Protein AF-A0A7Y1YUE9-F1 (afdb_monomer_lite)

Secondary structure (DSSP, 8-state):
-------GGGHHHHHHHHHHHHHHHHHHHHHHHHHHTTT--SSS--SS--SSSSHHHHHHHHHHTTTHHHHHHHHHHHHHHHHHHHHHHHHHHHHHHTT-TTHHHHHHHHHHHHHHHHHHHHHHHHHHHHHTT-SSSPPTTHHHHHHHHHHHHHHHHHHHHHHHHHHHHHHHHHHHHHHHHHHHHHHHHHHHHHHHHHHHHHH-TTHHHHHHHHTSSHHHHHHHHHHHHHHHHHHHHHHHHHHHHHHHTT---TT--EEEEEEEEEETTEEEEEEEE---S-----HHHHHHHHHHHHHHHHHHHHHHHHHHHHSSS---HHHHHHHHHHHHHHHHHHHHHHHHHHHHHHSSS-SS----HHHHHHHHHHHHHHHHHHHHHHHHHHHHHHH-S-HHHHHHHHHHHHHHHHHH-

Structure (mmCIF, N/CA/C/O backbone):
data_AF-A0A7Y1YUE9-F1
#
_entry.id   AF-A0A7Y1YUE9-F1
#
loop_
_atom_site.group_PDB
_atom_site.id
_atom_site.type_symbol
_atom_site.label_atom_id
_atom_site.label_alt_id
_atom_site.label_comp_id
_atom_site.label_asym_id
_atom_site.label_entity_id
_atom_site.label_seq_id
_atom_site.pdbx_PDB_ins_code
_atom_site.Cartn_x
_atom_site.Cartn_y
_atom_site.Cartn_z
_atom_site.occupancy
_atom_site.B_iso_or_equiv
_atom_site.auth_seq_id
_atom_site.auth_comp_id
_atom_site.auth_asym_id
_atom_site.auth_atom_id
_atom_site.pdbx_PDB_model_num
ATOM 1 N N . MET A 1 1 ? 17.085 9.684 -16.575 1.00 41.06 1 MET A N 1
ATOM 2 C CA . MET A 1 1 ? 17.004 9.750 -15.104 1.00 41.06 1 MET A CA 1
ATOM 3 C C . MET A 1 1 ? 18.408 9.717 -14.551 1.00 41.06 1 MET A C 1
ATOM 5 O O . MET A 1 1 ? 19.078 8.706 -14.733 1.00 41.06 1 MET A O 1
ATOM 9 N N . ALA A 1 2 ? 18.842 10.814 -13.924 1.00 33.44 2 ALA A N 1
ATOM 10 C CA . ALA A 1 2 ? 19.947 10.770 -12.980 1.00 33.44 2 ALA A CA 1
ATOM 11 C C . ALA A 1 2 ? 19.683 9.578 -12.059 1.00 33.44 2 ALA A C 1
ATOM 13 O O . ALA A 1 2 ? 18.611 9.510 -11.445 1.00 33.44 2 ALA A O 1
ATOM 14 N N . GLY A 1 3 ? 20.595 8.603 -12.035 1.00 34.50 3 GLY A N 1
ATOM 15 C CA . GLY A 1 3 ? 20.567 7.607 -10.978 1.00 34.50 3 GLY A CA 1
ATOM 16 C C . GLY A 1 3 ? 20.433 8.358 -9.659 1.00 34.50 3 GLY A C 1
ATOM 17 O O . GLY A 1 3 ? 20.914 9.489 -9.535 1.00 34.50 3 GLY A O 1
ATOM 18 N N . MET A 1 4 ? 19.767 7.767 -8.672 1.00 44.31 4 MET A N 1
ATOM 19 C CA . MET A 1 4 ? 20.100 8.132 -7.304 1.00 44.31 4 MET A CA 1
ATOM 20 C C . MET A 1 4 ? 21.579 7.772 -7.134 1.00 44.31 4 MET A C 1
ATOM 22 O O . MET A 1 4 ? 21.908 6.700 -6.641 1.00 44.31 4 MET A O 1
ATOM 26 N N . HIS A 1 5 ? 22.480 8.647 -7.586 1.00 43.38 5 HIS A N 1
ATOM 27 C CA . HIS A 1 5 ? 23.736 8.841 -6.912 1.00 43.38 5 HIS A CA 1
ATOM 28 C C . HIS A 1 5 ? 23.292 9.309 -5.540 1.00 43.38 5 HIS A C 1
ATOM 30 O O . HIS A 1 5 ? 23.040 10.489 -5.292 1.00 43.38 5 HIS A O 1
ATOM 36 N N . TYR A 1 6 ? 23.061 8.326 -4.673 1.00 46.09 6 TYR A N 1
ATOM 37 C CA . TYR A 1 6 ? 23.278 8.509 -3.266 1.00 46.09 6 TYR A CA 1
ATOM 38 C C . TYR A 1 6 ? 24.712 9.014 -3.203 1.00 46.09 6 TYR A C 1
ATOM 40 O O . TYR A 1 6 ? 25.662 8.240 -3.270 1.00 46.09 6 TYR A O 1
ATOM 48 N N . THR A 1 7 ? 24.870 10.339 -3.205 1.00 53.34 7 THR A N 1
ATOM 49 C CA . THR A 1 7 ? 26.091 10.927 -2.688 1.00 53.34 7 THR A CA 1
ATOM 50 C C . THR A 1 7 ? 26.274 10.294 -1.317 1.00 53.34 7 THR A C 1
ATOM 52 O O . THR A 1 7 ? 25.282 10.030 -0.626 1.00 53.34 7 THR A O 1
ATOM 55 N N . LYS A 1 8 ? 27.512 9.942 -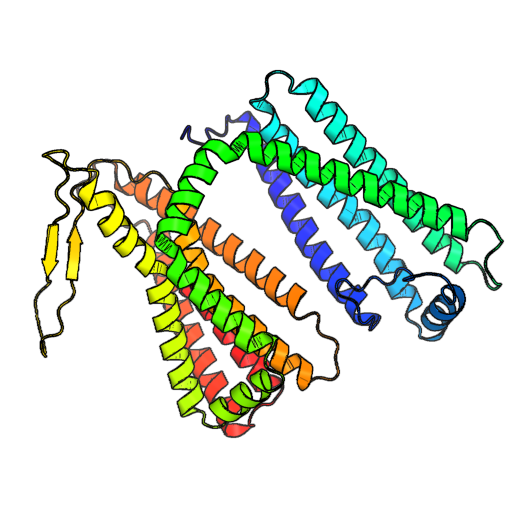0.976 1.00 58.00 8 LYS A N 1
ATOM 56 C CA . LYS A 1 8 ? 27.855 9.203 0.248 1.00 58.00 8 LYS A CA 1
ATOM 57 C C . LYS A 1 8 ? 27.147 9.801 1.486 1.00 58.00 8 LYS A C 1
ATOM 59 O O . LYS A 1 8 ? 26.685 9.068 2.351 1.00 58.00 8 LYS A O 1
ATOM 64 N N . ASP A 1 9 ? 26.898 11.108 1.448 1.00 63.56 9 ASP A N 1
ATOM 65 C CA . ASP A 1 9 ? 26.184 11.928 2.434 1.00 63.56 9 ASP A CA 1
ATOM 66 C C . ASP A 1 9 ? 24.680 11.617 2.631 1.00 63.56 9 ASP A C 1
ATOM 68 O O . ASP A 1 9 ? 24.087 12.054 3.614 1.00 63.56 9 ASP A O 1
ATOM 72 N N . ASN A 1 10 ? 24.017 10.888 1.723 1.00 64.19 10 ASN A N 1
ATOM 73 C CA . ASN A 1 10 ? 22.571 10.594 1.798 1.00 64.19 10 ASN A CA 1
ATOM 74 C C . ASN A 1 10 ? 22.244 9.191 2.303 1.00 64.19 10 ASN A C 1
ATOM 76 O O . ASN A 1 10 ? 21.078 8.887 2.550 1.00 64.19 10 ASN A O 1
ATOM 80 N N . LEU A 1 11 ? 23.244 8.321 2.422 1.00 64.50 11 LEU A N 1
ATOM 81 C CA . LEU A 1 11 ? 23.038 6.971 2.927 1.00 64.50 11 LEU A CA 1
ATOM 82 C C . LEU A 1 11 ? 22.448 6.946 4.354 1.00 64.50 11 LEU A C 1
ATOM 84 O O . LEU A 1 11 ? 21.461 6.237 4.553 1.00 64.50 11 LEU A O 1
ATOM 88 N N . PRO A 1 12 ? 22.955 7.731 5.332 1.00 73.12 12 PRO A N 1
ATOM 89 C CA . PRO A 1 12 ? 22.461 7.639 6.708 1.00 73.12 12 PRO A CA 1
ATOM 90 C C . PRO A 1 12 ? 21.019 8.139 6.860 1.00 73.12 12 PRO A C 1
ATOM 92 O O . PRO A 1 12 ? 20.234 7.534 7.587 1.00 73.12 12 PRO A O 1
ATOM 95 N N . SER A 1 13 ? 20.626 9.189 6.130 1.00 78.88 13 SER A N 1
ATOM 96 C CA . SER A 1 13 ? 19.267 9.741 6.212 1.00 78.88 13 SER A CA 1
ATOM 97 C C . SER A 1 13 ? 18.210 8.804 5.627 1.00 78.88 13 SER A C 1
ATOM 99 O O . SER A 1 13 ? 17.109 8.713 6.165 1.00 78.88 13 SER A O 1
ATOM 101 N N . VAL A 1 14 ? 18.538 8.064 4.564 1.00 78.06 14 VAL A N 1
ATOM 102 C CA . VAL A 1 14 ? 17.617 7.078 3.981 1.00 78.06 14 VAL A CA 1
ATOM 103 C C . VAL A 1 14 ? 17.503 5.828 4.844 1.00 78.06 14 VAL A C 1
ATOM 105 O O . VAL A 1 14 ? 16.401 5.302 4.992 1.00 78.06 14 VAL A O 1
ATOM 108 N N . THR A 1 15 ? 18.599 5.366 5.446 1.00 84.44 15 THR A N 1
ATOM 109 C CA . THR A 1 15 ? 18.547 4.253 6.402 1.00 84.44 15 THR A CA 1
ATOM 110 C C . THR A 1 15 ? 17.677 4.611 7.603 1.00 84.44 15 THR A C 1
ATOM 112 O O . THR A 1 15 ? 16.765 3.853 7.924 1.00 84.44 15 THR A O 1
ATOM 115 N N . LEU A 1 16 ? 17.876 5.796 8.194 1.00 88.25 16 LEU A N 1
ATOM 116 C CA . LEU A 1 16 ? 17.050 6.282 9.300 1.00 88.25 16 LEU A CA 1
ATOM 117 C C . LEU A 1 16 ? 15.569 6.383 8.907 1.00 88.25 16 LEU A C 1
ATOM 119 O O . LEU A 1 16 ? 14.715 5.868 9.621 1.00 88.25 16 LEU A O 1
ATOM 123 N N . ALA A 1 17 ? 15.257 6.971 7.747 1.00 84.88 17 ALA A N 1
ATOM 124 C CA . ALA A 1 17 ? 13.878 7.064 7.262 1.00 84.88 17 ALA A CA 1
ATOM 125 C C . ALA A 1 17 ? 13.212 5.690 7.084 1.00 84.88 17 ALA A C 1
ATOM 127 O O . ALA A 1 17 ? 12.032 5.545 7.380 1.00 84.88 17 ALA A O 1
ATOM 128 N N . ASN A 1 18 ? 13.948 4.671 6.628 1.00 82.19 18 ASN A N 1
ATOM 129 C CA . ASN A 1 18 ? 13.403 3.317 6.504 1.00 82.19 18 ASN A CA 1
ATOM 130 C C . ASN A 1 18 ? 13.127 2.676 7.874 1.00 82.19 18 ASN A C 1
ATOM 132 O O . ASN A 1 18 ? 12.123 1.981 8.024 1.00 82.19 18 ASN A O 1
ATOM 136 N N . VAL A 1 19 ? 13.998 2.904 8.865 1.00 90.38 19 VAL A N 1
ATOM 137 C CA . VAL A 1 19 ? 13.794 2.424 10.244 1.00 90.38 19 VAL A CA 1
ATOM 138 C C . VAL A 1 19 ? 12.561 3.087 10.854 1.00 90.38 19 VAL A C 1
ATOM 140 O O . VAL A 1 19 ? 11.680 2.388 11.346 1.00 90.38 19 VAL A O 1
ATOM 143 N N . LEU A 1 20 ? 12.451 4.414 10.742 1.00 90.31 20 LEU A N 1
ATOM 144 C CA . LEU A 1 20 ? 11.292 5.164 11.229 1.00 90.31 20 LEU A CA 1
ATOM 145 C C . LEU A 1 20 ? 9.999 4.750 10.518 1.00 90.31 20 LEU A C 1
ATOM 147 O O . LEU A 1 20 ? 8.991 4.541 11.179 1.00 90.31 20 LEU A O 1
ATOM 151 N N . LEU A 1 21 ? 10.032 4.537 9.199 1.00 87.06 21 LEU A N 1
ATOM 152 C CA . LEU A 1 21 ? 8.880 4.027 8.452 1.00 87.06 21 LEU A CA 1
ATOM 153 C C . LEU A 1 21 ? 8.455 2.635 8.937 1.00 87.06 21 LEU A C 1
ATOM 155 O O . LEU A 1 21 ? 7.267 2.358 9.051 1.00 87.06 21 LEU A O 1
ATOM 159 N N . THR A 1 22 ? 9.415 1.761 9.238 1.00 85.62 22 THR A N 1
ATOM 160 C CA . THR A 1 22 ? 9.121 0.423 9.770 1.00 85.62 22 THR A CA 1
ATOM 161 C C . THR A 1 22 ? 8.478 0.524 11.153 1.00 85.62 22 THR A C 1
ATOM 163 O O . THR A 1 22 ? 7.449 -0.103 11.390 1.00 85.62 22 THR A O 1
ATOM 166 N N . ALA A 1 23 ? 9.026 1.363 12.039 1.00 90.50 23 ALA A N 1
ATOM 167 C CA . ALA A 1 23 ? 8.445 1.631 13.353 1.00 90.50 23 ALA A CA 1
ATOM 168 C C . ALA A 1 23 ? 7.026 2.215 13.241 1.00 90.50 23 ALA A C 1
ATOM 170 O O . ALA A 1 23 ? 6.115 1.747 13.915 1.00 90.50 23 ALA A O 1
ATOM 171 N N . PHE A 1 24 ? 6.816 3.171 12.332 1.00 89.62 24 PHE A N 1
ATOM 172 C CA . PHE A 1 24 ? 5.508 3.758 12.046 1.00 89.62 24 PHE A CA 1
ATOM 173 C C . PHE A 1 24 ? 4.480 2.705 11.614 1.00 89.62 24 PHE A C 1
ATOM 175 O O . PHE A 1 24 ? 3.359 2.696 12.118 1.00 89.62 24 PHE A O 1
ATOM 182 N N . LEU A 1 25 ? 4.854 1.785 10.718 1.00 86.38 25 LEU A N 1
ATOM 183 C CA . LEU A 1 25 ? 3.969 0.706 10.270 1.00 86.38 25 LEU A CA 1
ATOM 184 C C . LEU A 1 25 ? 3.606 -0.251 11.413 1.00 86.38 25 LEU A C 1
ATOM 186 O O . LEU A 1 25 ? 2.438 -0.603 11.554 1.00 86.38 25 LEU A O 1
ATOM 190 N N . ILE A 1 26 ? 4.574 -0.624 12.257 1.00 86.56 26 ILE A N 1
ATOM 191 C CA . ILE A 1 26 ? 4.327 -1.459 13.444 1.00 86.56 26 ILE A CA 1
ATOM 192 C C . ILE A 1 26 ? 3.353 -0.755 14.395 1.00 86.56 26 ILE A C 1
ATOM 194 O O . ILE A 1 26 ? 2.362 -1.350 14.810 1.00 86.56 26 ILE A O 1
ATOM 198 N N . LEU A 1 27 ? 3.589 0.525 14.696 1.00 89.31 27 LEU A N 1
ATOM 199 C CA . LEU A 1 27 ? 2.709 1.317 15.557 1.00 89.31 27 LEU A CA 1
ATOM 200 C C . LEU A 1 27 ? 1.309 1.485 14.956 1.00 89.31 27 LEU A C 1
ATOM 202 O O . LEU A 1 27 ? 0.333 1.435 15.690 1.00 89.31 27 LEU A O 1
ATOM 206 N N . THR A 1 28 ? 1.194 1.610 13.631 1.00 86.50 28 THR A N 1
ATOM 207 C CA . THR A 1 28 ? -0.103 1.676 12.935 1.00 86.50 28 THR A CA 1
ATOM 208 C C . THR A 1 28 ? -0.899 0.382 13.123 1.00 86.50 28 THR A C 1
ATOM 210 O O . THR A 1 28 ? -2.093 0.431 13.400 1.00 86.50 28 THR A O 1
ATOM 213 N N . ILE A 1 29 ? -0.243 -0.779 13.017 1.00 82.88 29 ILE A N 1
ATOM 214 C CA . ILE A 1 29 ? -0.875 -2.086 13.260 1.00 82.88 29 ILE A CA 1
ATOM 215 C C . ILE A 1 29 ? -1.304 -2.211 14.727 1.00 82.88 29 ILE A C 1
ATOM 217 O O . ILE A 1 29 ? -2.417 -2.655 15.006 1.00 82.88 29 ILE A O 1
ATOM 221 N N . LEU A 1 30 ? -0.451 -1.789 15.666 1.00 87.31 30 LEU A N 1
ATOM 222 C CA . LEU A 1 30 ? -0.775 -1.797 17.095 1.00 87.31 30 LEU A CA 1
ATOM 223 C C . LEU A 1 30 ? -1.959 -0.877 17.419 1.00 87.31 30 LEU A C 1
ATOM 225 O O . LEU A 1 30 ? -2.858 -1.288 18.148 1.00 87.31 30 LEU A O 1
ATOM 229 N N . LEU A 1 31 ? -2.001 0.332 16.848 1.00 87.56 31 LEU A N 1
ATOM 230 C CA . LEU A 1 31 ? -3.141 1.241 16.987 1.00 87.56 31 LEU A CA 1
ATOM 231 C C . LEU A 1 31 ? -4.412 0.615 16.430 1.00 87.56 31 LEU A C 1
ATOM 233 O O . LEU A 1 31 ? -5.418 0.596 17.130 1.00 87.56 31 LEU A O 1
ATOM 237 N N . ALA A 1 32 ? -4.360 0.051 15.223 1.00 81.06 32 ALA A N 1
ATOM 238 C CA . ALA A 1 32 ? -5.499 -0.620 14.604 1.00 81.06 32 ALA A CA 1
ATOM 239 C C . ALA A 1 32 ? -6.057 -1.759 15.475 1.00 81.06 32 ALA A C 1
ATOM 241 O O . ALA A 1 32 ? -7.272 -1.926 15.577 1.00 81.06 32 ALA A O 1
ATOM 242 N N . TRP A 1 33 ? -5.177 -2.518 16.132 1.00 83.56 33 TRP A N 1
ATOM 243 C CA . TRP A 1 33 ? -5.555 -3.585 17.059 1.00 83.56 33 TRP A CA 1
ATOM 244 C C . TRP A 1 33 ? -6.183 -3.058 18.362 1.00 83.56 33 TRP A C 1
ATOM 246 O O . TRP A 1 33 ? -7.173 -3.600 18.855 1.00 83.56 33 TRP A O 1
ATOM 256 N N . ILE A 1 34 ? -5.653 -1.967 18.920 1.00 86.50 34 ILE A N 1
ATOM 257 C CA . ILE A 1 34 ? -6.252 -1.330 20.102 1.00 86.50 34 ILE A CA 1
ATOM 258 C C . ILE A 1 34 ? -7.625 -0.759 19.754 1.00 86.50 34 ILE A C 1
ATOM 260 O O . ILE A 1 34 ? -8.590 -0.983 20.478 1.00 86.50 34 ILE A O 1
ATOM 264 N N . ILE A 1 35 ? -7.721 -0.072 18.620 1.00 80.88 35 ILE A N 1
ATOM 265 C CA . ILE A 1 35 ? -8.951 0.487 18.067 1.00 80.88 35 ILE A CA 1
ATOM 266 C C . ILE A 1 35 ? -10.028 -0.594 17.908 1.00 80.88 35 ILE A C 1
ATOM 268 O O . ILE A 1 35 ? -11.153 -0.414 18.376 1.00 80.88 35 ILE A O 1
ATOM 272 N N . SER A 1 36 ? -9.694 -1.739 17.302 1.00 75.81 36 SER A N 1
ATOM 273 C CA . SER A 1 36 ? -10.667 -2.814 17.069 1.00 75.81 36 SER A CA 1
ATOM 274 C C . SER A 1 36 ? -11.226 -3.394 18.374 1.00 75.81 36 SER A C 1
ATOM 276 O O . SER A 1 36 ? -12.371 -3.848 18.418 1.00 75.81 36 SER A O 1
ATOM 278 N N . SER A 1 37 ? -10.476 -3.286 19.475 1.00 81.00 37 SER A N 1
ATOM 279 C CA . SER A 1 37 ? -10.922 -3.707 20.806 1.00 81.00 37 SER A CA 1
ATOM 280 C C . SER A 1 37 ? -12.059 -2.839 21.371 1.00 81.00 37 SER A C 1
ATOM 282 O O . SER A 1 37 ? -12.793 -3.290 22.260 1.00 81.00 37 SER A O 1
ATOM 284 N N . PHE A 1 38 ? -12.256 -1.616 20.862 1.00 73.38 38 PHE A N 1
ATOM 285 C CA . PHE A 1 38 ? -13.340 -0.718 21.282 1.00 73.38 38 PHE A CA 1
ATOM 286 C C . PHE A 1 38 ? -14.660 -0.933 20.528 1.00 73.38 38 PHE A C 1
ATOM 288 O O . PHE A 1 38 ? -15.676 -0.428 20.993 1.00 73.38 38 PHE A O 1
ATOM 295 N N . ARG A 1 39 ? -14.687 -1.749 19.458 1.00 64.56 39 ARG A N 1
ATOM 296 C CA . ARG A 1 39 ? -15.900 -2.059 18.661 1.00 64.56 39 ARG A CA 1
ATOM 297 C C . ARG A 1 39 ? -16.653 -0.807 18.175 1.00 64.56 39 ARG A C 1
ATOM 299 O O . ARG A 1 39 ? -17.880 -0.741 18.247 1.00 64.56 39 ARG A O 1
ATOM 306 N N . ILE A 1 40 ? -15.901 0.198 17.735 1.00 61.88 40 ILE A N 1
ATOM 307 C CA . ILE A 1 40 ? -16.446 1.435 17.170 1.00 61.88 40 ILE A CA 1
ATOM 308 C C . ILE A 1 40 ? -16.674 1.193 15.672 1.00 61.88 40 ILE A C 1
ATOM 310 O O . ILE A 1 40 ? -15.763 0.773 14.961 1.00 61.88 40 ILE A O 1
ATOM 314 N N . ASN A 1 41 ? -17.904 1.410 15.209 1.00 48.88 41 ASN A N 1
ATOM 315 C CA . ASN A 1 41 ? -18.327 1.172 13.827 1.00 48.88 41 ASN A CA 1
ATOM 316 C C . ASN A 1 41 ? -18.066 2.410 12.949 1.00 48.88 41 ASN A C 1
ATOM 318 O O . ASN A 1 41 ? -19.006 2.994 12.421 1.00 48.88 41 ASN A O 1
ATOM 322 N N . ASP A 1 42 ? -16.800 2.788 12.764 1.00 49.28 42 ASP A N 1
ATOM 323 C CA . ASP A 1 42 ? -16.422 3.917 11.900 1.00 49.28 42 ASP A CA 1
ATOM 324 C C . ASP A 1 42 ? -15.405 3.526 10.822 1.00 49.28 42 ASP A C 1
ATOM 326 O O . ASP A 1 42 ? -14.720 2.504 10.913 1.00 49.28 42 ASP A O 1
ATOM 330 N N . VAL A 1 43 ? -15.320 4.341 9.759 1.00 40.78 43 VAL A N 1
ATOM 331 C CA . VAL A 1 43 ? -14.394 4.132 8.623 1.00 40.78 43 VAL A CA 1
ATOM 332 C C . VAL A 1 43 ? -12.936 4.128 9.097 1.00 40.78 43 VAL A C 1
ATOM 334 O O . VAL A 1 43 ? -12.113 3.362 8.590 1.00 40.78 43 VAL A O 1
ATOM 337 N N . VAL A 1 44 ? -12.636 4.951 10.103 1.00 46.78 44 VAL A N 1
ATOM 338 C CA . VAL A 1 44 ? -11.412 4.908 10.904 1.00 46.78 44 VAL A CA 1
ATOM 339 C C . VAL A 1 44 ? -11.866 4.985 12.356 1.00 46.78 44 VAL A C 1
ATOM 341 O O . VAL A 1 44 ? -12.077 6.086 12.854 1.00 46.78 44 VAL A O 1
ATOM 344 N N . PRO A 1 45 ? -12.087 3.846 13.029 1.00 54.38 45 PRO A N 1
ATOM 345 C CA . PRO A 1 45 ? -12.555 3.890 14.394 1.00 54.38 45 PRO A CA 1
ATOM 346 C C . PRO A 1 45 ? -11.440 4.454 15.257 1.00 54.38 45 PRO A C 1
ATOM 348 O O . PRO A 1 45 ? -10.299 4.009 15.188 1.00 54.38 45 PRO A O 1
ATOM 351 N N . VAL A 1 46 ? -11.741 5.464 16.052 1.00 64.94 46 VAL A N 1
ATOM 352 C CA . VAL A 1 46 ? -10.797 5.989 17.028 1.00 64.94 46 VAL A CA 1
ATOM 353 C C . VAL A 1 46 ? -11.538 5.993 18.351 1.00 64.94 46 VAL A C 1
ATOM 355 O O . VAL A 1 46 ? -12.684 6.423 18.391 1.00 64.94 46 VAL A O 1
ATOM 358 N N . PRO A 1 47 ? -10.939 5.531 19.459 1.00 57.47 47 PRO A N 1
ATOM 359 C CA . PRO A 1 47 ? -11.568 5.651 20.772 1.00 57.47 47 PRO A CA 1
ATOM 360 C C . PRO A 1 47 ? -11.766 7.110 21.226 1.00 57.47 47 PRO A C 1
ATOM 362 O O . PRO A 1 47 ? -12.285 7.338 22.314 1.00 57.47 47 PRO A O 1
ATOM 365 N N . GLN A 1 48 ? -11.381 8.092 20.408 1.00 68.38 48 GLN A N 1
ATOM 366 C CA . GLN A 1 48 ? -11.753 9.491 20.573 1.00 68.38 48 GLN A CA 1
ATOM 367 C C . GLN A 1 48 ? -13.268 9.645 20.374 1.00 68.38 48 GLN A C 1
ATOM 369 O O . GLN A 1 48 ? -13.878 8.980 19.541 1.00 68.38 48 GLN A O 1
ATOM 374 N N . PHE A 1 49 ? -13.902 10.473 21.203 1.00 64.06 49 PHE A N 1
ATOM 375 C CA . PHE A 1 49 ? -15.356 10.583 21.224 1.00 64.06 49 PHE A CA 1
ATOM 376 C C . PHE A 1 49 ? -15.850 11.253 19.948 1.00 64.06 49 PHE A C 1
ATOM 378 O O . PHE A 1 49 ? -15.827 12.477 19.850 1.00 64.06 49 PHE A O 1
ATOM 385 N N . ASP A 1 50 ? -16.346 10.461 18.999 1.00 54.38 50 ASP A N 1
ATOM 386 C CA . ASP A 1 50 ? -17.082 11.028 17.879 1.00 54.38 50 ASP A CA 1
ATOM 387 C C . ASP A 1 50 ? -18.339 11.732 18.413 1.00 54.38 50 ASP A C 1
ATOM 389 O O . ASP A 1 50 ? -19.260 11.104 18.958 1.00 54.38 50 ASP A O 1
ATOM 393 N N . LEU A 1 51 ? -18.259 13.066 18.313 1.00 52.66 51 LEU A N 1
ATOM 394 C CA . LEU A 1 51 ? -19.290 14.100 18.363 1.00 52.66 51 LEU A CA 1
ATOM 395 C C . LEU A 1 51 ? -20.274 13.980 19.539 1.00 52.66 51 LEU A C 1
ATOM 397 O O . LEU A 1 51 ? -21.349 13.420 19.396 1.00 52.66 51 LEU A O 1
ATOM 401 N N . PHE A 1 52 ? -19.821 14.460 20.705 1.00 63.12 52 PHE A N 1
ATOM 402 C CA . PHE A 1 52 ? -20.297 15.555 21.589 1.00 63.12 52 PHE A CA 1
ATOM 403 C C . PHE A 1 52 ? -21.668 15.687 22.310 1.00 63.12 52 PHE A C 1
ATOM 405 O O . PHE A 1 52 ? -21.704 16.539 23.194 1.00 63.12 52 PHE A O 1
ATOM 412 N N . PRO A 1 53 ? -22.720 14.855 22.164 1.00 58.38 53 PRO A N 1
ATOM 413 C CA . PRO A 1 53 ? -23.769 14.833 23.203 1.00 58.38 53 PRO A CA 1
ATOM 414 C C . PRO A 1 53 ? -23.491 13.836 24.335 1.00 58.38 53 PRO A C 1
ATOM 416 O O . PRO A 1 53 ? -23.817 14.094 25.486 1.00 58.38 53 PRO A O 1
ATOM 419 N N . GLN A 1 54 ? -22.854 12.700 24.027 1.00 68.44 54 GLN A N 1
ATOM 420 C CA . GLN A 1 54 ? -22.730 11.550 24.945 1.00 68.44 54 GLN A CA 1
ATOM 421 C C . GLN A 1 54 ? -21.275 11.191 25.285 1.00 68.44 54 GLN A C 1
ATOM 423 O O . GLN A 1 54 ? -20.978 10.069 25.694 1.00 68.44 54 GLN A O 1
ATOM 428 N N . ALA A 1 55 ? -20.328 12.116 25.097 1.00 69.38 55 ALA A N 1
ATOM 429 C CA . ALA A 1 55 ? -18.905 11.846 25.326 1.00 69.38 55 ALA A CA 1
ATOM 430 C C . ALA A 1 55 ? -18.629 11.362 26.763 1.00 69.38 55 ALA A C 1
ATOM 432 O O . ALA A 1 55 ? -17.859 10.424 26.965 1.00 69.38 55 ALA A O 1
ATOM 433 N N . PHE A 1 56 ? -19.316 11.944 27.752 1.00 71.12 56 PHE A N 1
ATOM 434 C CA . PHE A 1 56 ? -19.213 11.520 29.148 1.00 71.12 56 PHE A CA 1
ATOM 435 C C . PHE A 1 56 ? -19.760 10.100 29.370 1.00 71.12 56 PHE A C 1
ATOM 437 O O . PHE A 1 56 ? -19.100 9.281 30.003 1.00 71.12 56 PHE A O 1
ATOM 444 N N . GLU A 1 57 ? -20.918 9.764 28.798 1.00 74.31 57 GLU A N 1
ATOM 445 C CA . GLU A 1 57 ? -21.517 8.424 28.907 1.00 74.31 57 GLU A CA 1
ATOM 446 C C . GLU A 1 57 ? -20.643 7.353 28.240 1.00 74.31 57 GLU A C 1
ATOM 448 O O . GLU A 1 57 ? -20.377 6.302 28.827 1.00 74.31 57 GLU A O 1
ATOM 453 N N . LYS A 1 58 ? -20.108 7.644 27.046 1.00 74.94 58 LYS A N 1
ATOM 454 C CA . LYS A 1 58 ? -19.151 6.771 26.347 1.00 74.94 58 LYS A CA 1
ATOM 455 C C . LYS A 1 58 ? -17.876 6.566 27.176 1.00 74.94 58 LYS A C 1
ATOM 457 O O . LYS A 1 58 ? -17.391 5.439 27.279 1.00 74.94 58 LYS A O 1
ATOM 462 N N . LEU A 1 59 ? -17.348 7.623 27.802 1.00 76.25 59 LEU A N 1
ATOM 463 C CA . LEU A 1 59 ? -16.191 7.543 28.703 1.00 76.25 59 LEU A CA 1
ATOM 464 C C . LEU A 1 59 ? -16.495 6.643 29.913 1.00 76.25 59 LEU A C 1
ATOM 466 O O . LEU A 1 59 ? -15.699 5.759 30.231 1.00 76.25 59 LEU A O 1
ATOM 470 N N . GLN A 1 60 ? -17.655 6.815 30.554 1.00 76.56 60 GLN A N 1
ATOM 471 C CA . GLN A 1 60 ? -18.086 5.980 31.681 1.00 76.56 60 GLN A CA 1
ATOM 472 C C . GLN A 1 60 ? -18.236 4.508 31.279 1.00 76.56 60 GLN A C 1
ATOM 474 O O . GLN A 1 60 ? -17.828 3.618 32.025 1.00 76.56 60 GLN A O 1
ATOM 479 N N . LEU A 1 61 ? -18.731 4.223 30.073 1.00 78.62 61 LEU A N 1
ATOM 480 C CA . LEU A 1 61 ? -18.812 2.862 29.538 1.00 78.62 61 LEU A CA 1
ATOM 481 C C . LEU A 1 61 ? -17.416 2.238 29.356 1.00 78.62 61 LEU A C 1
ATOM 483 O O . LEU A 1 61 ? -17.187 1.074 29.690 1.00 78.62 61 LEU A O 1
ATOM 487 N N . ILE A 1 62 ? -16.434 3.012 28.889 1.00 78.06 62 ILE A N 1
ATOM 488 C CA . ILE A 1 62 ? -15.040 2.548 28.785 1.00 78.06 62 ILE A CA 1
ATOM 489 C C . ILE A 1 62 ? -14.448 2.249 30.171 1.00 78.06 62 ILE A C 1
ATOM 491 O O . ILE A 1 62 ? -13.766 1.235 30.342 1.00 78.06 62 ILE A O 1
ATOM 495 N N . VAL A 1 63 ? -14.714 3.106 31.161 1.00 78.38 63 VAL A N 1
ATOM 496 C CA . VAL A 1 63 ? -14.246 2.919 32.544 1.00 78.38 63 VAL A CA 1
ATOM 497 C C . VAL A 1 63 ? -14.871 1.667 33.166 1.00 78.38 63 VAL A C 1
ATOM 499 O O . VAL A 1 63 ? -14.152 0.834 33.716 1.00 78.38 63 VAL A O 1
ATOM 502 N N . THR A 1 64 ? -16.186 1.498 33.028 1.00 80.19 64 THR A N 1
ATOM 503 C CA . THR A 1 64 ? -16.941 0.374 33.609 1.00 80.19 64 THR A CA 1
ATOM 504 C C . THR A 1 64 ? -16.682 -0.958 32.905 1.00 80.19 64 THR A C 1
ATOM 506 O O . THR A 1 64 ? -16.683 -1.999 33.553 1.00 80.19 64 THR A O 1
ATOM 509 N N . SER A 1 65 ? -16.366 -0.955 31.606 1.00 81.25 65 SER A N 1
ATOM 510 C CA . SER A 1 65 ? -16.051 -2.173 30.837 1.00 81.25 65 SER A CA 1
ATOM 511 C C . SER A 1 65 ? -14.652 -2.758 31.093 1.00 81.25 65 SER A C 1
ATOM 513 O O . SER A 1 65 ? -14.258 -3.716 30.427 1.00 81.25 65 SER A O 1
ATOM 515 N N . GLY A 1 66 ? -13.862 -2.181 32.009 1.00 85.00 66 GLY A N 1
ATOM 516 C CA . GLY A 1 66 ? -12.498 -2.637 32.313 1.00 85.00 66 GLY A CA 1
ATOM 517 C C . GLY A 1 66 ? -11.462 -2.313 31.226 1.00 85.00 66 GLY A C 1
ATOM 518 O O . GLY A 1 66 ? -10.296 -2.694 31.338 1.00 85.00 66 GLY A O 1
ATOM 519 N N . LYS A 1 67 ? -11.843 -1.565 30.181 1.00 84.69 67 LYS A N 1
ATOM 520 C CA . LYS A 1 67 ? -10.973 -1.212 29.041 1.00 84.69 67 LYS A CA 1
ATOM 521 C C . LYS A 1 67 ? -10.129 0.045 29.270 1.00 84.69 67 LYS A C 1
ATOM 523 O O . LYS A 1 67 ? -9.421 0.491 28.368 1.00 84.69 67 LYS A O 1
ATOM 528 N N . LEU A 1 68 ? -10.139 0.599 30.483 1.00 86.44 68 LEU A N 1
ATOM 529 C CA . LEU A 1 68 ? -9.420 1.826 30.838 1.00 86.44 68 LEU A CA 1
ATOM 530 C C . LEU A 1 68 ? -7.916 1.767 30.521 1.00 86.44 68 LEU A C 1
ATOM 532 O O . LEU A 1 68 ? -7.337 2.743 30.044 1.00 86.44 68 LEU A O 1
ATOM 536 N N . ASN A 1 69 ? -7.269 0.627 30.770 1.00 89.88 69 ASN A N 1
ATOM 537 C CA . ASN A 1 69 ? -5.841 0.478 30.489 1.00 89.88 69 ASN A CA 1
ATOM 538 C C . ASN A 1 69 ? -5.556 0.483 28.984 1.00 89.88 69 ASN A C 1
ATOM 540 O O . ASN A 1 69 ? -4.617 1.152 28.559 1.00 89.88 69 ASN A O 1
ATOM 544 N N . LEU A 1 70 ? -6.383 -0.193 28.180 1.00 88.38 70 LEU A N 1
ATOM 545 C CA . LEU A 1 70 ? -6.285 -0.154 26.716 1.00 88.38 70 LEU A CA 1
ATOM 546 C C . LEU A 1 70 ? -6.483 1.271 26.189 1.00 88.38 70 LEU A C 1
ATOM 548 O O . LEU A 1 70 ? -5.750 1.704 25.305 1.00 88.38 70 LEU A O 1
ATOM 552 N N . TYR A 1 71 ? -7.400 2.028 26.795 1.00 86.44 71 TYR A N 1
ATOM 553 C CA . TYR A 1 71 ? -7.654 3.423 26.439 1.00 86.44 71 TYR A CA 1
ATOM 554 C C . TYR A 1 71 ? -6.445 4.317 26.746 1.00 86.44 71 TYR A C 1
ATOM 556 O O . TYR A 1 71 ? -6.027 5.113 25.915 1.00 86.44 71 TYR A O 1
ATOM 564 N N . LYS A 1 72 ? -5.784 4.137 27.896 1.00 89.31 72 LYS A N 1
ATOM 565 C CA . LYS A 1 72 ? -4.527 4.848 28.204 1.00 89.31 72 LYS A CA 1
ATOM 566 C C . LYS A 1 72 ? -3.382 4.447 27.268 1.00 89.31 72 LYS A C 1
ATOM 568 O O . LYS A 1 72 ? -2.570 5.294 26.899 1.00 89.31 72 LYS A O 1
ATOM 573 N N . TRP A 1 73 ? -3.296 3.168 26.901 1.00 91.06 73 TRP A N 1
ATOM 574 C CA . TRP A 1 73 ? -2.295 2.676 25.953 1.00 91.06 73 TRP A CA 1
ATOM 575 C C . TRP A 1 73 ? -2.484 3.253 24.556 1.00 91.06 73 TRP A C 1
ATOM 577 O O . TRP A 1 73 ? -1.481 3.586 23.929 1.00 91.06 73 TRP A O 1
ATOM 587 N N . PHE A 1 74 ? -3.732 3.440 24.117 1.00 90.88 74 PHE A N 1
ATOM 588 C CA . PHE A 1 74 ? -4.048 4.121 22.865 1.00 90.88 74 PHE A CA 1
ATOM 589 C C . PHE A 1 74 ? -3.328 5.476 22.776 1.00 90.88 74 PHE A C 1
ATOM 591 O O . PHE A 1 74 ? -2.488 5.643 21.899 1.00 90.88 74 PHE A O 1
ATOM 598 N N . PHE A 1 75 ? -3.532 6.384 23.739 1.00 90.38 75 PHE A N 1
ATOM 599 C CA . PHE A 1 75 ? -2.895 7.714 23.714 1.00 90.38 75 PHE A CA 1
ATOM 600 C C . PHE A 1 75 ? -1.369 7.669 23.811 1.00 90.38 75 PHE A C 1
ATOM 602 O O . PHE A 1 75 ? -0.681 8.496 23.219 1.00 90.38 75 PHE A O 1
ATOM 609 N N . ARG A 1 76 ? -0.806 6.707 24.552 1.00 91.50 76 ARG A N 1
ATOM 610 C CA . ARG A 1 76 ? 0.656 6.543 24.632 1.00 91.50 76 ARG A CA 1
ATOM 611 C C . ARG A 1 76 ? 1.237 6.126 23.288 1.00 91.50 76 ARG A C 1
ATOM 613 O O . ARG A 1 76 ? 2.261 6.659 22.875 1.00 91.50 76 ARG A O 1
ATOM 620 N N . ILE A 1 77 ? 0.595 5.181 22.613 1.00 92.94 77 ILE A N 1
ATOM 621 C CA . ILE A 1 77 ? 1.049 4.699 21.309 1.00 92.94 77 ILE A CA 1
ATOM 622 C C . ILE A 1 77 ? 0.835 5.785 20.256 1.00 92.94 77 ILE A C 1
ATOM 624 O O . ILE A 1 77 ? 1.746 6.033 19.472 1.00 92.94 77 ILE A O 1
ATOM 628 N N . ASP A 1 78 ? -0.298 6.481 20.293 1.00 91.00 78 ASP A N 1
ATOM 629 C CA . ASP A 1 78 ? -0.605 7.607 19.411 1.00 91.00 78 ASP A CA 1
ATOM 630 C C . ASP A 1 78 ? 0.430 8.741 19.545 1.00 91.00 78 ASP A C 1
ATOM 632 O O . ASP A 1 78 ? 1.026 9.163 18.552 1.00 91.00 78 ASP A O 1
ATOM 636 N N . SER A 1 79 ? 0.801 9.098 20.784 1.00 92.12 79 SER A N 1
ATOM 637 C CA . SER A 1 79 ? 1.840 10.102 21.065 1.00 92.12 79 SER A CA 1
ATOM 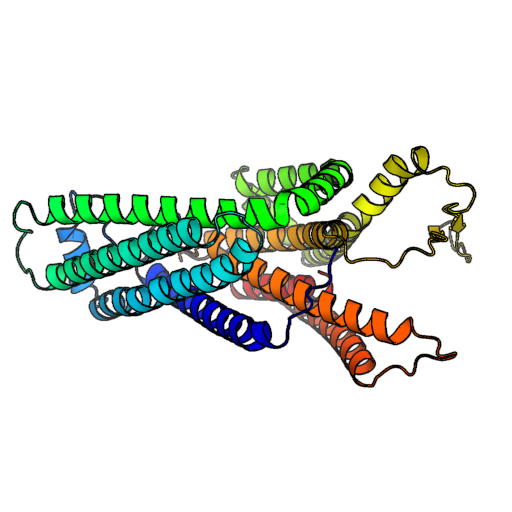638 C C . SER A 1 79 ? 3.238 9.741 20.549 1.00 92.12 79 SER A C 1
ATOM 640 O O . SER A 1 79 ? 4.090 10.617 20.437 1.00 92.12 79 SER A O 1
ATOM 642 N N . LEU A 1 80 ? 3.499 8.466 20.238 1.00 94.88 80 LEU A N 1
ATOM 643 C CA . LEU A 1 80 ? 4.734 8.023 19.581 1.00 94.88 80 LEU A CA 1
ATOM 644 C C . LEU A 1 80 ? 4.546 7.915 18.065 1.00 94.88 80 LEU A C 1
ATOM 646 O O . LEU A 1 80 ? 5.440 8.267 17.293 1.00 94.88 80 LEU A O 1
ATOM 650 N N . TRP A 1 81 ? 3.381 7.434 17.638 1.00 94.75 81 TRP A N 1
ATOM 651 C CA . TRP A 1 81 ? 3.029 7.198 16.246 1.00 94.75 81 TRP A CA 1
ATOM 652 C C . TRP A 1 81 ? 3.067 8.486 15.418 1.00 94.75 81 TRP A C 1
ATOM 654 O O . TRP A 1 81 ? 3.761 8.522 14.393 1.00 94.75 81 TRP A O 1
ATOM 664 N N . ALA A 1 82 ? 2.411 9.554 15.880 1.00 93.88 82 ALA A N 1
ATOM 665 C CA . ALA A 1 82 ? 2.331 10.811 15.140 1.00 93.88 82 ALA A CA 1
ATOM 666 C C . ALA A 1 82 ? 3.711 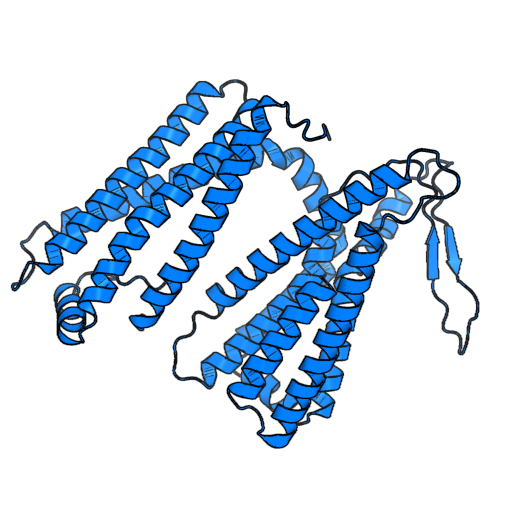11.479 14.948 1.00 93.88 82 ALA A C 1
ATOM 668 O O . ALA A 1 82 ? 4.076 11.753 13.795 1.00 93.88 82 ALA A O 1
ATOM 669 N N . PRO A 1 83 ? 4.558 11.657 15.990 1.00 96.25 83 PRO A N 1
ATOM 670 C CA . PRO A 1 83 ? 5.905 12.199 15.811 1.00 96.25 83 PRO A CA 1
ATOM 671 C C . PRO A 1 83 ? 6.779 11.376 14.870 1.00 96.25 83 PRO A C 1
ATOM 673 O O . PRO A 1 83 ? 7.508 11.954 14.061 1.00 96.25 83 PRO A O 1
ATOM 676 N N . ILE A 1 84 ? 6.713 10.040 14.924 1.00 95.88 84 ILE A N 1
ATOM 677 C CA . ILE A 1 84 ? 7.497 9.181 14.025 1.00 95.88 84 ILE A CA 1
ATOM 678 C C . ILE A 1 84 ? 7.037 9.373 12.574 1.00 95.88 84 ILE A C 1
ATOM 680 O O . ILE A 1 84 ? 7.879 9.505 11.677 1.00 95.88 84 ILE A O 1
ATOM 684 N N . GLY A 1 85 ? 5.725 9.439 12.335 1.00 93.75 85 GLY A N 1
ATOM 685 C CA . GLY A 1 85 ? 5.146 9.696 11.016 1.00 93.75 85 GLY A CA 1
ATOM 686 C C . GLY A 1 85 ? 5.570 11.053 10.448 1.00 93.75 85 GLY A C 1
ATOM 687 O O . GLY A 1 85 ? 6.156 11.120 9.363 1.00 93.75 85 GLY A O 1
ATOM 688 N N . VAL A 1 86 ? 5.366 12.130 11.212 1.00 95.50 86 VAL A N 1
ATOM 689 C CA . VAL A 1 86 ? 5.772 13.495 10.833 1.00 95.50 86 VAL A CA 1
ATOM 690 C C . VAL A 1 86 ? 7.281 13.573 10.597 1.00 95.50 86 VAL A C 1
ATOM 692 O O . VAL A 1 86 ? 7.711 14.067 9.556 1.00 95.50 86 VAL A O 1
ATOM 695 N N . THR A 1 87 ? 8.105 13.020 11.492 1.00 94.69 87 THR A N 1
ATOM 696 C CA . THR A 1 87 ? 9.573 13.012 11.340 1.00 94.69 87 THR A CA 1
ATOM 697 C C . THR A 1 87 ? 10.007 12.287 10.068 1.00 94.69 87 THR A C 1
ATOM 699 O O . THR A 1 87 ? 10.864 12.777 9.327 1.00 94.69 87 THR A O 1
ATOM 702 N N . THR A 1 88 ? 9.382 11.148 9.763 1.00 92.69 88 THR A N 1
ATOM 703 C CA . THR A 1 88 ? 9.638 10.397 8.528 1.00 92.69 88 THR A CA 1
ATOM 704 C C . THR A 1 88 ? 9.358 11.263 7.298 1.00 92.69 88 THR A C 1
ATOM 706 O O . THR A 1 88 ? 10.197 11.363 6.396 1.00 92.69 88 THR A O 1
ATOM 709 N N . LEU A 1 89 ? 8.214 11.954 7.278 1.00 93.12 89 LEU A N 1
ATOM 710 C CA . LEU A 1 89 ? 7.830 12.860 6.194 1.00 93.12 89 LEU A CA 1
ATOM 711 C C . LEU A 1 89 ? 8.747 14.087 6.098 1.00 93.12 89 LEU A C 1
ATOM 713 O O . LEU A 1 89 ? 9.093 14.487 4.987 1.00 93.12 89 LEU A O 1
ATOM 717 N N . LEU A 1 90 ? 9.221 14.637 7.220 1.00 93.38 90 LEU A N 1
ATOM 718 C CA . LEU A 1 90 ? 10.206 15.724 7.249 1.00 93.38 90 LEU A CA 1
ATOM 719 C C . LEU A 1 90 ? 11.539 15.311 6.612 1.00 93.38 90 LEU A C 1
ATOM 721 O O . LEU A 1 90 ? 12.073 16.042 5.772 1.00 93.38 90 LEU A O 1
ATOM 725 N N . ILE A 1 91 ? 12.054 14.119 6.936 1.00 91.69 91 ILE A N 1
ATOM 726 C CA . ILE A 1 91 ? 13.284 13.590 6.325 1.00 91.69 91 ILE A CA 1
ATOM 727 C C . ILE A 1 91 ? 13.105 13.439 4.809 1.00 91.69 91 ILE A C 1
ATOM 729 O O . ILE A 1 91 ? 13.963 13.882 4.037 1.00 91.69 91 ILE A O 1
ATOM 733 N N . PHE A 1 92 ? 11.980 12.874 4.359 1.00 88.50 92 PHE A N 1
ATOM 734 C CA . PHE A 1 92 ? 11.681 12.760 2.930 1.00 88.50 92 PHE A CA 1
ATOM 735 C C . PHE A 1 92 ? 11.513 14.127 2.255 1.00 88.50 92 PHE A C 1
ATOM 737 O O . PHE A 1 92 ? 12.099 14.361 1.196 1.00 88.50 92 PHE A O 1
ATOM 744 N N . GLY A 1 93 ? 10.802 15.062 2.887 1.00 88.25 93 GLY A N 1
ATOM 745 C CA . GLY A 1 93 ? 10.637 16.433 2.407 1.00 88.25 93 GLY A CA 1
ATOM 746 C C . GLY A 1 93 ? 11.980 17.136 2.216 1.00 88.25 93 GLY A C 1
ATOM 747 O O . GLY A 1 93 ? 12.232 17.702 1.154 1.00 88.25 93 GLY A O 1
ATOM 748 N N . LYS A 1 94 ? 12.913 16.999 3.170 1.00 88.94 94 LYS A N 1
ATOM 749 C CA . LYS A 1 94 ? 14.280 17.542 3.058 1.00 88.94 94 LYS A CA 1
ATOM 750 C C . LYS A 1 94 ? 15.014 17.008 1.829 1.00 88.94 94 LYS A C 1
ATOM 752 O O . LYS A 1 94 ? 15.708 17.760 1.143 1.00 88.94 94 LYS A O 1
ATOM 757 N N . ILE A 1 95 ? 14.870 15.713 1.540 1.00 86.00 95 ILE A N 1
ATOM 758 C CA . ILE A 1 95 ? 15.473 15.070 0.364 1.00 86.00 95 ILE A CA 1
ATOM 759 C C . ILE A 1 95 ? 14.852 15.624 -0.929 1.00 86.00 95 ILE A C 1
ATOM 761 O O . ILE A 1 95 ? 15.575 15.874 -1.901 1.00 86.00 95 ILE A O 1
ATOM 765 N N . PHE A 1 96 ? 13.536 15.846 -0.953 1.00 84.25 96 PHE A N 1
ATOM 766 C CA . PHE A 1 96 ? 12.810 16.308 -2.139 1.00 84.25 96 PHE A CA 1
ATOM 767 C C . PHE A 1 96 ? 13.012 17.800 -2.434 1.00 84.25 96 PHE A C 1
ATOM 769 O O . PHE A 1 96 ? 13.252 18.152 -3.593 1.00 84.25 96 PHE A O 1
ATOM 776 N N . CYS A 1 97 ? 13.054 18.655 -1.408 1.00 84.00 97 CYS A N 1
ATOM 777 C CA . CYS A 1 97 ? 13.230 20.107 -1.536 1.00 84.00 97 CYS A CA 1
ATOM 778 C C . CYS A 1 97 ? 14.573 20.538 -2.133 1.00 84.00 97 CYS A C 1
ATOM 780 O O . CYS A 1 97 ? 14.712 21.681 -2.561 1.00 84.00 97 CYS A O 1
ATOM 782 N N . ARG A 1 98 ? 15.582 19.657 -2.198 1.00 78.50 98 ARG A N 1
ATOM 783 C CA . ARG A 1 98 ? 16.934 20.018 -2.668 1.00 78.50 98 ARG A CA 1
ATOM 784 C C . ARG A 1 98 ? 16.993 20.604 -4.079 1.00 78.50 98 ARG A C 1
ATOM 786 O O . ARG A 1 98 ? 17.967 21.286 -4.378 1.00 78.50 98 ARG A O 1
ATOM 793 N N . LYS A 1 99 ? 16.000 20.323 -4.928 1.00 71.56 99 LYS A N 1
ATOM 794 C CA . LYS A 1 99 ? 15.926 20.824 -6.310 1.00 71.56 99 LYS A CA 1
ATOM 795 C C . LYS A 1 99 ? 15.170 22.148 -6.469 1.00 71.56 99 LYS A C 1
ATOM 797 O O . LYS A 1 99 ? 15.135 22.666 -7.577 1.00 71.56 99 LYS A O 1
ATOM 802 N N . LEU A 1 100 ? 14.552 22.670 -5.412 1.00 77.19 100 LEU A N 1
ATOM 803 C CA . LEU A 1 100 ? 13.777 23.909 -5.482 1.00 77.19 100 LEU A CA 1
ATOM 804 C C . LEU A 1 100 ? 14.691 25.128 -5.313 1.00 77.19 100 LEU A C 1
ATOM 806 O O . LEU A 1 100 ? 15.589 25.121 -4.469 1.00 77.19 100 LEU A O 1
ATOM 810 N N . SER A 1 101 ? 14.419 26.188 -6.076 1.00 75.44 101 SER A N 1
ATOM 811 C CA . SER A 1 101 ? 15.131 27.473 -6.002 1.00 75.44 101 SER A CA 1
ATOM 812 C C . SER A 1 101 ? 15.017 28.122 -4.614 1.00 75.44 101 SER A C 1
ATOM 814 O O . SER A 1 101 ? 16.013 28.594 -4.074 1.00 75.44 101 SER A O 1
ATOM 816 N N . PHE A 1 102 ? 13.850 28.030 -3.966 1.00 80.56 102 PHE A N 1
ATOM 817 C CA . PHE A 1 102 ? 13.575 28.596 -2.632 1.00 80.56 102 PHE A CA 1
ATOM 818 C C . PHE A 1 102 ? 13.542 27.548 -1.506 1.00 80.56 102 PHE A C 1
ATOM 820 O O . PHE A 1 102 ? 12.730 27.607 -0.582 1.00 80.56 102 PHE A O 1
ATOM 827 N N . ARG A 1 103 ? 14.433 26.550 -1.563 1.00 83.38 103 ARG A N 1
ATOM 828 C CA . ARG A 1 103 ? 14.389 25.366 -0.680 1.00 83.38 103 ARG A CA 1
ATOM 829 C C . ARG A 1 103 ? 14.343 25.659 0.825 1.00 83.38 103 ARG A C 1
ATOM 831 O O . ARG A 1 103 ? 13.722 24.894 1.552 1.00 83.38 103 ARG A O 1
ATOM 838 N N . LYS A 1 104 ? 15.017 26.716 1.302 1.00 88.19 104 LYS A N 1
ATOM 839 C CA . LYS A 1 104 ? 15.119 27.013 2.743 1.00 88.19 104 LYS A CA 1
ATOM 840 C C . LYS A 1 104 ? 13.775 27.469 3.315 1.00 88.19 104 LYS A C 1
ATOM 842 O O . LYS A 1 104 ? 13.356 26.930 4.330 1.00 88.19 104 LYS A O 1
ATOM 847 N N . VAL A 1 105 ? 13.096 28.392 2.630 1.00 90.94 105 VAL A N 1
ATOM 848 C CA . VAL A 1 105 ? 11.813 28.957 3.077 1.00 90.94 105 VAL A CA 1
ATOM 849 C C . VAL A 1 105 ? 10.721 27.891 3.055 1.00 90.94 105 VAL A C 1
ATOM 851 O O . VAL A 1 105 ? 10.090 27.645 4.075 1.00 90.94 105 VAL A O 1
ATOM 854 N N . TYR A 1 106 ? 10.561 27.172 1.938 1.00 89.44 106 TYR A N 1
ATOM 855 C CA . TYR A 1 106 ? 9.552 26.112 1.838 1.00 89.44 106 TYR A CA 1
ATOM 856 C C . TYR A 1 106 ? 9.759 24.991 2.858 1.00 89.44 106 TYR A C 1
ATOM 858 O O . TYR A 1 106 ? 8.796 24.488 3.430 1.00 89.44 106 TYR A O 1
ATOM 866 N N . TYR A 1 107 ? 11.010 24.587 3.091 1.00 91.50 107 TYR A N 1
ATOM 867 C CA . TYR A 1 107 ? 11.301 23.558 4.084 1.00 91.50 107 TYR A CA 1
ATOM 868 C C . TYR A 1 107 ? 11.086 24.056 5.518 1.00 91.50 107 TYR A C 1
ATOM 870 O O . TYR A 1 107 ? 10.630 23.281 6.352 1.00 91.50 107 TYR A O 1
ATOM 878 N N . PHE A 1 108 ? 11.372 25.331 5.800 1.00 94.19 108 PHE A N 1
ATOM 879 C CA . PHE A 1 108 ? 11.076 25.942 7.095 1.00 94.19 108 PHE A CA 1
ATOM 880 C C . PHE A 1 108 ? 9.571 25.936 7.373 1.00 94.19 108 PHE A C 1
ATOM 882 O O . PHE A 1 108 ? 9.160 25.367 8.375 1.00 94.19 108 PHE A O 1
ATOM 889 N N . VAL A 1 109 ? 8.751 26.438 6.441 1.00 94.88 109 VAL A N 1
ATOM 890 C CA . VAL A 1 109 ? 7.281 26.408 6.562 1.00 94.88 109 VAL A CA 1
ATOM 891 C C . VAL A 1 109 ? 6.775 24.978 6.765 1.00 94.88 109 VAL A C 1
ATOM 893 O O . VAL A 1 109 ? 5.977 24.722 7.662 1.00 94.88 109 VAL A O 1
ATOM 896 N N . PHE A 1 110 ? 7.283 24.022 5.982 1.00 95.12 110 PHE A N 1
ATOM 897 C CA . PHE A 1 110 ? 6.923 22.611 6.117 1.00 95.12 110 PHE A CA 1
ATOM 898 C C . PHE A 1 110 ? 7.270 22.034 7.499 1.00 95.12 110 PHE A C 1
ATOM 900 O O . PHE A 1 110 ? 6.464 21.319 8.088 1.00 95.12 110 PHE A O 1
ATOM 907 N N . MET A 1 111 ? 8.447 22.368 8.034 1.00 96.25 111 MET A N 1
ATOM 908 C CA . MET A 1 111 ? 8.859 21.963 9.378 1.00 96.25 111 MET A CA 1
ATOM 909 C C . MET A 1 111 ? 7.969 22.587 10.455 1.00 96.25 111 MET A C 1
ATOM 911 O O . MET A 1 111 ? 7.519 21.872 11.347 1.00 96.25 111 MET A O 1
ATOM 915 N N . SER A 1 112 ? 7.690 23.888 10.355 1.00 97.12 112 SER A N 1
ATOM 916 C CA . SER A 1 112 ? 6.842 24.610 11.302 1.00 97.12 112 SER A CA 1
ATOM 917 C C . SER A 1 112 ? 5.429 24.033 11.353 1.00 97.12 112 SER A C 1
ATOM 919 O O . SER A 1 112 ? 4.925 23.793 12.444 1.00 97.12 112 SER A O 1
ATOM 921 N N . LEU A 1 113 ? 4.819 23.738 10.199 1.00 97.31 113 LEU A N 1
ATOM 922 C CA . LEU A 1 113 ? 3.494 23.109 10.135 1.00 97.31 113 LEU A CA 1
ATOM 923 C C . LEU A 1 113 ? 3.474 21.745 10.833 1.00 97.31 113 LEU A C 1
ATOM 925 O O . LEU A 1 113 ? 2.585 21.489 11.640 1.00 97.31 113 LEU A O 1
ATOM 929 N N . GLY A 1 114 ? 4.468 20.893 10.560 1.00 96.38 114 GLY A N 1
ATOM 930 C CA . GLY A 1 114 ? 4.567 19.576 11.192 1.00 96.38 114 GLY A CA 1
ATOM 931 C C . GLY A 1 114 ? 4.768 19.665 12.706 1.00 96.38 114 GLY A C 1
ATOM 932 O O . GLY A 1 114 ? 4.115 18.943 13.451 1.00 96.38 114 GLY A O 1
ATOM 933 N N . LEU A 1 115 ? 5.632 20.572 13.174 1.00 97.06 115 LEU A N 1
ATOM 934 C CA . LEU A 1 115 ? 5.882 20.767 14.604 1.00 97.06 115 LEU A CA 1
ATOM 935 C C . LEU A 1 115 ? 4.644 21.304 15.332 1.00 97.06 115 LEU A C 1
ATOM 937 O O . LEU A 1 115 ? 4.297 20.794 16.393 1.00 97.06 115 LEU A O 1
ATOM 941 N N . LEU A 1 116 ? 3.964 22.300 14.757 1.00 97.69 116 LEU A N 1
ATOM 942 C CA . LEU A 1 116 ? 2.728 22.839 15.322 1.00 97.69 116 LEU A CA 1
ATOM 943 C C . LEU A 1 116 ? 1.639 21.766 15.383 1.00 97.69 116 LEU A C 1
ATOM 945 O O . LEU A 1 116 ? 1.007 21.625 16.424 1.00 97.69 116 LEU A O 1
ATOM 949 N N . ALA A 1 117 ? 1.464 20.965 14.326 1.00 96.94 117 ALA A N 1
ATOM 950 C CA . ALA A 1 117 ? 0.496 19.869 14.332 1.00 96.94 117 ALA A CA 1
ATOM 951 C C . ALA A 1 117 ? 0.746 18.897 15.500 1.00 96.94 117 ALA A C 1
ATOM 953 O O . ALA A 1 117 ? -0.188 18.570 16.224 1.00 96.94 117 ALA A O 1
ATOM 954 N N . LEU A 1 118 ? 2.008 18.519 15.743 1.00 96.62 118 LEU A N 1
ATOM 955 C CA . LEU A 1 118 ? 2.387 17.647 16.862 1.00 96.62 118 LEU A CA 1
ATOM 956 C C . LEU A 1 118 ? 2.149 18.281 18.239 1.00 96.62 118 LEU A C 1
ATOM 958 O O . LEU A 1 118 ? 1.792 17.576 19.178 1.00 96.62 118 LEU A O 1
ATOM 962 N N . ILE A 1 119 ? 2.349 19.594 18.381 1.00 97.06 119 ILE A N 1
ATOM 963 C CA . ILE A 1 119 ? 2.076 20.300 19.642 1.00 97.06 119 ILE A CA 1
ATOM 964 C C . ILE A 1 119 ? 0.579 20.246 19.964 1.00 97.06 119 ILE A C 1
ATOM 966 O O . ILE A 1 119 ? 0.212 19.919 21.091 1.00 97.06 119 ILE A O 1
ATOM 970 N N . PHE A 1 120 ? -0.279 20.532 18.980 1.00 96.12 120 PHE A N 1
ATOM 971 C CA . PHE A 1 120 ? -1.733 20.471 19.160 1.00 96.12 120 PHE A CA 1
ATOM 972 C C . PHE A 1 120 ? -2.227 19.037 19.395 1.00 96.12 120 PHE A C 1
ATOM 974 O O . PHE A 1 120 ? -3.090 18.832 20.242 1.00 96.12 120 PHE A O 1
ATOM 981 N N . ASP A 1 121 ? -1.638 18.049 18.719 1.00 94.50 121 ASP A N 1
ATOM 982 C CA . ASP A 1 121 ? -1.911 16.620 18.921 1.00 94.50 121 ASP A CA 1
ATOM 983 C C . ASP A 1 121 ? -1.553 16.154 20.343 1.00 94.50 121 ASP A C 1
ATOM 985 O O . ASP A 1 121 ? -2.347 15.512 21.032 1.00 94.50 121 ASP A O 1
ATOM 989 N N . TRP A 1 122 ? -0.385 16.561 20.851 1.00 94.69 122 TRP A N 1
ATOM 990 C CA . TRP A 1 122 ? 0.008 16.284 22.232 1.00 94.69 122 TRP A CA 1
ATOM 991 C C . TRP A 1 122 ? -0.911 16.973 23.247 1.00 94.69 122 TRP A C 1
ATOM 993 O O . TRP A 1 122 ? -1.279 16.368 24.258 1.00 94.69 122 TRP A O 1
ATOM 1003 N N . TRP A 1 123 ? -1.299 18.225 22.981 1.00 94.81 123 TRP A N 1
ATOM 1004 C CA . TRP A 1 123 ? -2.195 18.980 23.853 1.00 94.81 123 TRP A CA 1
ATOM 1005 C C . TRP A 1 123 ? -3.578 18.326 23.935 1.00 94.81 123 TRP A C 1
ATOM 1007 O O . TRP A 1 123 ? -4.074 18.073 25.032 1.00 94.81 123 TRP A O 1
ATOM 1017 N N . GLU A 1 124 ? -4.164 17.965 22.799 1.00 91.81 124 GLU A N 1
ATOM 1018 C CA . GLU A 1 124 ? -5.426 17.230 22.728 1.00 91.81 124 GLU A CA 1
ATOM 1019 C C . GLU A 1 124 ? -5.351 15.891 23.480 1.00 91.81 124 GLU A C 1
ATOM 1021 O O . GLU A 1 124 ? -6.190 15.608 24.337 1.00 91.81 124 GLU A O 1
ATOM 1026 N N . ASN A 1 125 ? -4.308 15.093 23.237 1.00 91.38 125 ASN A N 1
ATOM 1027 C CA . ASN A 1 125 ? -4.103 13.814 23.918 1.00 91.38 125 ASN A CA 1
ATOM 1028 C C . ASN A 1 125 ? -3.977 13.991 25.440 1.00 91.38 125 ASN A C 1
ATOM 1030 O O . ASN A 1 125 ? -4.491 13.182 26.221 1.00 91.38 125 ASN A O 1
ATOM 1034 N N . ARG A 1 126 ? -3.345 15.080 25.892 1.00 91.06 126 ARG A N 1
ATOM 1035 C CA . ARG A 1 126 ? -3.277 15.425 27.315 1.00 91.06 126 ARG A CA 1
ATOM 1036 C C . ARG A 1 126 ? -4.646 15.801 27.876 1.00 91.06 126 ARG A C 1
ATOM 1038 O O . ARG A 1 126 ? -4.966 15.361 28.981 1.00 91.06 126 ARG A O 1
ATOM 1045 N N . LEU A 1 127 ? -5.450 16.562 27.132 1.00 88.88 127 LEU A N 1
ATOM 1046 C CA . LEU A 1 127 ? -6.821 16.897 27.518 1.00 88.88 127 LEU A CA 1
ATOM 1047 C C . LEU A 1 127 ? -7.676 15.633 27.653 1.00 88.88 127 LEU A C 1
ATOM 1049 O O . LEU A 1 127 ? -8.290 15.453 28.698 1.00 88.88 127 LEU A O 1
ATOM 1053 N N . TYR A 1 128 ? -7.630 14.700 26.696 1.00 86.94 128 TYR A N 1
ATOM 1054 C CA . TYR A 1 128 ? -8.352 13.423 26.796 1.00 86.94 128 TYR A CA 1
ATOM 1055 C C . TYR A 1 128 ? -7.959 12.589 28.019 1.00 86.94 128 TYR A C 1
ATOM 1057 O O . TYR A 1 128 ? -8.820 12.005 28.679 1.00 86.94 128 TYR A O 1
ATOM 1065 N N . ILE A 1 129 ? -6.668 12.538 28.360 1.00 86.31 129 ILE A N 1
ATOM 1066 C CA . ILE A 1 129 ? -6.210 11.829 29.563 1.00 86.31 129 ILE A CA 1
ATOM 1067 C C . ILE A 1 129 ? -6.687 12.537 30.834 1.00 86.31 129 ILE A C 1
ATOM 1069 O O . ILE A 1 129 ? -7.066 11.868 31.794 1.00 86.31 129 ILE A O 1
ATOM 1073 N N . ASN A 1 130 ? -6.676 13.869 30.858 1.00 87.25 130 ASN A N 1
ATOM 1074 C CA . ASN A 1 130 ? -7.171 14.632 32.000 1.00 87.25 130 ASN A CA 1
ATOM 1075 C C . ASN A 1 130 ? -8.692 14.470 32.161 1.00 87.25 130 ASN A C 1
ATOM 1077 O O . ASN A 1 130 ? -9.167 14.361 33.287 1.00 87.25 130 ASN A O 1
ATOM 1081 N N . LEU A 1 131 ? -9.444 14.351 31.060 1.00 82.38 131 LEU A N 1
ATOM 1082 C CA . LEU A 1 131 ? -10.887 14.084 31.082 1.00 82.38 131 LEU A CA 1
ATOM 1083 C C . LEU A 1 131 ? -11.231 12.773 31.811 1.00 82.38 131 LEU A C 1
ATOM 1085 O O . LEU A 1 131 ? -12.257 12.710 32.481 1.00 82.38 131 LEU A O 1
ATOM 1089 N N . LEU A 1 132 ? -10.348 11.764 31.788 1.00 80.62 132 LEU A N 1
ATOM 1090 C CA . LEU A 1 132 ? -10.527 10.517 32.554 1.00 80.62 132 LEU A CA 1
ATOM 1091 C C . LEU A 1 132 ? -10.531 10.710 34.075 1.00 80.62 132 LEU A C 1
ATOM 1093 O O . LEU A 1 132 ? -10.938 9.802 34.798 1.00 80.62 132 LEU A O 1
ATOM 1097 N N . GLN A 1 133 ? -10.013 11.831 34.577 1.00 83.00 133 GLN A N 1
ATOM 1098 C CA . GLN A 1 133 ? -9.939 12.099 36.014 1.00 83.00 133 GLN A CA 1
ATOM 1099 C C . GLN A 1 133 ? -11.254 12.664 36.565 1.00 83.00 133 GLN A C 1
ATOM 1101 O O . GLN A 1 133 ? -11.481 12.609 37.775 1.00 83.00 133 GLN A O 1
ATOM 1106 N N . TYR A 1 134 ? -12.133 13.172 35.699 1.00 78.06 134 TYR A N 1
ATOM 1107 C CA . TYR A 1 134 ? -13.408 13.743 36.108 1.00 78.06 134 TYR A CA 1
ATOM 1108 C C . TYR A 1 134 ? -14.446 12.642 36.351 1.00 78.06 134 TYR A C 1
ATOM 1110 O O . TYR A 1 134 ? -14.742 11.826 35.482 1.00 78.06 134 TYR A O 1
ATOM 1118 N N . LYS A 1 135 ? -15.021 12.635 37.559 1.00 73.88 135 LYS A N 1
ATOM 1119 C CA . LYS A 1 135 ? -16.150 11.764 37.939 1.00 73.88 135 LYS A CA 1
ATOM 1120 C C . LYS A 1 135 ? -17.521 12.392 37.658 1.00 73.88 135 LYS A C 1
ATOM 1122 O O . LYS A 1 135 ? -18.532 11.724 37.824 1.00 73.88 135 LYS A O 1
ATOM 1127 N N . GLN A 1 136 ? -17.539 13.666 37.283 1.00 78.75 136 GLN A N 1
ATOM 1128 C CA . GLN A 1 136 ? -18.725 14.496 37.069 1.00 78.75 136 GLN A CA 1
ATOM 1129 C C . GLN A 1 136 ? -18.767 14.971 35.607 1.00 78.75 136 GLN A C 1
ATOM 1131 O O . GLN A 1 136 ? -17.719 14.913 34.950 1.00 78.75 136 GLN A O 1
ATOM 1136 N N . PRO A 1 137 ? -19.932 15.431 35.101 1.00 76.19 137 PRO A N 1
ATOM 1137 C CA . PRO A 1 137 ? -20.032 16.017 33.770 1.00 76.19 137 PRO A CA 1
ATOM 1138 C C . PRO A 1 137 ? -18.960 17.087 33.554 1.00 76.19 137 PRO A C 1
ATOM 1140 O O . PRO A 1 137 ? -18.535 17.766 34.493 1.00 76.19 137 PRO A O 1
ATOM 1143 N N . PHE A 1 138 ? -18.483 17.195 32.316 1.00 78.94 138 PHE A N 1
ATOM 1144 C CA . PHE A 1 138 ? -17.362 18.069 31.998 1.00 78.94 138 PHE A CA 1
ATOM 1145 C C . PHE A 1 138 ? -17.716 19.539 32.268 1.00 78.94 138 PHE A C 1
ATOM 1147 O O . PHE A 1 138 ? -18.807 19.961 31.892 1.00 78.94 138 PHE A O 1
ATOM 1154 N N . PRO A 1 139 ? -16.809 20.320 32.883 1.00 80.00 139 PRO A N 1
ATOM 1155 C CA . PRO A 1 139 ? -16.968 21.763 33.000 1.00 80.00 139 PRO A CA 1
ATOM 1156 C C . PRO A 1 139 ? -17.225 22.421 31.639 1.00 80.00 139 PRO A C 1
ATOM 1158 O O . PRO A 1 139 ? -16.551 22.089 30.653 1.00 80.00 139 PRO A O 1
ATOM 1161 N N . ASP A 1 140 ? -18.149 23.382 31.616 1.00 77.06 140 ASP A N 1
ATOM 1162 C CA . ASP A 1 140 ? -18.454 24.182 30.431 1.00 77.06 140 ASP A CA 1
ATOM 1163 C C . ASP A 1 140 ? -17.169 24.829 29.877 1.00 77.06 140 ASP A C 1
ATOM 1165 O O . ASP A 1 140 ? -16.310 25.310 30.622 1.00 77.06 140 ASP A O 1
ATOM 1169 N N . GLY A 1 141 ? -16.991 24.782 28.555 1.00 82.25 141 GLY A N 1
ATOM 1170 C CA . GLY A 1 141 ? -15.828 25.338 27.854 1.00 82.25 141 GLY A CA 1
ATOM 1171 C C . GLY A 1 141 ? -14.627 24.397 27.674 1.00 82.25 141 GLY A C 1
ATOM 1172 O O . GLY A 1 141 ? -13.851 24.593 26.737 1.00 82.25 141 GLY A O 1
ATOM 1173 N N . ILE A 1 142 ? -14.458 23.328 28.471 1.00 83.88 142 ILE A N 1
ATOM 1174 C CA . ILE A 1 142 ? -13.400 22.328 28.186 1.00 83.88 142 ILE A CA 1
ATOM 1175 C C . ILE A 1 142 ? -13.686 21.620 26.858 1.00 83.88 142 ILE A C 1
ATOM 1177 O O . ILE A 1 142 ? -12.767 21.353 26.081 1.00 83.88 142 ILE A O 1
ATOM 1181 N N . LEU A 1 143 ? -14.966 21.362 26.589 1.00 81.06 143 LEU A N 1
ATOM 1182 C CA . LEU A 1 143 ? -15.416 20.748 25.349 1.00 81.06 143 LEU A CA 1
ATOM 1183 C C . LEU A 1 143 ? -15.145 21.643 24.137 1.00 81.06 143 LEU A C 1
ATOM 1185 O O . LEU A 1 143 ? -14.565 21.187 23.156 1.00 81.06 143 LEU A O 1
ATOM 1189 N N . ASP A 1 144 ? -15.481 22.928 24.240 1.00 85.88 144 ASP A N 1
ATOM 1190 C CA . ASP A 1 144 ? -15.284 23.904 23.163 1.00 85.88 144 ASP A CA 1
ATOM 1191 C C . ASP A 1 144 ? -13.797 24.109 22.851 1.00 85.88 144 ASP A C 1
ATOM 1193 O O . ASP A 1 144 ? -13.392 24.195 21.686 1.00 85.88 144 ASP A O 1
ATOM 1197 N N . ASN A 1 145 ? -12.959 24.109 23.891 1.00 88.75 145 ASN A N 1
ATOM 1198 C CA . ASN A 1 145 ? -11.508 24.146 23.747 1.00 88.75 145 ASN A CA 1
ATOM 1199 C C . ASN A 1 145 ? -10.979 22.898 23.033 1.00 88.75 145 ASN A C 1
ATOM 1201 O O . ASN A 1 145 ? -10.144 23.018 22.136 1.00 88.75 145 ASN A O 1
ATOM 1205 N N . LEU A 1 146 ? -11.475 21.710 23.393 1.00 88.12 146 LEU A N 1
ATOM 1206 C CA . LEU A 1 146 ? -11.086 20.456 22.750 1.00 88.12 146 LEU A CA 1
ATOM 1207 C C . LEU A 1 146 ? -11.462 20.455 21.260 1.00 88.12 146 LEU A C 1
ATOM 1209 O O . LEU A 1 146 ? -10.613 20.151 20.424 1.00 88.12 146 LEU A O 1
ATOM 1213 N N . ILE A 1 147 ? -12.688 20.871 20.927 1.00 86.31 147 ILE A N 1
ATOM 1214 C CA . ILE A 1 147 ? -13.171 20.996 19.541 1.00 86.31 147 ILE A CA 1
ATOM 1215 C C . ILE A 1 147 ? -12.289 21.969 18.749 1.00 86.31 147 ILE A C 1
ATOM 1217 O O . ILE A 1 147 ? -11.867 21.679 17.628 1.00 86.31 147 ILE A O 1
ATOM 1221 N N . SER A 1 148 ? -11.965 23.118 19.340 1.00 91.38 148 SER A N 1
ATOM 1222 C CA . SER A 1 148 ? -11.123 24.134 18.702 1.00 91.38 148 SER A CA 1
ATOM 1223 C C . SER A 1 148 ? -9.708 23.614 18.432 1.00 91.38 148 SER A C 1
ATOM 1225 O O . SER A 1 148 ? -9.196 23.752 17.320 1.00 91.38 148 SER A O 1
ATOM 1227 N N . ILE A 1 149 ? -9.091 22.959 19.421 1.00 93.12 149 ILE A N 1
ATOM 1228 C CA . ILE A 1 149 ? -7.767 22.331 19.301 1.00 93.12 149 ILE A CA 1
ATOM 1229 C C . ILE A 1 149 ? -7.777 21.262 18.208 1.00 93.12 149 ILE A C 1
ATOM 1231 O O . ILE A 1 149 ? -6.875 21.240 17.369 1.00 93.12 149 ILE A O 1
ATOM 1235 N N . GLN A 1 150 ? -8.807 20.417 18.173 1.00 90.12 150 GLN A N 1
ATOM 1236 C CA . GLN A 1 150 ? -8.956 19.357 17.182 1.00 90.12 150 GLN A CA 1
ATOM 1237 C C . GLN A 1 150 ? -9.074 19.925 15.757 1.00 90.12 150 GLN A C 1
ATOM 1239 O O . GLN A 1 150 ? -8.379 19.465 14.848 1.00 90.12 150 GLN A O 1
ATOM 1244 N N . ASN A 1 151 ? -9.878 20.974 15.560 1.00 91.56 151 ASN A N 1
ATOM 1245 C CA . ASN A 1 151 ? -10.022 21.644 14.265 1.00 91.56 151 ASN A CA 1
ATOM 1246 C C . ASN A 1 151 ? -8.704 22.270 13.786 1.00 91.56 151 ASN A C 1
ATOM 1248 O O . ASN A 1 151 ? -8.318 22.099 12.626 1.00 91.56 151 ASN A O 1
ATOM 1252 N N . ILE A 1 152 ? -7.979 22.952 14.681 1.00 95.44 152 ILE A N 1
ATOM 1253 C CA . ILE A 1 152 ? -6.668 23.543 14.371 1.00 95.44 152 ILE A CA 1
ATOM 1254 C C . ILE A 1 152 ? -5.661 22.446 14.009 1.00 95.44 152 ILE A C 1
ATOM 1256 O O . ILE A 1 152 ? -4.979 22.543 12.987 1.00 95.44 152 ILE A O 1
ATOM 1260 N N . LYS A 1 153 ? -5.600 21.374 14.805 1.00 93.94 153 LYS A N 1
ATOM 1261 C CA . LYS A 1 153 ? -4.758 20.201 14.551 1.00 93.94 153 LYS A CA 1
ATOM 1262 C C . LYS A 1 153 ? -5.020 19.620 13.160 1.00 93.94 153 LYS A C 1
ATOM 1264 O O . LYS A 1 153 ? -4.075 19.413 12.397 1.00 93.94 153 LYS A O 1
ATOM 1269 N N . TYR A 1 154 ? -6.285 19.379 12.807 1.00 91.88 154 TYR A N 1
ATOM 1270 C CA . TYR A 1 154 ? -6.642 18.844 11.493 1.00 91.88 154 TYR A CA 1
ATOM 1271 C C . TYR A 1 154 ? -6.221 19.777 10.361 1.00 91.88 154 TYR A C 1
ATOM 1273 O O . TYR A 1 154 ? -5.586 19.320 9.410 1.00 91.88 154 TYR A O 1
ATOM 1281 N N . ALA A 1 155 ? -6.488 21.079 10.481 1.00 95.56 155 ALA A N 1
ATOM 1282 C CA . ALA A 1 155 ? -6.063 22.059 9.487 1.00 95.56 155 ALA A CA 1
ATOM 1283 C C . ALA A 1 155 ? -4.534 22.048 9.288 1.00 95.56 155 ALA A C 1
ATOM 1285 O O . ALA A 1 155 ? -4.057 22.051 8.149 1.00 95.56 155 ALA A O 1
ATOM 1286 N N . LEU A 1 156 ? -3.762 21.963 10.377 1.00 96.88 156 LEU A N 1
ATOM 1287 C CA . LEU A 1 156 ? -2.299 21.891 10.337 1.00 96.88 156 LEU A CA 1
ATOM 1288 C C . LEU A 1 156 ? -1.794 20.602 9.678 1.00 96.88 156 LEU A C 1
ATOM 1290 O O . LEU A 1 156 ? -0.923 20.675 8.808 1.00 96.88 156 LEU A O 1
ATOM 1294 N N . TYR A 1 157 ? -2.348 19.436 10.025 1.00 95.69 157 TYR A N 1
ATOM 1295 C CA . TYR A 1 157 ? -1.986 18.172 9.373 1.00 95.69 157 TYR A CA 1
ATOM 1296 C C . TYR A 1 157 ? -2.348 18.164 7.886 1.00 95.69 157 TYR A C 1
ATOM 1298 O O . TYR A 1 157 ? -1.547 17.709 7.066 1.00 95.69 157 TYR A O 1
ATOM 1306 N N . CYS A 1 158 ? -3.510 18.704 7.514 1.00 94.88 158 CYS A N 1
ATOM 1307 C CA . CYS A 1 158 ? -3.909 18.852 6.117 1.00 94.88 158 CYS A CA 1
ATOM 1308 C C . CYS A 1 158 ? -2.938 19.760 5.353 1.00 94.88 158 CYS A C 1
ATOM 1310 O O . CYS A 1 158 ? -2.445 19.370 4.294 1.00 94.88 158 CYS A O 1
ATOM 1312 N N . ALA A 1 159 ? -2.604 20.934 5.896 1.00 96.69 159 ALA A N 1
ATOM 1313 C CA . ALA A 1 159 ? -1.645 21.853 5.287 1.00 96.69 159 ALA A CA 1
ATOM 1314 C C . ALA A 1 159 ? -0.249 21.220 5.153 1.00 96.69 159 ALA A C 1
ATOM 1316 O O . ALA A 1 159 ? 0.382 21.305 4.096 1.00 96.69 159 ALA A O 1
ATOM 1317 N N . PHE A 1 160 ? 0.216 20.525 6.196 1.00 96.38 160 PHE A N 1
ATOM 1318 C CA . PHE A 1 160 ? 1.470 19.775 6.186 1.00 96.38 160 PHE A CA 1
ATOM 1319 C C . PHE A 1 160 ? 1.481 18.710 5.082 1.00 96.38 160 PHE A C 1
ATOM 1321 O O . PHE A 1 160 ? 2.411 18.656 4.272 1.00 96.38 160 PHE A O 1
ATOM 1328 N N . LEU A 1 161 ? 0.428 17.894 4.992 1.00 94.38 161 LEU A N 1
ATOM 1329 C CA . LEU A 1 161 ? 0.313 16.849 3.980 1.00 94.38 161 LEU A CA 1
ATOM 1330 C C . LEU A 1 161 ? 0.268 17.432 2.563 1.00 94.38 161 LEU A C 1
ATOM 1332 O O . LEU A 1 161 ? 0.985 16.950 1.687 1.00 94.38 161 LEU A O 1
ATOM 1336 N N . LEU A 1 162 ? -0.512 18.489 2.330 1.00 94.19 162 LEU A N 1
ATOM 1337 C CA . LEU A 1 162 ? -0.581 19.171 1.034 1.00 94.19 162 LEU A CA 1
ATOM 1338 C C . LEU A 1 162 ? 0.786 19.715 0.606 1.00 94.19 162 LEU A C 1
ATOM 1340 O O . LEU A 1 162 ? 1.198 19.522 -0.539 1.00 94.19 162 LEU A O 1
ATOM 1344 N N . GLN A 1 163 ? 1.534 20.317 1.531 1.00 93.44 163 GLN A N 1
ATOM 1345 C CA . GLN A 1 163 ? 2.887 20.800 1.262 1.00 93.44 163 GLN A CA 1
ATOM 1346 C C . GLN A 1 163 ? 3.848 19.650 0.912 1.00 93.44 163 GLN A C 1
ATOM 1348 O O . GLN A 1 163 ? 4.655 19.765 -0.017 1.00 93.44 163 GLN A O 1
ATOM 1353 N N . PHE A 1 164 ? 3.749 18.511 1.605 1.00 92.94 164 PHE A N 1
ATOM 1354 C CA . PHE A 1 164 ? 4.519 17.311 1.269 1.00 92.94 164 PHE A CA 1
ATOM 1355 C C . PHE A 1 164 ? 4.171 16.773 -0.127 1.00 92.94 164 PHE A C 1
ATOM 1357 O O . PHE A 1 164 ? 5.067 16.458 -0.917 1.00 92.94 164 PHE A O 1
ATOM 1364 N N . LEU A 1 165 ? 2.878 16.708 -0.461 1.00 90.12 165 LEU A N 1
ATOM 1365 C CA . LEU A 1 165 ? 2.397 16.302 -1.782 1.00 90.12 165 LEU A CA 1
ATOM 1366 C C . LEU A 1 165 ? 2.885 17.255 -2.876 1.00 90.12 165 LEU A C 1
ATOM 1368 O O . LEU A 1 165 ? 3.285 16.795 -3.944 1.00 90.12 165 LEU A O 1
ATOM 1372 N N . TYR A 1 166 ? 2.949 18.559 -2.603 1.00 89.94 166 TYR A N 1
ATOM 1373 C CA . TYR A 1 166 ? 3.544 19.533 -3.513 1.00 89.94 166 TYR A CA 1
ATOM 1374 C C . TYR A 1 166 ? 5.035 19.253 -3.763 1.00 89.94 166 TYR A C 1
ATOM 1376 O O . TYR A 1 166 ? 5.485 19.269 -4.910 1.00 89.94 166 TYR A O 1
ATOM 1384 N N . PHE A 1 167 ? 5.817 18.908 -2.733 1.00 89.25 167 PHE A N 1
ATOM 1385 C CA . PHE A 1 167 ? 7.219 18.510 -2.926 1.00 89.25 167 PHE A CA 1
ATOM 1386 C C . PHE A 1 167 ? 7.363 17.229 -3.746 1.00 89.25 167 PHE A C 1
ATOM 1388 O O . PHE A 1 167 ? 8.249 17.140 -4.602 1.00 89.25 167 PHE A O 1
ATOM 1395 N N . LEU A 1 168 ? 6.489 16.247 -3.518 1.00 85.81 168 LEU A N 1
ATOM 1396 C CA . LEU A 1 168 ? 6.426 15.036 -4.331 1.00 85.81 168 LEU A CA 1
ATOM 1397 C C . LEU A 1 168 ? 6.079 15.357 -5.784 1.00 85.81 168 LEU A C 1
ATOM 1399 O O . LEU A 1 168 ? 6.749 14.854 -6.687 1.00 85.81 168 LEU A O 1
ATOM 1403 N N . TYR A 1 169 ? 5.088 16.221 -6.006 1.00 85.38 169 TYR A N 1
ATOM 1404 C CA . TYR A 1 169 ? 4.702 16.702 -7.324 1.00 85.38 169 TYR A CA 1
ATOM 1405 C C . TYR A 1 169 ? 5.899 17.366 -8.010 1.00 85.38 169 TYR A C 1
ATOM 1407 O O . TYR A 1 169 ? 6.378 16.867 -9.019 1.00 85.38 169 TYR A O 1
ATOM 1415 N N . MET A 1 170 ? 6.513 18.387 -7.419 1.00 83.06 170 MET A N 1
ATOM 1416 C CA . MET A 1 170 ? 7.664 19.061 -8.034 1.00 83.06 170 MET A CA 1
ATOM 1417 C C . MET A 1 170 ? 8.840 18.114 -8.312 1.00 83.06 170 MET A C 1
ATOM 1419 O O . MET A 1 170 ? 9.568 18.275 -9.293 1.00 83.06 170 MET A O 1
ATOM 1423 N N . ARG A 1 171 ? 9.042 17.095 -7.468 1.00 81.69 171 ARG A N 1
ATOM 1424 C CA . ARG A 1 171 ? 10.134 16.134 -7.638 1.00 81.69 171 ARG A CA 1
ATOM 1425 C C . ARG A 1 171 ? 9.867 15.101 -8.729 1.00 81.69 171 ARG A C 1
ATOM 1427 O O . ARG A 1 171 ? 10.806 14.705 -9.428 1.00 81.69 171 ARG A O 1
ATOM 1434 N N . TYR A 1 172 ? 8.643 14.594 -8.799 1.00 79.81 172 TYR A N 1
ATOM 1435 C CA . TYR A 1 172 ? 8.313 13.391 -9.556 1.00 79.81 172 TYR A CA 1
ATOM 1436 C C . TYR A 1 172 ? 7.329 13.640 -10.693 1.00 79.81 172 TYR A C 1
ATOM 1438 O O . TYR A 1 172 ? 7.392 12.909 -11.679 1.00 79.81 172 TYR A O 1
ATOM 1446 N N . ALA A 1 173 ? 6.483 14.664 -10.610 1.00 78.62 173 ALA A N 1
ATOM 1447 C CA . ALA A 1 173 ? 5.369 14.883 -11.520 1.00 78.62 173 ALA A CA 1
ATOM 1448 C C . ALA A 1 173 ? 5.802 14.875 -12.978 1.00 78.62 173 ALA A C 1
ATOM 1450 O O . ALA A 1 173 ? 5.307 14.059 -13.736 1.00 78.62 173 ALA A O 1
ATOM 1451 N N . GLU A 1 174 ? 6.781 15.673 -13.396 1.00 71.75 174 GLU A N 1
ATOM 1452 C CA . GLU A 1 174 ? 7.039 15.783 -14.835 1.00 71.75 174 GLU A CA 1
ATOM 1453 C C . GLU A 1 174 ? 7.491 14.454 -15.473 1.00 71.75 174 GLU A C 1
ATOM 1455 O O . GLU A 1 174 ? 7.077 14.093 -16.574 1.00 71.75 174 GLU A O 1
ATOM 1460 N N . THR A 1 175 ? 8.314 13.674 -14.766 1.00 74.06 175 THR A N 1
ATOM 1461 C CA . THR A 1 175 ? 8.819 12.398 -15.293 1.00 74.06 175 THR A CA 1
ATOM 1462 C C . THR A 1 175 ? 7.844 11.244 -15.064 1.00 74.06 175 THR A C 1
ATOM 1464 O O . THR A 1 175 ? 7.693 10.386 -15.936 1.00 74.06 175 THR A O 1
ATOM 1467 N N . TYR A 1 176 ? 7.199 11.194 -13.897 1.00 80.88 176 TYR A N 1
ATOM 1468 C CA . TYR A 1 176 ? 6.275 10.120 -13.546 1.00 80.88 176 TYR A CA 1
ATOM 1469 C C . TYR A 1 176 ? 4.894 10.344 -14.147 1.00 80.88 176 TYR A C 1
ATOM 1471 O O . TYR A 1 176 ? 4.339 9.368 -14.616 1.00 80.88 176 TYR A O 1
ATOM 1479 N N . LEU A 1 177 ? 4.366 11.569 -14.248 1.00 80.94 177 LEU A N 1
ATOM 1480 C CA . LEU A 1 177 ? 3.087 11.841 -14.923 1.00 80.94 177 LEU A CA 1
ATOM 1481 C C . LEU A 1 177 ? 3.142 11.468 -16.398 1.00 80.94 177 LEU A C 1
ATOM 1483 O O . LEU A 1 177 ? 2.206 10.848 -16.884 1.00 80.94 177 LEU A O 1
ATOM 1487 N N . LYS A 1 178 ? 4.246 11.757 -17.105 1.00 79.94 178 LYS A N 1
ATOM 1488 C CA . LYS A 1 178 ? 4.423 11.287 -18.491 1.00 79.94 178 LYS A CA 1
ATOM 1489 C C . LYS A 1 178 ? 4.317 9.757 -18.562 1.00 79.94 178 LYS A C 1
ATOM 1491 O O . LYS A 1 178 ? 3.607 9.224 -19.408 1.00 79.94 178 LYS A O 1
ATOM 1496 N N . GLN A 1 179 ? 4.955 9.045 -17.633 1.00 83.12 179 GLN A N 1
ATOM 1497 C CA . GLN A 1 179 ? 4.901 7.579 -17.567 1.00 83.12 179 GLN A CA 1
ATOM 149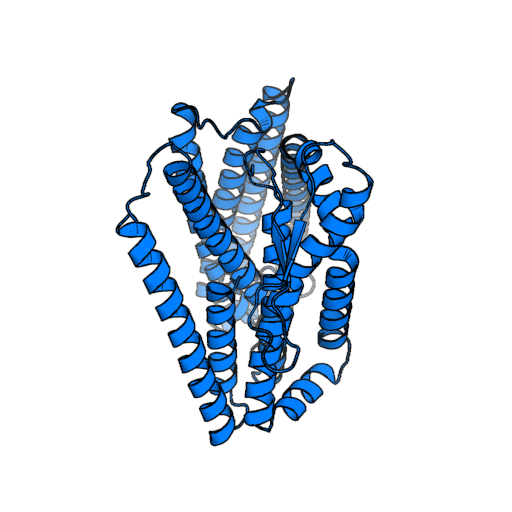8 C C . GLN A 1 179 ? 3.535 7.047 -17.116 1.00 83.12 179 GLN A C 1
ATOM 1500 O O . GLN A 1 179 ? 3.048 6.076 -17.678 1.00 83.12 179 GLN A O 1
ATOM 1505 N N . ILE A 1 180 ? 2.895 7.693 -16.147 1.00 84.56 180 ILE A N 1
ATOM 1506 C CA . ILE A 1 180 ? 1.559 7.374 -15.646 1.00 84.56 180 ILE A CA 1
ATOM 1507 C C . ILE A 1 180 ? 0.532 7.581 -16.763 1.00 84.56 180 ILE A C 1
ATOM 1509 O O . ILE A 1 180 ? -0.288 6.704 -16.989 1.00 84.56 180 ILE A O 1
ATOM 1513 N N . LYS A 1 181 ? 0.624 8.667 -17.538 1.00 84.94 181 LYS A N 1
ATOM 1514 C CA . LYS A 1 181 ? -0.230 8.918 -18.708 1.00 84.94 181 LYS A CA 1
ATOM 1515 C C . LYS A 1 181 ? -0.080 7.816 -19.758 1.00 84.94 181 LYS A C 1
ATOM 1517 O O . LYS A 1 181 ? -1.081 7.289 -20.231 1.00 84.94 181 LYS A O 1
ATOM 1522 N N . VAL A 1 182 ? 1.157 7.424 -20.086 1.00 82.44 182 VAL A N 1
ATOM 1523 C CA . VAL A 1 182 ? 1.427 6.283 -20.987 1.00 82.44 182 VAL A CA 1
ATOM 1524 C C . VAL A 1 182 ? 0.859 4.983 -20.411 1.00 82.44 182 VAL A C 1
ATOM 1526 O O . VAL A 1 182 ? 0.291 4.172 -21.139 1.00 82.44 182 VAL A O 1
ATOM 1529 N N . PHE A 1 183 ? 0.978 4.778 -19.100 1.00 88.31 183 PHE A N 1
ATOM 1530 C CA . PHE A 1 183 ? 0.402 3.626 -18.420 1.00 88.31 183 PHE A CA 1
ATOM 1531 C C . PHE A 1 183 ? -1.128 3.609 -18.521 1.00 88.31 183 PHE A C 1
ATOM 1533 O O . PHE A 1 183 ? -1.659 2.642 -19.047 1.00 88.31 183 PHE A O 1
ATOM 1540 N N . PHE A 1 184 ? -1.831 4.674 -18.126 1.00 89.31 184 PHE A N 1
ATOM 1541 C CA . PHE A 1 184 ? -3.292 4.750 -18.225 1.00 89.31 184 PHE A CA 1
ATOM 1542 C C . PHE A 1 184 ? -3.770 4.555 -19.668 1.00 89.31 184 PHE A C 1
ATOM 1544 O O . PHE A 1 184 ? -4.664 3.752 -19.905 1.00 89.31 184 PHE A O 1
ATOM 1551 N N . ARG A 1 185 ? -3.112 5.177 -20.655 1.00 86.25 185 ARG A N 1
ATOM 1552 C CA . ARG A 1 185 ? -3.442 4.981 -22.079 1.00 86.25 185 ARG A CA 1
ATOM 1553 C C . ARG A 1 185 ? -3.232 3.538 -22.557 1.00 86.25 185 ARG A C 1
ATOM 1555 O O . ARG A 1 185 ? -3.941 3.088 -23.453 1.00 86.25 185 ARG A O 1
ATOM 1562 N N . SER A 1 186 ? -2.279 2.812 -21.971 1.00 86.00 186 SER A N 1
ATOM 1563 C CA . SER A 1 186 ? -2.009 1.407 -22.312 1.00 86.00 186 SER A CA 1
ATOM 1564 C C . SER A 1 186 ? -2.779 0.395 -21.454 1.00 86.00 186 SER A C 1
ATOM 1566 O O . SER A 1 186 ? -2.844 -0.772 -21.821 1.00 86.00 186 SER A O 1
ATOM 1568 N N . ALA A 1 187 ? -3.370 0.814 -20.334 1.00 90.31 187 ALA A N 1
ATOM 1569 C CA . ALA A 1 187 ? -3.978 -0.077 -19.348 1.00 90.31 187 ALA A CA 1
ATOM 1570 C C . ALA A 1 187 ? -5.450 0.230 -19.032 1.00 90.31 187 ALA A C 1
ATOM 1572 O O . ALA A 1 187 ? -6.023 -0.415 -18.159 1.00 90.31 187 ALA A O 1
ATOM 1573 N N . TRP A 1 188 ? -6.067 1.194 -19.720 1.00 90.31 188 TRP A N 1
ATOM 1574 C CA . TRP A 1 188 ? -7.432 1.649 -19.439 1.00 90.31 188 TRP A CA 1
ATOM 1575 C C . TRP A 1 188 ? -8.465 0.511 -19.429 1.00 90.31 188 TRP A C 1
ATOM 1577 O O . TRP A 1 188 ? -9.286 0.475 -18.522 1.00 90.31 188 TRP A O 1
ATOM 1587 N N . LEU A 1 189 ? -8.374 -0.460 -20.350 1.00 88.31 189 LEU A N 1
ATOM 1588 C CA . LEU A 1 189 ? -9.259 -1.635 -20.373 1.00 88.31 189 LEU A CA 1
ATOM 1589 C C . LEU A 1 189 ? -9.162 -2.458 -19.084 1.00 88.31 189 LEU A C 1
ATOM 1591 O O . LEU A 1 189 ? -10.177 -2.784 -18.477 1.00 88.31 189 LEU A O 1
ATOM 1595 N N . ASN A 1 190 ? -7.938 -2.738 -18.629 1.00 90.12 190 ASN A N 1
ATOM 1596 C CA . ASN A 1 190 ? -7.711 -3.479 -17.388 1.00 90.12 190 ASN A CA 1
ATOM 1597 C C . ASN A 1 190 ? -8.242 -2.696 -16.182 1.00 90.12 190 ASN A C 1
ATOM 1599 O O . ASN A 1 190 ? -8.816 -3.278 -15.270 1.00 90.12 190 ASN A O 1
ATOM 1603 N N . ILE A 1 191 ? -8.070 -1.374 -16.175 1.00 88.62 191 ILE A N 1
ATOM 1604 C CA . ILE A 1 191 ? -8.556 -0.514 -15.090 1.00 88.62 191 ILE A CA 1
ATOM 1605 C C . ILE A 1 191 ? -10.085 -0.519 -15.040 1.00 88.62 191 ILE A C 1
ATOM 1607 O O . ILE A 1 191 ? -10.643 -0.676 -13.958 1.00 88.62 191 ILE A O 1
ATOM 1611 N N . ILE A 1 192 ? -10.756 -0.402 -16.190 1.00 89.75 192 ILE A N 1
ATOM 1612 C CA . ILE A 1 192 ? -12.218 -0.507 -16.273 1.00 89.75 192 ILE A CA 1
ATOM 1613 C C . ILE A 1 192 ? -12.677 -1.874 -15.771 1.00 89.75 192 ILE A C 1
ATOM 1615 O O . ILE A 1 192 ? -13.578 -1.936 -14.944 1.00 89.75 192 ILE A O 1
ATOM 1619 N N . PHE A 1 193 ? -12.034 -2.959 -16.205 1.00 87.25 193 PHE A N 1
ATOM 1620 C CA . PHE A 1 193 ? -12.411 -4.305 -15.779 1.00 87.25 193 PHE A CA 1
ATOM 1621 C C . PHE A 1 193 ? -12.252 -4.512 -14.266 1.00 87.25 193 PHE A C 1
ATOM 1623 O O . PHE A 1 193 ? -13.175 -4.999 -13.622 1.00 87.25 193 PHE A O 1
ATOM 1630 N N . VAL A 1 194 ? -11.121 -4.098 -13.676 1.00 85.06 194 VAL A N 1
ATOM 1631 C CA . VAL A 1 194 ? -10.941 -4.131 -12.210 1.00 85.06 194 VAL A CA 1
ATOM 1632 C C . VAL A 1 194 ? -11.995 -3.263 -11.522 1.00 85.06 194 VAL A C 1
ATOM 1634 O O . VAL A 1 194 ? -12.539 -3.674 -10.503 1.00 85.06 194 VAL A O 1
ATOM 1637 N N . GLY A 1 195 ? -12.311 -2.091 -12.078 1.00 84.38 195 GLY A N 1
ATOM 1638 C CA . GLY A 1 195 ? -13.354 -1.207 -11.558 1.00 84.38 195 GLY A CA 1
ATOM 1639 C C . GLY A 1 195 ? -14.732 -1.867 -11.539 1.00 84.38 195 GLY A C 1
ATOM 1640 O O . GLY A 1 195 ? -15.406 -1.816 -10.516 1.00 84.38 195 GLY A O 1
ATOM 1641 N N . ILE A 1 196 ? -15.117 -2.540 -12.627 1.00 85.50 196 ILE A N 1
ATOM 1642 C CA . ILE A 1 196 ? -16.363 -3.315 -12.717 1.00 85.50 196 ILE A CA 1
ATOM 1643 C C . ILE A 1 196 ? -16.357 -4.452 -11.695 1.00 85.50 196 ILE A C 1
ATOM 1645 O O . ILE A 1 196 ? -17.334 -4.622 -10.975 1.00 85.50 196 ILE A O 1
ATOM 1649 N N . LEU A 1 197 ? -15.255 -5.197 -11.585 1.00 80.12 197 LEU A N 1
ATOM 1650 C CA . LEU A 1 197 ? -15.130 -6.305 -10.640 1.00 80.12 197 LEU A CA 1
ATOM 1651 C C . LEU A 1 197 ? -15.296 -5.819 -9.193 1.00 80.12 197 LEU A C 1
ATOM 1653 O O . LEU A 1 197 ? -16.118 -6.352 -8.457 1.00 80.12 197 LEU A O 1
ATOM 1657 N N . VAL A 1 198 ? -14.582 -4.763 -8.794 1.00 80.81 198 VAL A N 1
ATOM 1658 C CA . VAL A 1 198 ? -14.717 -4.164 -7.455 1.00 80.81 198 VAL A CA 1
ATOM 1659 C C . VAL A 1 198 ? -16.128 -3.619 -7.235 1.00 80.81 198 VAL A C 1
ATOM 1661 O O . VAL A 1 198 ? -16.681 -3.793 -6.152 1.00 80.81 198 VAL A O 1
ATOM 1664 N N . PHE A 1 199 ? -16.731 -2.984 -8.241 1.00 83.25 199 PHE A N 1
ATOM 1665 C CA . PHE A 1 199 ? -18.101 -2.484 -8.157 1.00 83.25 199 PHE A CA 1
ATOM 1666 C C . PHE A 1 199 ? -19.101 -3.619 -7.911 1.00 83.25 199 PHE A C 1
ATOM 1668 O O . PHE A 1 199 ? -19.865 -3.541 -6.954 1.00 83.25 199 PHE A O 1
ATOM 1675 N N . ILE A 1 200 ? -19.048 -4.697 -8.701 1.00 82.00 200 ILE A N 1
ATOM 1676 C CA . ILE A 1 200 ? -19.919 -5.870 -8.534 1.00 82.00 200 ILE A CA 1
ATOM 1677 C C . ILE A 1 200 ? -19.749 -6.458 -7.129 1.00 82.00 200 ILE A C 1
ATOM 1679 O O . ILE A 1 200 ? -20.734 -6.700 -6.443 1.00 82.00 200 ILE A O 1
ATOM 1683 N N . LEU A 1 201 ? -18.506 -6.608 -6.664 1.00 75.25 201 LEU A N 1
ATOM 1684 C CA . LEU A 1 201 ? -18.212 -7.171 -5.345 1.00 75.25 201 LEU A CA 1
ATOM 1685 C C . LEU A 1 201 ? -18.673 -6.306 -4.167 1.00 75.25 201 LEU A C 1
ATOM 1687 O O . LEU A 1 201 ? -18.928 -6.836 -3.092 1.00 75.25 201 LEU A O 1
ATOM 1691 N N . THR A 1 202 ? -18.719 -4.982 -4.328 1.00 76.44 202 THR A N 1
ATOM 1692 C CA . THR A 1 202 ? -18.982 -4.051 -3.214 1.00 76.44 202 THR A CA 1
ATOM 1693 C C . THR A 1 202 ? -20.387 -3.470 -3.204 1.00 76.44 202 THR A C 1
ATOM 1695 O O . THR A 1 202 ? -20.823 -2.988 -2.161 1.00 76.44 202 THR A O 1
ATOM 1698 N N . LYS A 1 203 ? -21.067 -3.435 -4.353 1.00 81.31 203 LYS A N 1
ATOM 1699 C CA . LYS A 1 203 ? -22.358 -2.752 -4.518 1.00 81.31 203 LYS A CA 1
ATOM 1700 C C . LYS A 1 203 ? -23.522 -3.677 -4.815 1.00 81.31 203 LYS A C 1
ATOM 1702 O O . LYS A 1 203 ? -24.656 -3.225 -4.724 1.00 81.31 203 LYS A O 1
ATOM 1707 N N . VAL A 1 204 ? -23.271 -4.934 -5.162 1.00 83.88 204 VAL A N 1
ATOM 1708 C CA . VAL A 1 204 ? -24.344 -5.918 -5.286 1.00 83.88 204 VAL A CA 1
ATOM 1709 C C . VAL A 1 204 ? -24.585 -6.500 -3.900 1.00 83.88 204 VAL A C 1
ATOM 1711 O O . VAL A 1 204 ? -23.706 -7.165 -3.358 1.00 83.88 204 VAL A O 1
ATOM 1714 N N . ASP A 1 205 ? -25.772 -6.268 -3.339 1.00 75.56 205 ASP A N 1
ATOM 1715 C CA . ASP A 1 205 ? -26.150 -6.744 -1.996 1.00 75.56 205 ASP A CA 1
ATOM 1716 C C . ASP A 1 205 ? -26.014 -8.271 -1.852 1.00 75.56 205 ASP A C 1
ATOM 1718 O O . ASP A 1 205 ? -25.740 -8.788 -0.773 1.00 75.56 205 ASP A O 1
ATOM 1722 N N . GLN A 1 206 ? -26.139 -8.993 -2.969 1.00 79.81 206 GLN A N 1
ATOM 1723 C CA . GLN A 1 206 ? -25.976 -10.446 -3.066 1.00 79.81 206 GLN A CA 1
ATOM 1724 C C . GLN A 1 206 ? -24.574 -10.887 -3.520 1.00 79.81 206 GLN A C 1
ATOM 1726 O O . GLN A 1 206 ? -24.345 -12.077 -3.711 1.00 79.81 206 GLN A O 1
ATOM 1731 N N . GLY A 1 207 ? -23.617 -9.971 -3.703 1.00 78.81 207 GLY A N 1
ATOM 1732 C CA . GLY A 1 207 ? -22.282 -10.297 -4.219 1.00 78.81 207 GLY A CA 1
ATOM 1733 C C . GLY A 1 207 ? -21.540 -11.311 -3.343 1.00 78.81 207 GLY A C 1
ATOM 1734 O O . GLY A 1 207 ? -20.932 -12.251 -3.852 1.00 78.81 207 GLY A O 1
ATOM 1735 N N . THR A 1 208 ? -21.660 -11.167 -2.023 1.00 76.50 208 THR A N 1
ATOM 1736 C CA . THR A 1 208 ? -21.106 -12.098 -1.029 1.00 76.50 208 THR A CA 1
ATOM 1737 C C . THR A 1 208 ? -21.768 -13.475 -1.104 1.00 76.50 208 THR A C 1
ATOM 1739 O O . THR A 1 208 ? -21.082 -14.491 -1.075 1.00 76.50 208 THR A O 1
ATOM 1742 N N . THR A 1 209 ? -23.096 -13.519 -1.242 1.00 83.19 209 THR A N 1
ATOM 1743 C CA . THR A 1 209 ? -23.857 -14.771 -1.360 1.00 83.19 209 THR A CA 1
ATOM 1744 C C . THR A 1 209 ? -23.485 -15.519 -2.635 1.00 83.19 209 THR A C 1
ATOM 1746 O O . THR A 1 209 ? -23.185 -16.702 -2.570 1.00 83.19 209 THR A O 1
ATOM 1749 N N . ILE A 1 210 ? -23.371 -14.811 -3.766 1.00 83.06 210 ILE A N 1
ATOM 1750 C CA . ILE A 1 210 ? -22.930 -15.392 -5.042 1.00 83.06 210 ILE A CA 1
ATOM 1751 C C . ILE A 1 210 ? -21.543 -16.026 -4.905 1.00 83.06 210 ILE A C 1
ATOM 1753 O O . ILE A 1 210 ? -21.319 -17.100 -5.446 1.00 83.06 210 ILE A O 1
ATOM 1757 N N . ILE A 1 211 ? -20.612 -15.391 -4.185 1.00 82.56 211 ILE A N 1
ATOM 1758 C CA . ILE A 1 211 ? -19.281 -15.960 -3.929 1.00 82.56 211 ILE A CA 1
ATOM 1759 C C . ILE A 1 211 ? -19.384 -17.264 -3.140 1.00 82.56 211 ILE A C 1
ATOM 1761 O O . ILE A 1 211 ? -18.761 -18.250 -3.521 1.00 82.56 211 ILE A O 1
ATOM 1765 N N . ILE A 1 212 ? -20.147 -17.264 -2.047 1.00 82.25 212 ILE A N 1
ATOM 1766 C CA . ILE A 1 212 ? -20.298 -18.446 -1.193 1.00 82.25 212 ILE A CA 1
ATOM 1767 C C . ILE A 1 212 ? -20.916 -19.591 -1.999 1.00 82.25 212 ILE A C 1
ATOM 1769 O O . ILE A 1 212 ? -20.379 -20.695 -1.981 1.00 82.25 212 ILE A O 1
ATOM 1773 N N . ASP A 1 213 ? -21.971 -19.306 -2.763 1.00 85.06 213 ASP A N 1
ATOM 1774 C CA . ASP A 1 213 ? -22.684 -20.291 -3.579 1.00 85.06 213 ASP A CA 1
ATOM 1775 C C . ASP A 1 213 ? -21.817 -20.833 -4.722 1.00 85.06 213 ASP A C 1
ATOM 1777 O O . ASP A 1 213 ? -21.746 -22.045 -4.921 1.00 85.06 213 ASP A O 1
ATOM 1781 N N . LEU A 1 214 ? -21.089 -19.960 -5.431 1.00 81.81 214 LEU A N 1
ATOM 1782 C CA . LEU A 1 214 ? -20.180 -20.350 -6.517 1.00 81.81 214 LEU A CA 1
ATOM 1783 C C . LEU A 1 214 ? -19.050 -21.261 -6.021 1.00 81.81 214 LEU A C 1
ATOM 1785 O O . LEU A 1 214 ? -18.514 -22.056 -6.789 1.00 81.81 214 LEU A O 1
ATOM 1789 N N . PHE A 1 215 ? -18.672 -21.144 -4.748 1.00 84.81 215 PHE A N 1
ATOM 1790 C CA . PHE A 1 215 ? -17.579 -21.914 -4.169 1.00 84.81 215 PHE A CA 1
ATOM 1791 C C . PHE A 1 215 ? -18.028 -22.981 -3.171 1.00 84.81 215 PHE A C 1
ATOM 1793 O O . PHE A 1 215 ? -17.199 -23.478 -2.409 1.00 84.81 215 PHE A O 1
ATOM 1800 N N . GLN A 1 216 ? -19.304 -23.379 -3.180 1.00 84.00 216 GLN A N 1
ATOM 1801 C CA . GLN A 1 216 ? -19.753 -24.568 -2.442 1.00 84.00 216 GLN A CA 1
ATOM 1802 C C . GLN A 1 216 ? -19.054 -25.838 -2.954 1.00 84.00 216 GLN A C 1
ATOM 1804 O O . GLN A 1 216 ? -18.708 -26.723 -2.175 1.00 84.00 216 GLN A O 1
ATOM 1809 N N . SER A 1 217 ? -18.788 -25.916 -4.261 1.00 88.88 217 SER A N 1
ATOM 1810 C CA . SER A 1 217 ? -18.004 -27.000 -4.851 1.00 88.88 217 SER A CA 1
ATOM 1811 C C . SER A 1 217 ? -16.497 -26.719 -4.718 1.00 88.88 217 SER A C 1
ATOM 1813 O O . SER A 1 217 ? -16.009 -25.695 -5.212 1.00 88.88 217 SER A O 1
ATOM 1815 N N . PRO A 1 218 ? -15.702 -27.639 -4.135 1.00 87.50 218 PRO A N 1
ATOM 1816 C CA . PRO A 1 218 ? -14.249 -27.468 -4.024 1.00 87.50 218 PRO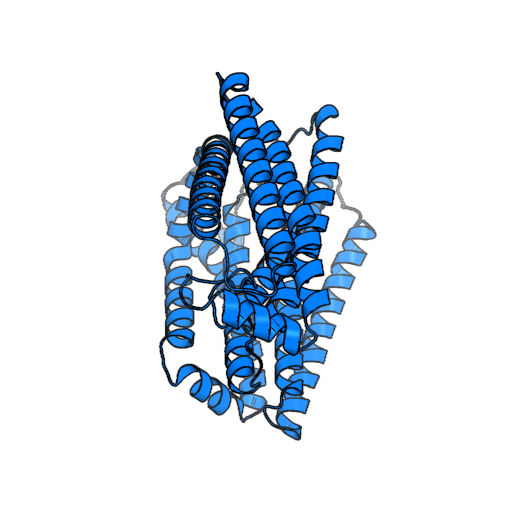 A CA 1
ATOM 1817 C C . PRO A 1 218 ? -13.557 -27.425 -5.392 1.00 87.50 218 PRO A C 1
ATOM 1819 O O . PRO A 1 218 ? -12.500 -26.808 -5.539 1.00 87.50 218 PRO A O 1
ATOM 1822 N N . VAL A 1 219 ? -14.150 -28.072 -6.401 1.00 89.69 219 VAL A N 1
ATOM 1823 C CA . VAL A 1 219 ? -13.641 -28.068 -7.775 1.00 89.69 219 VAL A CA 1
ATOM 1824 C C . VAL A 1 219 ? -13.795 -26.678 -8.381 1.00 89.69 219 VAL A C 1
ATOM 1826 O O . VAL A 1 219 ? -12.842 -26.174 -8.972 1.00 89.69 219 VAL A O 1
ATOM 1829 N N . ASP A 1 220 ? -14.939 -26.028 -8.170 1.00 91.38 220 ASP A N 1
ATOM 1830 C CA . ASP A 1 220 ? -15.202 -24.686 -8.695 1.00 91.38 220 ASP A CA 1
ATOM 1831 C C . ASP A 1 220 ? -14.268 -23.662 -8.050 1.00 91.38 220 ASP A C 1
ATOM 1833 O O . ASP A 1 220 ? -13.684 -22.823 -8.739 1.00 91.38 220 ASP A O 1
ATOM 1837 N N . TYR A 1 221 ? -14.018 -23.802 -6.745 1.00 89.06 221 TYR A N 1
ATOM 1838 C CA . TYR A 1 221 ? -13.020 -23.003 -6.041 1.00 89.06 221 TYR A CA 1
ATOM 1839 C C . TYR A 1 221 ? -11.597 -23.218 -6.592 1.00 89.06 221 TYR A C 1
ATOM 1841 O O . TYR A 1 221 ? -10.886 -22.250 -6.874 1.00 89.06 221 TYR A O 1
ATOM 1849 N N . LEU A 1 222 ? -11.175 -24.468 -6.818 1.00 90.56 222 LEU A N 1
ATOM 1850 C CA . LEU A 1 222 ? -9.862 -24.768 -7.400 1.00 90.56 222 LEU A CA 1
ATOM 1851 C C . LEU A 1 222 ? -9.715 -24.180 -8.814 1.00 90.56 222 LEU A C 1
ATOM 1853 O O . LEU A 1 222 ? -8.709 -23.531 -9.119 1.00 90.56 222 LEU A O 1
ATOM 1857 N N . VAL A 1 223 ? -10.722 -24.380 -9.669 1.00 91.94 223 VAL A N 1
ATOM 1858 C CA . VAL A 1 223 ? -10.769 -23.828 -11.030 1.00 91.94 223 VAL A CA 1
ATOM 1859 C C . VAL A 1 223 ? -10.712 -22.305 -10.982 1.00 91.94 223 VAL A C 1
ATOM 1861 O O . VAL A 1 223 ? -9.945 -21.693 -11.729 1.00 91.94 223 VAL A O 1
ATOM 1864 N N . PHE A 1 224 ? -11.441 -21.680 -10.061 1.00 91.25 224 PHE A N 1
ATOM 1865 C CA . PHE A 1 224 ? -11.416 -20.239 -9.876 1.00 91.25 224 PHE A CA 1
ATOM 1866 C C . PHE A 1 224 ? -10.032 -19.716 -9.493 1.00 91.25 224 PHE A C 1
ATOM 1868 O O . PHE A 1 224 ? -9.581 -18.741 -10.088 1.00 91.25 224 PHE A O 1
ATOM 1875 N N . ILE A 1 225 ? -9.304 -20.365 -8.578 1.00 90.38 225 ILE A N 1
ATOM 1876 C CA . ILE A 1 225 ? -7.933 -19.950 -8.234 1.00 90.38 225 ILE A CA 1
ATOM 1877 C C . ILE A 1 225 ? -6.998 -20.046 -9.453 1.00 90.38 225 ILE A C 1
ATOM 1879 O O . ILE A 1 225 ? -6.158 -19.165 -9.670 1.00 90.38 225 ILE A O 1
ATOM 1883 N N . ILE A 1 226 ? -7.148 -21.069 -10.299 1.00 90.25 226 ILE A N 1
ATOM 1884 C CA . ILE A 1 226 ? -6.383 -21.191 -11.554 1.00 90.25 226 ILE A CA 1
ATOM 1885 C C . ILE A 1 226 ? -6.731 -20.047 -12.520 1.00 90.25 226 ILE A C 1
ATOM 1887 O O . ILE A 1 226 ? -5.833 -19.413 -13.092 1.00 90.25 226 ILE A O 1
ATOM 1891 N N . LEU A 1 227 ? -8.021 -19.740 -12.679 1.00 91.69 227 LEU A N 1
ATOM 1892 C CA . LEU A 1 227 ? -8.493 -18.634 -13.513 1.00 91.69 227 LEU A CA 1
ATOM 1893 C C . LEU A 1 227 ? -8.011 -17.283 -12.981 1.00 91.69 227 LEU A C 1
ATOM 1895 O O . LEU A 1 227 ? -7.512 -16.473 -13.759 1.00 91.69 227 LEU A O 1
ATOM 1899 N N . LEU A 1 228 ? -8.066 -17.061 -11.669 1.00 91.25 228 LEU A N 1
ATOM 1900 C CA . LEU A 1 228 ? -7.585 -15.853 -11.004 1.00 91.25 228 LEU A CA 1
ATOM 1901 C C . LEU A 1 228 ? -6.101 -15.614 -11.304 1.00 91.25 228 LEU A C 1
ATOM 1903 O O . LEU A 1 228 ? -5.720 -14.513 -11.701 1.00 91.25 228 LEU A O 1
ATOM 1907 N N . ASN A 1 229 ? -5.269 -16.654 -11.183 1.00 90.88 229 ASN A N 1
ATOM 1908 C CA . ASN A 1 229 ? -3.844 -16.586 -11.518 1.00 90.88 229 ASN A CA 1
ATOM 1909 C C . ASN A 1 229 ? -3.619 -16.256 -13.003 1.00 90.88 229 ASN A C 1
ATOM 1911 O O . ASN A 1 229 ? -2.769 -15.431 -13.349 1.00 90.88 229 ASN A O 1
ATOM 1915 N N . THR A 1 230 ? -4.412 -16.863 -13.886 1.00 90.75 230 THR A N 1
ATOM 1916 C CA . THR A 1 230 ? -4.352 -16.613 -15.332 1.00 90.75 230 THR A CA 1
ATOM 1917 C C . THR A 1 230 ? -4.743 -15.170 -15.661 1.00 90.75 230 THR A C 1
ATOM 1919 O O . THR A 1 230 ? -4.031 -14.483 -16.395 1.00 90.75 230 THR A O 1
ATOM 1922 N N . ILE A 1 231 ? -5.824 -14.666 -15.061 1.00 91.06 231 ILE A N 1
ATOM 1923 C CA . ILE A 1 231 ? -6.292 -13.285 -15.212 1.00 91.06 231 ILE A CA 1
ATOM 1924 C C . ILE A 1 231 ? -5.241 -12.312 -14.676 1.00 91.06 231 ILE A C 1
ATOM 1926 O O . ILE A 1 231 ? -4.862 -11.384 -15.384 1.00 91.06 231 ILE A O 1
ATOM 1930 N N . ALA A 1 232 ? -4.691 -12.530 -13.480 1.00 91.50 232 ALA A N 1
ATOM 1931 C CA . ALA A 1 232 ? -3.643 -11.672 -12.926 1.00 91.50 232 ALA A CA 1
ATOM 1932 C C . ALA A 1 232 ? -2.398 -11.609 -13.839 1.00 91.50 232 ALA A C 1
ATOM 1934 O O . ALA A 1 232 ? -1.805 -10.538 -14.051 1.00 91.50 232 ALA A O 1
ATOM 1935 N N . LEU A 1 233 ? -2.025 -12.736 -14.457 1.00 89.06 233 LEU A N 1
ATOM 1936 C CA . LEU A 1 233 ? -0.945 -12.794 -15.440 1.00 89.06 233 LEU A CA 1
ATOM 1937 C C . LEU A 1 233 ? -1.276 -11.981 -16.701 1.00 89.06 233 LEU A C 1
ATOM 1939 O O . LEU A 1 233 ? -0.453 -11.167 -17.135 1.00 89.06 233 LEU A O 1
ATOM 1943 N N . ILE A 1 234 ? -2.482 -12.148 -17.252 1.00 89.62 234 ILE A N 1
ATOM 1944 C CA . ILE A 1 234 ? -2.967 -11.371 -18.399 1.00 89.62 234 ILE A CA 1
ATOM 1945 C C . ILE A 1 234 ? -2.939 -9.878 -18.058 1.00 89.62 234 ILE A C 1
ATOM 1947 O O . ILE A 1 234 ? -2.343 -9.092 -18.793 1.00 89.62 234 ILE A O 1
ATOM 1951 N N . PHE A 1 235 ? -3.468 -9.477 -16.903 1.00 89.94 235 PHE A N 1
ATOM 1952 C CA . PHE A 1 235 ? -3.559 -8.077 -16.479 1.00 89.94 235 PHE A CA 1
ATOM 1953 C C . PHE A 1 235 ? -2.189 -7.417 -16.332 1.00 89.94 235 PHE A C 1
ATOM 1955 O O . PHE A 1 235 ? -2.023 -6.239 -16.663 1.00 89.94 235 PHE A O 1
ATOM 1962 N N . SER A 1 236 ? -1.185 -8.183 -15.903 1.00 88.62 236 SER A N 1
ATOM 1963 C CA . SER A 1 236 ? 0.179 -7.679 -15.753 1.00 88.62 236 SER A CA 1
ATOM 1964 C C . SER A 1 236 ? 0.962 -7.543 -17.066 1.00 88.62 236 SER A C 1
ATOM 1966 O O . SER A 1 236 ? 1.917 -6.760 -17.122 1.00 88.62 236 SER A O 1
ATOM 1968 N N . HIS A 1 237 ? 0.584 -8.267 -18.128 1.00 85.69 237 HIS A N 1
ATOM 1969 C CA . HIS A 1 237 ? 1.305 -8.271 -19.413 1.00 85.69 237 HIS A CA 1
ATOM 1970 C C . HIS A 1 237 ? 0.549 -7.554 -20.532 1.00 85.69 237 HIS A C 1
ATOM 1972 O O . HIS A 1 237 ? 1.187 -6.952 -21.396 1.00 85.69 237 HIS A O 1
ATOM 1978 N N . TYR A 1 238 ? -0.783 -7.543 -20.493 1.00 86.06 238 TYR A N 1
ATOM 1979 C CA . TYR A 1 238 ? -1.634 -6.970 -21.533 1.00 86.06 238 TYR A CA 1
ATOM 1980 C C . TYR A 1 238 ? -1.280 -5.521 -21.916 1.00 86.06 238 TYR A C 1
ATOM 1982 O O . TYR A 1 238 ? -1.145 -5.244 -23.112 1.00 86.06 238 TYR A O 1
ATOM 1990 N N . PRO A 1 239 ? -0.980 -4.602 -20.969 1.00 86.12 239 PRO A N 1
ATOM 1991 C CA . PRO A 1 239 ? -0.648 -3.224 -21.333 1.00 86.12 239 PRO A CA 1
ATOM 1992 C C . PRO A 1 239 ? 0.633 -3.086 -22.170 1.00 86.12 239 PRO A C 1
ATOM 1994 O O . PRO A 1 239 ? 0.860 -2.047 -22.785 1.00 86.12 239 PRO A O 1
ATOM 1997 N N . ILE A 1 240 ? 1.507 -4.101 -22.190 1.00 82.50 240 ILE A N 1
ATOM 1998 C CA . ILE A 1 240 ? 2.697 -4.108 -23.051 1.00 82.50 240 ILE A CA 1
ATOM 1999 C C . ILE A 1 240 ? 2.279 -4.207 -24.518 1.00 82.50 240 ILE A C 1
ATOM 2001 O O . ILE A 1 240 ? 2.789 -3.449 -25.338 1.00 82.50 240 ILE A O 1
ATOM 2005 N N . TYR A 1 241 ? 1.340 -5.098 -24.840 1.00 79.94 241 TYR A N 1
ATOM 2006 C CA . TYR A 1 241 ? 0.872 -5.296 -26.210 1.00 79.94 241 TYR A CA 1
ATOM 2007 C C . TYR A 1 241 ? 0.165 -4.052 -26.737 1.00 79.94 241 TYR A C 1
ATOM 2009 O O . TYR A 1 241 ? 0.479 -3.589 -27.832 1.00 79.94 241 TYR A O 1
ATOM 2017 N N . LEU A 1 242 ? -0.699 -3.440 -25.918 1.00 80.69 242 LEU A N 1
ATOM 2018 C CA . LEU A 1 242 ? -1.371 -2.201 -26.305 1.00 80.69 242 LEU A CA 1
ATOM 2019 C C . LEU A 1 242 ? -0.377 -1.043 -26.465 1.00 80.69 242 LEU A C 1
ATOM 2021 O O . LEU A 1 242 ? -0.502 -0.252 -27.393 1.00 80.69 242 LEU A O 1
ATOM 2025 N N . GLN A 1 243 ? 0.653 -0.967 -25.612 1.00 77.56 243 GLN A N 1
ATOM 2026 C CA . GLN A 1 243 ? 1.721 0.021 -25.773 1.00 77.56 243 GLN A CA 1
ATOM 2027 C C . GLN A 1 243 ? 2.494 -0.180 -27.087 1.00 77.56 243 GLN A C 1
ATOM 2029 O O . GLN A 1 243 ? 2.781 0.799 -27.771 1.00 77.56 243 GLN A O 1
ATOM 2034 N N . ILE A 1 244 ? 2.851 -1.423 -27.428 1.00 73.38 244 ILE A N 1
ATOM 2035 C CA . ILE A 1 244 ? 3.545 -1.752 -28.683 1.00 73.38 244 ILE A CA 1
ATOM 2036 C C . ILE A 1 244 ? 2.676 -1.380 -29.882 1.00 73.38 244 ILE A C 1
ATOM 2038 O O . ILE A 1 244 ? 3.187 -0.794 -30.826 1.00 73.38 244 ILE A O 1
ATOM 2042 N N . TRP A 1 245 ? 1.377 -1.663 -29.835 1.00 73.56 245 TRP A N 1
ATOM 2043 C CA . TRP A 1 245 ? 0.446 -1.285 -30.896 1.00 73.56 245 TRP A CA 1
ATOM 2044 C C . TRP A 1 245 ? 0.332 0.240 -31.052 1.00 73.56 245 TRP A C 1
ATOM 2046 O O . TRP A 1 245 ? 0.461 0.756 -32.156 1.00 73.56 245 TRP A O 1
ATOM 2056 N N . GLN A 1 246 ? 0.188 0.975 -29.943 1.00 70.62 246 GLN A N 1
ATOM 2057 C CA . GLN A 1 246 ? 0.061 2.438 -29.954 1.00 70.62 246 GLN A CA 1
ATOM 2058 C C . GLN A 1 246 ? 1.341 3.159 -30.402 1.00 70.62 246 GLN A C 1
ATOM 2060 O O . GLN A 1 246 ? 1.250 4.167 -31.089 1.00 70.62 246 GLN A O 1
ATOM 2065 N N . HIS A 1 247 ? 2.525 2.680 -30.003 1.00 66.31 247 HIS A N 1
ATOM 2066 C CA . HIS A 1 247 ? 3.804 3.351 -30.287 1.00 66.31 247 HIS A CA 1
ATOM 2067 C C . HIS A 1 247 ? 4.606 2.729 -31.434 1.00 66.31 247 HIS A C 1
ATOM 2069 O O . HIS A 1 247 ? 5.545 3.352 -31.923 1.00 66.31 247 HIS A O 1
ATOM 2075 N N . GLY A 1 248 ? 4.261 1.517 -31.870 1.00 56.44 248 GLY A N 1
ATOM 2076 C CA . GLY A 1 248 ? 4.870 0.863 -33.029 1.00 56.44 248 GLY A CA 1
ATOM 2077 C C . GLY A 1 248 ? 4.580 1.591 -34.343 1.00 56.44 248 GLY A C 1
ATOM 2078 O O . GLY A 1 248 ? 5.336 1.427 -35.293 1.00 56.44 248 GLY A O 1
ATOM 2079 N N . LEU A 1 249 ? 3.541 2.433 -34.370 1.00 50.78 249 LEU A N 1
ATOM 2080 C CA . LEU A 1 249 ? 3.224 3.338 -35.478 1.00 50.78 249 LEU A CA 1
ATOM 2081 C C . LEU A 1 249 ? 4.058 4.636 -35.442 1.00 50.78 249 LEU A C 1
ATOM 2083 O O . LEU A 1 249 ? 4.408 5.161 -36.493 1.00 50.78 249 LEU A O 1
ATOM 2087 N N . ASP A 1 250 ? 4.443 5.108 -34.249 1.00 45.94 250 ASP A N 1
ATOM 2088 C CA . ASP A 1 250 ? 5.127 6.400 -34.048 1.00 45.94 250 ASP A CA 1
ATOM 2089 C C . ASP A 1 250 ? 6.669 6.307 -34.061 1.00 45.94 250 ASP A C 1
ATOM 2091 O O . ASP A 1 250 ? 7.353 7.330 -34.082 1.00 45.94 250 ASP A O 1
ATOM 2095 N N . TYR A 1 251 ? 7.247 5.099 -34.039 1.00 42.81 251 TYR A N 1
ATOM 2096 C CA . TYR A 1 251 ? 8.703 4.872 -34.016 1.00 42.81 251 TYR A CA 1
ATOM 2097 C C . TYR A 1 251 ? 9.230 4.089 -35.240 1.00 42.81 251 TYR A C 1
ATOM 2099 O O . TYR A 1 251 ? 9.870 3.046 -35.075 1.00 42.81 251 TYR A O 1
ATOM 2107 N N . PRO A 1 252 ? 9.080 4.580 -36.485 1.00 40.47 252 PRO A N 1
ATOM 2108 C CA . PRO A 1 252 ? 9.790 4.018 -37.624 1.00 40.47 252 PRO A CA 1
ATOM 2109 C C . PRO A 1 252 ? 11.230 4.564 -37.669 1.00 40.47 252 PRO A C 1
ATOM 2111 O O . PRO A 1 252 ? 11.664 5.138 -38.663 1.00 40.47 252 PRO A O 1
ATOM 2114 N N . SER A 1 253 ? 12.020 4.405 -36.601 1.00 46.22 253 SER A N 1
ATOM 2115 C CA . SER A 1 253 ? 13.475 4.509 -36.772 1.00 46.22 253 SER A CA 1
ATOM 2116 C C . SER A 1 253 ? 13.920 3.242 -37.500 1.00 46.22 253 SER A C 1
ATOM 2118 O O . SER A 1 253 ? 13.661 2.151 -36.984 1.00 46.22 253 SER A O 1
ATOM 2120 N N . LYS A 1 254 ? 14.564 3.379 -38.668 1.00 46.88 254 LYS A N 1
ATOM 2121 C CA . LYS A 1 254 ? 14.982 2.289 -39.580 1.00 46.88 254 LYS A CA 1
ATOM 2122 C C . LYS A 1 254 ? 15.646 1.073 -38.895 1.00 46.88 254 LYS A C 1
ATOM 2124 O O . LYS A 1 254 ? 15.554 -0.025 -39.440 1.00 46.88 254 LYS A O 1
ATOM 2129 N N . ASP A 1 255 ? 16.193 1.241 -37.687 1.00 51.69 255 ASP A N 1
ATOM 2130 C CA . ASP A 1 255 ? 16.922 0.213 -36.932 1.00 51.69 255 ASP A CA 1
ATOM 2131 C C . ASP A 1 255 ? 16.150 -0.467 -35.775 1.00 51.69 255 ASP A C 1
ATOM 2133 O O . ASP A 1 255 ? 16.620 -1.471 -35.244 1.00 51.69 255 ASP A O 1
ATOM 2137 N N . ASN A 1 256 ? 14.956 0.004 -35.382 1.00 53.97 256 ASN A N 1
ATOM 2138 C CA . ASN A 1 256 ? 14.184 -0.565 -34.256 1.00 53.97 256 ASN A CA 1
ATOM 2139 C C . ASN A 1 256 ? 12.954 -1.361 -34.725 1.00 53.97 256 ASN A C 1
ATOM 2141 O O . ASN A 1 256 ? 11.830 -1.116 -34.288 1.00 53.97 256 ASN A O 1
ATOM 2145 N N . LYS A 1 257 ? 13.146 -2.338 -35.616 1.00 59.47 257 LYS A N 1
ATOM 2146 C CA . LYS A 1 257 ? 12.055 -3.241 -36.013 1.00 59.47 257 LYS A CA 1
ATOM 2147 C C . LYS A 1 257 ? 11.712 -4.185 -34.853 1.00 59.47 257 LYS A C 1
ATOM 2149 O O . LYS A 1 257 ? 12.560 -4.956 -34.400 1.00 59.47 257 LYS A O 1
ATOM 2154 N N . ILE A 1 258 ? 10.472 -4.126 -34.367 1.00 64.50 258 ILE A N 1
ATOM 2155 C CA . ILE A 1 258 ? 9.907 -5.153 -33.483 1.00 64.50 258 ILE A CA 1
ATOM 2156 C C . ILE A 1 258 ? 9.608 -6.367 -34.361 1.00 64.50 258 ILE A C 1
ATOM 2158 O O . ILE A 1 258 ? 8.769 -6.287 -35.255 1.00 64.50 258 ILE A O 1
ATOM 2162 N N . VAL A 1 259 ? 10.308 -7.479 -34.133 1.00 67.69 259 VAL A N 1
ATOM 2163 C CA . VAL A 1 259 ? 10.088 -8.717 -34.891 1.00 67.69 259 VAL A CA 1
ATOM 2164 C C . VAL A 1 259 ? 9.250 -9.665 -34.046 1.00 67.69 259 VAL A C 1
ATOM 2166 O O . VAL A 1 259 ? 9.676 -10.089 -32.968 1.00 67.69 259 VAL A O 1
ATOM 2169 N N . TRP A 1 260 ? 8.062 -10.001 -34.542 1.00 70.94 260 TRP A N 1
ATOM 2170 C CA . TRP A 1 260 ? 7.229 -11.060 -33.984 1.00 70.94 260 TRP A CA 1
ATOM 2171 C C . TRP A 1 260 ? 7.766 -12.413 -34.453 1.00 70.94 260 TRP A C 1
ATOM 2173 O O . TRP A 1 260 ? 7.937 -12.646 -35.648 1.00 70.94 260 TRP A O 1
ATOM 2183 N N . LYS A 1 261 ? 8.075 -13.295 -33.506 1.00 74.31 261 LYS A N 1
ATOM 2184 C CA . LYS A 1 261 ? 8.563 -14.653 -33.739 1.00 74.31 261 LYS A CA 1
ATOM 2185 C C . LYS A 1 261 ? 7.595 -15.641 -33.116 1.00 74.31 261 LYS A C 1
ATOM 2187 O O . LYS A 1 261 ? 7.389 -15.638 -31.903 1.00 74.31 261 LYS A O 1
ATOM 2192 N N . LEU A 1 262 ? 7.045 -16.513 -33.946 1.00 75.06 262 LEU A N 1
ATOM 2193 C CA . LEU A 1 262 ? 6.305 -17.677 -33.490 1.00 75.06 262 LEU A CA 1
ATOM 2194 C C . LEU A 1 262 ? 7.306 -18.796 -33.182 1.00 75.06 262 LEU A C 1
ATOM 2196 O O . LEU A 1 262 ? 7.967 -19.296 -34.094 1.00 75.06 262 LEU A O 1
ATOM 2200 N N . ASN A 1 263 ? 7.449 -19.170 -31.910 1.00 68.44 263 ASN A N 1
ATOM 2201 C CA . ASN A 1 263 ? 8.291 -20.304 -31.535 1.00 68.44 263 ASN A CA 1
ATOM 2202 C C . ASN A 1 263 ? 7.567 -21.611 -31.891 1.00 68.44 263 ASN A C 1
ATOM 2204 O O . ASN A 1 263 ? 6.437 -21.836 -31.459 1.00 68.44 263 ASN A O 1
ATOM 2208 N N . LYS A 1 264 ? 8.230 -22.470 -32.672 1.00 69.75 264 LYS A N 1
ATOM 2209 C CA . LYS A 1 264 ? 7.821 -23.862 -32.924 1.00 69.75 264 LYS A CA 1
ATOM 2210 C C . LYS A 1 264 ? 8.393 -24.744 -31.794 1.00 69.75 264 LYS A C 1
ATOM 2212 O O . LYS A 1 264 ? 9.513 -24.461 -31.367 1.00 69.75 264 LYS A O 1
ATOM 2217 N N . PRO A 1 265 ? 7.679 -25.770 -31.292 1.00 57.59 265 PRO A N 1
ATOM 2218 C CA . PRO A 1 265 ? 6.671 -26.563 -31.995 1.00 57.59 265 PRO A CA 1
ATOM 2219 C C . PRO A 1 265 ? 5.226 -26.100 -31.765 1.00 57.59 265 PRO A C 1
ATOM 2221 O O . PRO A 1 265 ? 4.838 -25.725 -30.664 1.00 57.59 265 PRO A O 1
ATOM 2224 N N . GLN A 1 266 ? 4.434 -26.159 -32.836 1.00 57.34 266 GLN A N 1
ATOM 2225 C CA . GLN A 1 266 ? 2.994 -25.899 -32.839 1.00 57.34 266 GLN A CA 1
ATOM 2226 C C . GLN A 1 266 ? 2.254 -27.224 -32.640 1.00 57.34 266 GLN A C 1
ATOM 2228 O O . GLN A 1 266 ? 1.777 -27.821 -33.604 1.00 57.34 266 GLN A O 1
ATOM 2233 N N . TRP A 1 267 ? 2.197 -27.733 -31.413 1.00 52.38 267 TRP A N 1
ATOM 2234 C CA . TRP A 1 267 ? 1.304 -28.858 -31.138 1.00 52.38 267 TRP A CA 1
ATOM 2235 C C . TRP A 1 267 ? -0.130 -28.317 -31.031 1.00 52.38 267 TRP A C 1
ATOM 2237 O O . TRP A 1 267 ? -0.361 -27.324 -30.343 1.00 52.38 267 TRP A O 1
ATOM 2247 N N . LEU A 1 268 ? -1.074 -28.913 -31.772 1.00 58.00 268 LEU A N 1
ATOM 2248 C CA . LEU A 1 268 ? -2.495 -28.511 -31.828 1.00 58.00 268 LEU A CA 1
ATOM 2249 C C . LEU A 1 268 ? -2.767 -27.087 -32.362 1.00 58.00 268 LEU A C 1
ATOM 2251 O O . LEU A 1 268 ? -3.784 -26.483 -32.040 1.00 58.00 268 LEU A O 1
ATOM 2255 N N . GLY A 1 269 ? -1.860 -26.514 -33.162 1.00 63.31 269 GLY A N 1
ATOM 2256 C CA . GLY A 1 269 ? -2.010 -25.139 -33.667 1.00 63.31 269 GLY A CA 1
ATOM 2257 C C . GLY A 1 269 ? -1.759 -24.049 -32.615 1.00 63.31 269 GLY A C 1
ATOM 2258 O O . GLY A 1 269 ? -1.829 -22.861 -32.930 1.00 63.31 269 GLY A O 1
ATOM 2259 N N . ILE A 1 270 ? -1.394 -24.430 -31.387 1.00 61.84 270 ILE A N 1
ATOM 2260 C CA . ILE A 1 270 ? -1.010 -23.510 -30.317 1.00 61.84 270 ILE A CA 1
ATOM 2261 C C . ILE A 1 270 ? 0.473 -23.182 -30.495 1.00 61.84 270 ILE A C 1
ATOM 2263 O O . ILE A 1 270 ? 1.334 -24.055 -30.404 1.00 61.84 270 ILE A O 1
ATOM 2267 N N . GLY A 1 271 ? 0.789 -21.919 -30.777 1.00 64.25 271 GLY A N 1
ATOM 2268 C CA . GLY A 1 271 ? 2.165 -21.440 -30.886 1.00 64.25 271 GLY A CA 1
ATOM 2269 C C . GLY A 1 271 ? 2.416 -20.258 -29.959 1.00 64.25 271 GLY A C 1
ATOM 2270 O O . GLY A 1 271 ? 1.572 -19.375 -29.811 1.00 64.25 271 GLY A O 1
ATOM 2271 N N . ILE A 1 272 ? 3.594 -20.221 -29.334 1.00 69.81 272 ILE A N 1
ATOM 2272 C CA . ILE A 1 272 ? 3.982 -19.096 -28.480 1.00 69.81 272 ILE A CA 1
ATOM 2273 C C . ILE A 1 272 ? 4.481 -17.970 -29.383 1.00 69.81 272 ILE A C 1
ATOM 2275 O O . ILE A 1 272 ? 5.572 -18.046 -29.955 1.00 69.81 272 ILE A O 1
ATOM 2279 N N . VAL A 1 273 ? 3.680 -16.912 -29.503 1.00 69.25 273 VAL A N 1
ATOM 2280 C CA . VAL A 1 273 ? 4.100 -15.667 -30.146 1.00 69.25 273 VAL A CA 1
ATOM 2281 C C . VAL A 1 273 ? 4.977 -14.901 -29.156 1.00 69.25 273 VAL A C 1
ATOM 2283 O O . VAL A 1 273 ? 4.518 -14.437 -28.115 1.00 69.25 273 VAL A O 1
ATOM 2286 N N . SER A 1 274 ? 6.253 -14.752 -29.484 1.00 69.50 274 SER A N 1
ATOM 2287 C CA . SER A 1 274 ? 7.182 -13.876 -28.772 1.00 69.50 274 SER A CA 1
ATOM 2288 C C . SER A 1 274 ? 7.508 -12.663 -29.640 1.00 69.50 274 SER A C 1
ATOM 2290 O O . SER A 1 274 ? 7.483 -12.744 -30.865 1.00 69.50 274 SER A O 1
ATOM 2292 N N . PHE A 1 275 ? 7.825 -11.523 -29.034 1.00 65.31 275 PHE A N 1
ATOM 2293 C CA . PHE A 1 275 ? 8.377 -10.385 -29.768 1.00 65.31 275 PHE A CA 1
ATOM 2294 C C . PHE A 1 275 ? 9.806 -10.123 -29.299 1.00 65.31 275 PHE A C 1
ATOM 2296 O O . PHE A 1 275 ? 10.103 -10.159 -28.103 1.00 65.31 275 PHE A O 1
ATOM 2303 N N . GLN A 1 276 ? 10.702 -9.853 -30.245 1.00 62.50 276 GLN A N 1
ATOM 2304 C CA . GLN A 1 276 ? 12.051 -9.379 -29.963 1.00 62.50 276 GLN A CA 1
ATOM 2305 C C . GLN A 1 276 ? 12.141 -7.917 -30.389 1.00 62.50 276 GLN A C 1
ATOM 2307 O O . GLN A 1 276 ? 12.065 -7.585 -31.571 1.00 62.50 276 GLN A O 1
ATOM 2312 N N . ALA A 1 277 ? 12.281 -7.033 -29.404 1.00 57.81 277 ALA A N 1
ATOM 2313 C CA . ALA A 1 277 ? 12.601 -5.639 -29.650 1.00 57.81 277 ALA A CA 1
ATOM 2314 C C . ALA A 1 277 ? 14.127 -5.528 -29.780 1.00 57.81 277 ALA A C 1
ATOM 2316 O O . ALA A 1 277 ? 14.842 -5.796 -28.813 1.00 57.81 277 ALA A O 1
ATOM 2317 N N . ASN A 1 278 ? 14.629 -5.145 -30.958 1.00 50.56 278 ASN A N 1
ATOM 2318 C CA . ASN A 1 278 ? 16.065 -5.013 -31.245 1.00 50.56 278 ASN A CA 1
ATOM 2319 C C . ASN A 1 278 ? 16.652 -3.719 -30.643 1.00 50.56 278 ASN A C 1
ATOM 2321 O O . ASN A 1 278 ? 17.327 -2.928 -31.292 1.00 50.56 278 ASN A O 1
ATOM 2325 N N . VAL A 1 279 ? 16.311 -3.448 -29.387 1.00 52.09 279 VAL A N 1
ATOM 2326 C CA . VAL A 1 279 ? 16.491 -2.141 -28.769 1.00 52.09 279 VAL A CA 1
ATOM 2327 C C . VAL A 1 279 ? 17.804 -2.142 -27.989 1.00 52.09 279 VAL A C 1
ATOM 2329 O O . VAL A 1 279 ? 17.871 -2.621 -26.858 1.00 52.09 279 VAL A O 1
ATOM 2332 N N . LYS A 1 280 ? 18.848 -1.535 -28.573 1.00 44.75 280 LYS A N 1
ATOM 2333 C CA . LYS A 1 280 ? 20.110 -1.176 -27.885 1.00 44.75 280 LYS A CA 1
ATOM 2334 C C . LYS A 1 280 ? 19.916 -0.159 -26.747 1.00 44.75 280 LYS A C 1
ATOM 2336 O O . LYS A 1 280 ? 20.870 0.171 -26.043 1.00 44.75 280 LYS A O 1
ATOM 2341 N N . HIS A 1 281 ? 18.702 0.346 -26.511 1.00 43.97 281 HIS A N 1
ATOM 2342 C CA . HIS A 1 281 ? 18.458 1.197 -25.356 1.00 43.97 281 HIS A CA 1
ATOM 2343 C C . HIS A 1 281 ? 18.475 0.385 -24.067 1.00 43.97 281 HIS A C 1
ATOM 2345 O O . HIS A 1 281 ? 17.619 -0.464 -23.820 1.00 43.97 281 HIS A O 1
ATOM 2351 N N . SER A 1 282 ? 19.428 0.743 -23.202 1.00 41.41 282 SER A N 1
ATOM 2352 C CA . SER A 1 282 ? 19.418 0.430 -21.779 1.00 41.41 282 SER A CA 1
ATOM 2353 C C . SER A 1 282 ? 17.977 0.497 -21.274 1.00 41.41 282 SER A C 1
ATOM 2355 O O . SER A 1 282 ? 17.377 1.577 -21.291 1.00 41.41 282 SER A O 1
ATOM 2357 N N . THR A 1 283 ? 17.410 -0.636 -20.859 1.00 43.47 283 THR A N 1
ATOM 2358 C CA . THR A 1 283 ? 16.087 -0.693 -20.233 1.00 43.47 283 THR A CA 1
ATOM 2359 C C . THR A 1 283 ? 16.175 0.046 -18.901 1.00 43.47 283 THR A C 1
ATOM 2361 O O . THR A 1 283 ? 16.386 -0.557 -17.846 1.00 43.47 283 THR A O 1
ATOM 2364 N N . LYS A 1 284 ? 16.130 1.377 -18.948 1.00 52.84 284 LYS A N 1
ATOM 2365 C CA . LYS A 1 284 ? 16.018 2.213 -17.765 1.00 52.84 284 LYS A CA 1
ATOM 2366 C C . LYS A 1 284 ? 14.680 1.866 -17.139 1.00 52.84 284 LYS A C 1
ATOM 2368 O O . LYS A 1 284 ? 13.664 1.811 -17.827 1.00 52.84 284 LYS A O 1
ATOM 2373 N N . PHE A 1 285 ? 14.731 1.593 -15.842 1.00 52.84 285 PHE A N 1
ATOM 2374 C CA . PHE A 1 285 ? 13.573 1.345 -15.002 1.00 52.84 285 PHE A CA 1
ATOM 2375 C C . PHE A 1 285 ? 12.465 2.355 -15.318 1.00 52.84 285 PHE A C 1
ATOM 2377 O O . PHE A 1 285 ? 12.645 3.555 -15.101 1.00 52.84 285 PHE A O 1
ATOM 2384 N N . SER A 1 286 ? 11.350 1.869 -15.857 1.00 70.12 286 SER A N 1
ATOM 2385 C CA . SER A 1 286 ? 10.174 2.679 -16.136 1.00 70.12 286 SER A CA 1
ATOM 2386 C C . SER A 1 286 ? 9.122 2.379 -15.073 1.00 70.12 286 SER A C 1
ATOM 2388 O O . SER A 1 286 ? 8.798 1.226 -14.787 1.00 70.12 286 SER A O 1
ATOM 2390 N N . ALA A 1 287 ? 8.575 3.430 -14.470 1.00 78.50 287 ALA A N 1
ATOM 2391 C CA . ALA A 1 287 ? 7.408 3.355 -13.604 1.00 78.50 287 ALA A CA 1
ATOM 2392 C C . ALA A 1 287 ? 6.248 2.626 -14.297 1.00 78.50 287 ALA A C 1
ATOM 2394 O O . ALA A 1 287 ? 5.475 1.956 -13.627 1.00 78.50 287 ALA A O 1
ATOM 2395 N N . THR A 1 288 ? 6.174 2.662 -15.633 1.00 79.62 288 THR A N 1
ATOM 2396 C CA . THR A 1 288 ? 5.199 1.884 -16.408 1.00 79.62 288 THR A CA 1
ATOM 2397 C C . THR A 1 288 ? 5.315 0.381 -16.169 1.00 79.62 288 THR A C 1
ATOM 2399 O O . THR A 1 288 ? 4.292 -0.275 -16.020 1.00 79.62 288 THR A O 1
ATOM 2402 N N . GLN A 1 289 ? 6.523 -0.186 -16.078 1.00 83.12 289 GLN A N 1
ATOM 2403 C CA . GLN A 1 289 ? 6.688 -1.615 -15.797 1.00 83.12 289 GLN A CA 1
ATOM 2404 C C . GLN A 1 289 ? 6.210 -1.976 -14.387 1.00 83.12 289 GLN A C 1
ATOM 2406 O O . GLN A 1 289 ? 5.547 -2.998 -14.215 1.00 83.12 289 GLN A O 1
ATOM 2411 N N . PHE A 1 290 ? 6.524 -1.133 -13.399 1.00 86.75 290 PHE A N 1
ATOM 2412 C CA . PHE A 1 290 ? 6.046 -1.302 -12.026 1.00 86.75 290 PHE A CA 1
ATOM 2413 C C . PHE A 1 290 ? 4.514 -1.234 -11.968 1.00 86.75 290 PHE A C 1
ATOM 2415 O O . PHE A 1 290 ? 3.886 -2.146 -11.444 1.00 86.75 290 PHE A O 1
ATOM 2422 N N . LEU A 1 291 ? 3.913 -0.203 -12.570 1.00 87.62 291 LEU A N 1
ATOM 2423 C CA . LEU A 1 291 ? 2.461 0.004 -12.586 1.00 87.62 291 LEU A CA 1
ATOM 2424 C C . LEU A 1 291 ? 1.706 -1.139 -13.282 1.00 87.62 291 LEU A C 1
ATOM 2426 O O . LEU A 1 291 ? 0.634 -1.532 -12.839 1.00 87.62 291 LEU A O 1
ATOM 2430 N N . ARG A 1 292 ? 2.278 -1.731 -14.337 1.00 87.19 292 ARG A N 1
ATOM 2431 C CA . ARG A 1 292 ? 1.700 -2.913 -15.002 1.00 87.19 292 ARG A CA 1
ATOM 2432 C C . ARG A 1 292 ? 1.636 -4.124 -14.095 1.00 87.19 292 ARG A C 1
ATOM 2434 O O . ARG A 1 292 ? 0.619 -4.797 -14.036 1.00 87.19 292 ARG A O 1
ATOM 2441 N N . ARG A 1 293 ? 2.722 -4.401 -13.382 1.00 88.00 293 ARG A N 1
ATOM 2442 C CA . ARG A 1 293 ? 2.772 -5.528 -12.445 1.00 88.00 293 ARG A CA 1
ATOM 2443 C C . ARG A 1 293 ? 1.852 -5.277 -11.257 1.00 88.00 293 ARG A C 1
ATOM 2445 O O . ARG A 1 293 ? 1.101 -6.169 -10.885 1.00 88.00 293 ARG A O 1
ATOM 2452 N N . ALA A 1 294 ? 1.791 -4.028 -10.792 1.00 90.69 294 ALA A N 1
ATOM 2453 C CA . ALA A 1 294 ? 0.836 -3.600 -9.781 1.00 90.69 294 ALA A CA 1
ATOM 2454 C C . ALA A 1 294 ? -0.632 -3.828 -10.185 1.00 90.69 294 ALA A C 1
ATOM 2456 O O . ALA A 1 294 ? -1.444 -4.146 -9.325 1.00 90.69 294 ALA A O 1
ATOM 2457 N N . LEU A 1 295 ? -0.961 -3.740 -11.478 1.00 90.69 295 LEU A N 1
ATOM 2458 C CA . LEU A 1 295 ? -2.288 -4.080 -12.005 1.00 90.69 295 LEU A CA 1
ATOM 2459 C C . LEU A 1 295 ? -2.626 -5.574 -11.878 1.00 90.69 295 LEU A C 1
ATOM 2461 O O . LEU A 1 295 ? -3.763 -5.926 -11.585 1.00 90.69 295 LEU A O 1
ATOM 2465 N N . GLY A 1 296 ? -1.648 -6.464 -12.069 1.00 91.38 296 GLY A N 1
ATOM 2466 C CA . GLY A 1 296 ? -1.836 -7.890 -11.779 1.00 91.38 296 GLY A CA 1
ATOM 2467 C C . GLY A 1 296 ? -2.029 -8.127 -10.281 1.00 91.38 296 GLY A C 1
ATOM 2468 O O . GLY A 1 296 ? -2.971 -8.797 -9.872 1.00 91.38 296 GLY A O 1
ATOM 2469 N N . MET A 1 297 ? -1.199 -7.486 -9.451 1.00 93.00 297 MET A N 1
ATOM 2470 C CA . MET A 1 297 ? -1.316 -7.543 -7.988 1.00 93.00 297 MET A CA 1
ATOM 2471 C C . MET A 1 297 ? -2.674 -7.038 -7.482 1.00 93.00 297 MET A C 1
ATOM 2473 O O . MET A 1 297 ? -3.211 -7.598 -6.531 1.00 93.00 297 MET A O 1
ATOM 2477 N N . SER A 1 298 ? -3.260 -6.017 -8.120 1.00 91.75 298 SER A N 1
ATOM 2478 C CA . SER A 1 298 ? -4.573 -5.501 -7.721 1.00 91.75 298 SER A CA 1
ATOM 2479 C C . SER A 1 298 ? -5.708 -6.505 -7.905 1.00 91.75 298 SER A C 1
ATOM 2481 O O . SER A 1 298 ? -6.683 -6.418 -7.170 1.00 91.75 298 SER A O 1
ATOM 2483 N N . VAL A 1 299 ? -5.576 -7.478 -8.815 1.00 91.50 299 VAL A N 1
ATOM 2484 C CA . VAL A 1 299 ? -6.561 -8.563 -8.962 1.00 91.50 299 VAL A CA 1
ATOM 2485 C C . VAL A 1 299 ? -6.578 -9.433 -7.702 1.00 91.50 299 VAL A C 1
ATOM 2487 O O . VAL A 1 299 ? -7.642 -9.665 -7.134 1.00 91.50 299 VAL A O 1
ATOM 2490 N N . TYR A 1 300 ? -5.406 -9.829 -7.194 1.00 93.06 300 TYR A N 1
ATOM 2491 C CA . TYR A 1 300 ? -5.316 -10.555 -5.923 1.00 93.06 300 TYR A CA 1
ATOM 2492 C C . TYR A 1 300 ? -5.787 -9.707 -4.741 1.00 93.06 300 TYR A C 1
ATOM 2494 O O . TYR A 1 300 ? -6.459 -10.224 -3.861 1.00 93.06 300 TYR A O 1
ATOM 2502 N N . LEU A 1 301 ? -5.467 -8.409 -4.706 1.00 93.12 301 LEU A N 1
ATOM 2503 C CA . LEU A 1 301 ? -5.932 -7.527 -3.629 1.00 93.12 301 LEU A CA 1
ATOM 2504 C C . LEU A 1 301 ? -7.455 -7.357 -3.635 1.00 93.12 301 LEU A C 1
ATOM 2506 O O . LEU A 1 301 ? -8.056 -7.341 -2.565 1.00 93.12 301 LEU A O 1
ATOM 2510 N N . ALA A 1 302 ? -8.078 -7.271 -4.813 1.00 90.25 302 ALA A N 1
ATOM 2511 C CA . ALA A 1 302 ? -9.532 -7.259 -4.943 1.00 90.25 302 ALA A CA 1
ATOM 2512 C C . ALA A 1 302 ? -10.144 -8.579 -4.451 1.00 90.25 302 ALA A C 1
ATOM 2514 O O . ALA A 1 302 ? -11.144 -8.560 -3.740 1.00 90.25 302 ALA A O 1
ATOM 2515 N N . TRP A 1 303 ? -9.507 -9.714 -4.756 1.00 91.12 303 TRP A N 1
ATOM 2516 C CA . TRP A 1 303 ? -9.940 -11.015 -4.249 1.00 91.12 303 TRP A CA 1
ATOM 2517 C C . TRP A 1 303 ? -9.781 -11.143 -2.725 1.00 91.12 303 TRP A C 1
ATOM 2519 O O . TRP A 1 303 ? -10.723 -11.531 -2.045 1.00 91.12 303 TRP A O 1
ATOM 2529 N N . ILE A 1 304 ? -8.645 -10.726 -2.157 1.00 92.50 304 ILE A N 1
ATOM 2530 C CA . ILE A 1 304 ? -8.426 -10.688 -0.698 1.00 92.50 304 ILE A CA 1
ATOM 2531 C C . ILE A 1 304 ? -9.470 -9.805 -0.013 1.00 92.50 304 ILE A C 1
ATOM 2533 O O . ILE A 1 304 ? -10.004 -10.183 1.028 1.00 92.50 304 ILE A O 1
ATOM 2537 N N . TYR A 1 305 ? -9.778 -8.645 -0.597 1.00 90.50 305 TYR A N 1
ATOM 2538 C CA . TYR A 1 305 ? -10.835 -7.772 -0.097 1.00 90.50 305 TYR A CA 1
ATOM 2539 C C . TYR A 1 305 ? -12.187 -8.494 -0.077 1.00 90.50 305 TYR A C 1
ATOM 2541 O O . TYR A 1 305 ? -12.885 -8.434 0.932 1.00 90.50 305 TYR A O 1
ATOM 2549 N N . ALA A 1 306 ? -12.532 -9.206 -1.155 1.00 88.12 306 ALA A N 1
ATOM 2550 C CA . ALA A 1 306 ? -13.764 -9.987 -1.248 1.00 88.12 306 ALA A CA 1
ATOM 2551 C C . ALA A 1 306 ? -13.832 -11.070 -0.163 1.00 88.12 306 ALA A C 1
ATOM 2553 O O . ALA A 1 306 ? -14.824 -11.150 0.556 1.00 88.12 306 ALA A O 1
ATOM 2554 N N . LEU A 1 307 ? -12.753 -11.844 0.013 1.00 89.75 307 LEU A N 1
ATOM 2555 C CA . LEU A 1 307 ? -12.655 -12.874 1.051 1.00 89.75 307 LEU A CA 1
ATOM 2556 C C . LEU A 1 307 ? -12.837 -12.285 2.456 1.00 89.75 307 LEU A C 1
ATOM 2558 O O . LEU A 1 307 ? -13.594 -12.816 3.263 1.00 89.75 307 LEU A O 1
ATOM 2562 N N . LEU A 1 308 ? -12.171 -11.166 2.752 1.00 89.44 308 LEU A N 1
ATOM 2563 C CA . LEU A 1 308 ? -12.290 -10.481 4.041 1.00 89.44 308 LEU A CA 1
ATOM 2564 C C . LEU A 1 308 ? -13.691 -9.893 4.259 1.00 89.44 308 LEU A C 1
ATOM 2566 O O . LEU A 1 308 ? -14.182 -9.894 5.387 1.00 89.44 308 LEU A O 1
ATOM 2570 N N . ALA A 1 309 ? -14.341 -9.402 3.201 1.00 86.31 309 ALA A N 1
ATOM 2571 C CA . ALA A 1 309 ? -15.720 -8.931 3.259 1.00 86.31 309 ALA A CA 1
ATOM 2572 C C . ALA A 1 309 ? -16.690 -10.083 3.563 1.00 86.31 309 ALA A C 1
ATOM 2574 O O . ALA A 1 309 ? -17.525 -9.938 4.453 1.00 86.31 309 ALA A O 1
ATOM 2575 N N . CYS A 1 310 ? -16.522 -11.241 2.914 1.00 85.94 310 CYS A N 1
ATOM 2576 C CA . CYS A 1 310 ? -17.295 -12.449 3.213 1.00 85.94 310 CYS A CA 1
ATOM 2577 C C . CYS A 1 310 ? -17.057 -12.916 4.652 1.00 85.94 310 CYS A C 1
ATOM 2579 O O . CYS A 1 310 ? -18.007 -13.110 5.409 1.00 85.94 310 CYS A O 1
ATOM 2581 N N . TYR A 1 311 ? -15.796 -12.994 5.079 1.00 86.75 311 TYR A N 1
ATOM 2582 C CA . TYR A 1 311 ? -15.448 -13.367 6.446 1.00 86.75 311 TYR A CA 1
ATOM 2583 C C . TYR A 1 311 ? -16.102 -12.437 7.480 1.00 86.75 311 TYR A C 1
ATOM 2585 O O . TYR A 1 311 ? -16.657 -12.911 8.466 1.00 86.75 311 TYR A O 1
ATOM 2593 N N . ARG A 1 312 ? -16.118 -11.118 7.236 1.00 85.31 312 ARG A N 1
ATOM 2594 C CA . ARG A 1 312 ? -16.800 -10.141 8.104 1.00 85.31 312 ARG A CA 1
ATOM 2595 C C . ARG A 1 312 ? -18.309 -10.390 8.220 1.00 85.31 312 ARG A C 1
ATOM 2597 O O . ARG A 1 312 ? -18.892 -10.030 9.234 1.00 85.31 312 ARG A O 1
ATOM 2604 N N . THR A 1 313 ? -18.963 -10.948 7.200 1.00 80.31 313 THR A N 1
ATOM 2605 C CA . THR A 1 313 ? -20.397 -11.281 7.302 1.00 80.31 313 THR A CA 1
ATOM 2606 C C . THR A 1 313 ? -20.661 -12.512 8.169 1.00 80.31 313 THR A C 1
ATOM 2608 O O . THR A 1 313 ? -21.728 -12.608 8.770 1.00 80.31 313 THR A O 1
ATOM 2611 N N . LEU A 1 314 ? -19.686 -13.420 8.276 1.00 76.12 314 LEU A N 1
ATOM 2612 C CA . LEU A 1 314 ? -19.784 -14.654 9.059 1.00 76.12 314 LEU A CA 1
ATOM 2613 C C . LEU A 1 314 ? -19.335 -14.457 10.511 1.00 76.12 314 LEU A C 1
ATOM 2615 O O . LEU A 1 314 ? -19.961 -14.963 11.441 1.00 76.12 314 LEU A O 1
ATOM 2619 N N . ASP A 1 315 ? -18.255 -13.705 10.714 1.00 71.38 315 ASP A N 1
ATOM 2620 C CA . ASP A 1 315 ? -17.737 -13.376 12.032 1.00 71.38 315 ASP A CA 1
ATOM 2621 C C . ASP A 1 315 ? -18.385 -12.076 12.531 1.00 71.38 315 ASP A C 1
ATOM 2623 O O . ASP A 1 315 ? -18.214 -11.015 11.936 1.00 71.38 315 ASP A O 1
ATOM 2627 N N . ARG A 1 316 ? -19.105 -12.125 13.663 1.00 64.12 316 ARG A N 1
ATOM 2628 C CA . ARG A 1 316 ? -19.736 -10.938 14.290 1.00 64.12 316 ARG A CA 1
ATOM 2629 C C . ARG A 1 316 ? -18.721 -9.852 14.682 1.00 64.12 316 ARG A C 1
ATOM 2631 O O . ARG A 1 316 ? -19.110 -8.767 15.121 1.00 64.12 316 ARG A O 1
ATOM 2638 N N . ASN A 1 317 ? -17.428 -10.138 14.572 1.00 65.12 317 ASN A N 1
ATOM 2639 C CA . ASN A 1 317 ? -16.362 -9.175 14.767 1.00 65.12 317 ASN A CA 1
ATOM 2640 C C . ASN A 1 317 ? -16.341 -8.122 13.644 1.00 65.12 317 ASN A C 1
ATOM 2642 O O . ASN A 1 317 ? -16.278 -8.423 12.455 1.00 65.12 317 ASN A O 1
ATOM 2646 N N . GLN A 1 318 ? -16.323 -6.846 14.039 1.00 69.88 318 GLN A N 1
ATOM 2647 C CA . GLN A 1 318 ? -16.198 -5.691 13.144 1.00 69.88 318 GLN A CA 1
ATOM 2648 C C . GLN A 1 318 ? -14.769 -5.587 12.591 1.00 69.88 318 GLN A C 1
ATOM 2650 O O . GLN A 1 318 ? -13.993 -4.710 12.972 1.00 69.88 318 GLN A O 1
ATOM 2655 N N . LEU A 1 319 ? -14.380 -6.514 11.717 1.00 75.12 319 LEU A N 1
ATOM 2656 C CA . LEU A 1 319 ? -13.067 -6.462 11.091 1.00 75.12 319 LEU A CA 1
ATOM 2657 C C . LEU A 1 319 ? -12.972 -5.247 10.159 1.00 75.12 319 LEU A C 1
ATOM 2659 O O . LEU A 1 319 ? -13.823 -5.078 9.277 1.00 75.12 319 LEU A O 1
ATOM 2663 N N . PRO A 1 320 ? -11.925 -4.412 10.291 1.00 80.75 320 PRO A N 1
ATOM 2664 C CA . PRO A 1 320 ? -11.700 -3.288 9.396 1.00 80.75 320 PRO A CA 1
ATOM 2665 C C . PRO A 1 320 ? -11.125 -3.797 8.061 1.00 80.75 320 PRO A C 1
ATOM 2667 O O . PRO A 1 320 ? -9.936 -3.651 7.776 1.00 80.75 320 PRO A O 1
ATOM 2670 N N . VAL A 1 321 ? -11.986 -4.408 7.235 1.00 84.50 321 VAL A N 1
ATOM 2671 C CA . VAL A 1 321 ? -11.655 -5.068 5.951 1.00 84.50 321 VAL A CA 1
ATOM 2672 C C . VAL A 1 321 ? -10.768 -4.194 5.062 1.00 84.50 321 VAL A C 1
ATOM 2674 O O . VAL A 1 321 ? -9.759 -4.658 4.522 1.00 84.50 321 VAL A O 1
ATOM 2677 N N . PHE A 1 322 ? -11.110 -2.907 4.946 1.00 83.75 322 PHE A N 1
ATOM 2678 C CA . PHE A 1 322 ? -10.340 -1.946 4.160 1.00 83.75 322 PHE A CA 1
ATOM 2679 C C . PHE A 1 322 ? -8.911 -1.785 4.688 1.00 83.75 322 PHE A C 1
ATOM 2681 O O . PHE A 1 322 ? -7.959 -1.880 3.914 1.00 83.75 322 PHE A O 1
ATOM 2688 N N . LEU A 1 323 ? -8.754 -1.591 6.000 1.00 80.69 323 LEU A N 1
ATOM 2689 C CA . LEU A 1 323 ? -7.452 -1.374 6.623 1.00 80.69 323 LEU A CA 1
ATOM 2690 C C . LEU A 1 323 ? -6.557 -2.608 6.476 1.00 80.69 323 LEU A C 1
ATOM 2692 O O . LEU A 1 323 ? -5.402 -2.473 6.085 1.00 80.69 323 LEU A O 1
ATOM 2696 N N . MET A 1 324 ? -7.102 -3.809 6.696 1.00 85.25 324 MET A N 1
ATOM 2697 C CA . MET A 1 324 ? -6.360 -5.062 6.517 1.00 85.25 324 MET A CA 1
ATOM 2698 C C . MET A 1 324 ? -5.902 -5.253 5.068 1.00 85.25 324 MET A C 1
ATOM 2700 O O . MET A 1 324 ? -4.729 -5.536 4.820 1.00 85.25 324 MET A O 1
ATOM 2704 N N . THR A 1 325 ? -6.800 -5.033 4.104 1.00 88.88 325 THR A N 1
ATOM 2705 C CA . THR A 1 325 ? -6.464 -5.114 2.674 1.00 88.88 325 THR A CA 1
ATOM 2706 C C . THR A 1 325 ? -5.390 -4.088 2.309 1.00 88.88 325 THR A C 1
ATOM 2708 O O . THR A 1 325 ? -4.429 -4.417 1.614 1.00 88.88 325 THR A O 1
ATOM 2711 N N . ALA A 1 326 ? -5.500 -2.855 2.814 1.00 87.31 326 ALA A N 1
ATOM 2712 C CA . ALA A 1 326 ? -4.516 -1.801 2.590 1.00 87.31 326 ALA A CA 1
ATOM 2713 C C . ALA A 1 326 ? -3.145 -2.158 3.189 1.00 87.31 326 ALA A C 1
ATOM 2715 O O . ALA A 1 326 ? -2.123 -1.963 2.530 1.00 87.31 326 ALA A O 1
ATOM 2716 N N . SER A 1 327 ? -3.097 -2.735 4.393 1.00 85.56 327 SER A N 1
ATOM 2717 C CA . SER A 1 327 ? -1.853 -3.216 5.006 1.00 85.56 327 SER A CA 1
ATOM 2718 C C . SER A 1 327 ? -1.191 -4.317 4.172 1.00 85.56 327 SER A C 1
ATOM 2720 O O . SER A 1 327 ? 0.012 -4.241 3.907 1.00 85.56 327 SER A O 1
ATOM 2722 N N . ILE A 1 328 ? -1.969 -5.297 3.694 1.00 89.12 328 ILE A N 1
ATOM 2723 C CA . ILE A 1 328 ? -1.480 -6.357 2.798 1.00 89.12 328 ILE A CA 1
ATOM 2724 C C . ILE A 1 328 ? -0.963 -5.751 1.488 1.00 89.12 328 ILE A C 1
ATOM 2726 O O . ILE A 1 328 ? 0.128 -6.101 1.040 1.00 89.12 328 ILE A O 1
ATOM 2730 N N . ALA A 1 329 ? -1.688 -4.793 0.905 1.00 90.88 329 ALA A N 1
ATOM 2731 C CA . ALA A 1 329 ? -1.273 -4.091 -0.305 1.00 90.88 329 ALA A CA 1
ATOM 2732 C C . ALA A 1 329 ? 0.065 -3.367 -0.115 1.00 90.88 329 ALA A C 1
ATOM 2734 O O . ALA A 1 329 ? 0.977 -3.533 -0.925 1.00 90.88 329 ALA A O 1
ATOM 2735 N N . VAL A 1 330 ? 0.221 -2.601 0.969 1.00 87.88 330 VAL A N 1
ATOM 2736 C CA . VAL A 1 330 ? 1.470 -1.891 1.285 1.00 87.88 330 VAL A CA 1
ATOM 2737 C C . VAL A 1 330 ? 2.632 -2.874 1.418 1.00 87.88 330 VAL A C 1
ATOM 2739 O O . VAL A 1 330 ? 3.689 -2.650 0.821 1.00 87.88 330 VAL A O 1
ATOM 2742 N N . PHE A 1 331 ? 2.438 -3.981 2.140 1.00 87.38 331 PHE A N 1
ATOM 2743 C CA . PHE A 1 331 ? 3.456 -5.018 2.295 1.00 87.38 331 PHE A CA 1
ATOM 2744 C C . PHE A 1 331 ? 3.820 -5.687 0.959 1.00 87.38 331 PHE A C 1
ATOM 2746 O O . PHE A 1 331 ? 5.003 -5.823 0.627 1.00 87.38 331 PHE A O 1
ATOM 2753 N N . ALA A 1 332 ? 2.821 -6.046 0.152 1.00 90.19 332 ALA A N 1
ATOM 2754 C CA . ALA A 1 332 ? 3.012 -6.655 -1.158 1.00 90.19 332 ALA A CA 1
ATOM 2755 C C . ALA A 1 332 ? 3.757 -5.705 -2.111 1.00 90.19 332 ALA A C 1
ATOM 2757 O O . ALA A 1 332 ? 4.778 -6.073 -2.688 1.00 90.19 332 ALA A O 1
ATOM 2758 N N . PHE A 1 333 ? 3.342 -4.441 -2.219 1.00 90.25 333 PHE A N 1
ATOM 2759 C CA . PHE A 1 333 ? 4.034 -3.462 -3.062 1.00 90.25 333 PHE A CA 1
ATOM 2760 C C . PHE A 1 333 ? 5.453 -3.156 -2.578 1.00 90.25 333 PHE A C 1
ATOM 2762 O O . PHE A 1 333 ? 6.358 -2.949 -3.395 1.00 90.25 333 PHE A O 1
ATOM 2769 N N . TRP A 1 334 ? 5.676 -3.132 -1.262 1.00 87.88 334 TRP A N 1
ATOM 2770 C CA . TRP A 1 334 ? 7.007 -2.966 -0.686 1.00 87.88 334 TRP A CA 1
ATOM 2771 C C . TRP A 1 334 ? 7.929 -4.143 -1.031 1.00 87.88 334 TRP A C 1
ATOM 2773 O O . TRP A 1 334 ? 9.044 -3.921 -1.523 1.00 87.88 334 TRP A O 1
ATOM 2783 N N . SER A 1 335 ? 7.464 -5.379 -0.832 1.00 85.56 335 SER A N 1
ATOM 2784 C CA . SER A 1 335 ? 8.225 -6.596 -1.136 1.00 85.56 335 SER A CA 1
ATOM 2785 C C . SER A 1 335 ? 8.520 -6.714 -2.635 1.00 85.56 335 SER A C 1
ATOM 2787 O O . SER A 1 335 ? 9.682 -6.881 -3.020 1.00 85.56 335 SER A O 1
ATOM 2789 N N . TYR A 1 336 ? 7.524 -6.465 -3.487 1.00 88.44 336 TYR A N 1
ATOM 2790 C CA . TYR A 1 336 ? 7.682 -6.405 -4.937 1.00 88.44 336 TYR A CA 1
ATOM 2791 C C . TYR A 1 336 ? 8.739 -5.373 -5.351 1.00 88.44 336 TYR A C 1
ATOM 2793 O O . TYR A 1 336 ? 9.681 -5.672 -6.093 1.00 88.44 336 TYR A O 1
ATOM 2801 N N . ARG A 1 337 ? 8.664 -4.147 -4.813 1.00 86.69 337 ARG A N 1
ATOM 2802 C CA . ARG A 1 337 ? 9.647 -3.090 -5.101 1.00 86.69 337 ARG A CA 1
ATOM 2803 C C . ARG A 1 337 ? 11.063 -3.506 -4.702 1.00 86.69 337 ARG A C 1
ATOM 2805 O O . ARG A 1 337 ? 12.017 -3.155 -5.405 1.00 86.69 337 ARG A O 1
ATOM 2812 N N . ARG A 1 338 ? 11.222 -4.231 -3.592 1.00 84.81 338 ARG A N 1
ATOM 2813 C CA . ARG A 1 338 ? 12.514 -4.767 -3.140 1.00 84.81 338 ARG A CA 1
ATOM 2814 C C . ARG A 1 338 ? 13.055 -5.816 -4.115 1.00 84.81 338 ARG A C 1
ATOM 2816 O O . ARG A 1 338 ? 14.199 -5.674 -4.551 1.00 84.81 338 ARG A O 1
ATOM 2823 N N . LEU A 1 339 ? 12.250 -6.809 -4.497 1.00 83.94 339 LEU A N 1
ATOM 2824 C CA . LEU A 1 339 ? 12.635 -7.853 -5.459 1.00 83.94 339 LEU A CA 1
ATOM 2825 C C . LEU A 1 339 ? 12.993 -7.261 -6.826 1.00 83.94 339 LEU A C 1
ATOM 2827 O O . LEU A 1 339 ? 13.993 -7.626 -7.446 1.00 83.94 339 LEU A O 1
ATOM 2831 N N . LEU A 1 340 ? 12.231 -6.265 -7.270 1.00 83.06 340 LEU A N 1
ATOM 2832 C CA . LEU A 1 340 ? 12.469 -5.579 -8.531 1.00 83.06 340 LEU A CA 1
ATOM 2833 C C . LEU A 1 340 ? 13.802 -4.814 -8.542 1.00 83.06 340 LEU A C 1
ATOM 2835 O O . LEU A 1 340 ? 14.498 -4.801 -9.560 1.00 83.06 340 LEU A O 1
ATOM 2839 N N . ARG A 1 341 ? 14.200 -4.204 -7.415 1.00 82.81 341 ARG A N 1
ATOM 2840 C CA . ARG A 1 341 ? 15.536 -3.594 -7.269 1.00 82.81 341 ARG A CA 1
ATOM 2841 C C . ARG A 1 341 ? 16.638 -4.646 -7.378 1.00 82.81 341 ARG A C 1
ATOM 2843 O O . ARG A 1 341 ? 17.548 -4.456 -8.178 1.00 82.81 341 ARG A O 1
ATOM 2850 N N . GLN A 1 342 ? 16.502 -5.771 -6.672 1.00 81.56 342 GLN A N 1
ATOM 2851 C CA . GLN A 1 342 ? 17.466 -6.878 -6.742 1.00 81.56 342 GLN A CA 1
ATOM 2852 C C . GLN A 1 342 ? 17.625 -7.403 -8.173 1.00 81.56 342 GLN A C 1
ATOM 2854 O O . GLN A 1 342 ? 18.746 -7.508 -8.669 1.00 81.56 342 GLN A O 1
ATOM 2859 N N . LYS A 1 343 ? 16.510 -7.626 -8.882 1.00 83.44 343 LYS A N 1
ATOM 2860 C CA . LYS A 1 343 ? 16.509 -8.020 -10.297 1.00 83.44 343 LYS A CA 1
ATOM 2861 C C . LYS A 1 343 ? 17.279 -7.033 -11.175 1.00 83.44 343 LYS A C 1
ATOM 2863 O O . LYS A 1 343 ? 18.054 -7.449 -12.035 1.00 83.44 343 LYS A O 1
ATOM 2868 N N . ASN A 1 344 ? 17.074 -5.732 -10.980 1.00 80.50 344 ASN A N 1
ATOM 2869 C CA . ASN A 1 344 ? 17.762 -4.704 -11.762 1.00 80.50 344 ASN A CA 1
ATOM 2870 C C . ASN A 1 344 ? 19.260 -4.643 -11.455 1.00 80.50 344 ASN A C 1
ATOM 2872 O O . ASN A 1 344 ? 20.058 -4.453 -12.372 1.00 80.50 344 ASN A O 1
ATOM 2876 N N . ASP A 1 345 ? 19.649 -4.821 -10.196 1.00 79.00 345 ASP A N 1
ATOM 2877 C CA . ASP A 1 345 ? 21.056 -4.847 -9.800 1.00 79.00 345 ASP A CA 1
ATOM 2878 C C . ASP A 1 345 ? 21.768 -6.084 -10.357 1.00 79.00 345 ASP A C 1
ATOM 2880 O O . ASP A 1 345 ? 22.889 -5.972 -10.854 1.00 79.00 345 ASP A O 1
ATOM 2884 N N . TRP A 1 346 ? 21.099 -7.241 -10.389 1.00 78.31 346 TRP A N 1
ATOM 2885 C CA . TRP A 1 346 ? 21.599 -8.421 -11.096 1.00 78.31 346 TRP A CA 1
ATOM 2886 C C . TRP A 1 346 ? 21.719 -8.175 -12.598 1.00 78.31 346 TRP A C 1
ATOM 2888 O O . TRP A 1 346 ? 22.770 -8.441 -13.173 1.00 78.31 346 TRP A O 1
ATOM 2898 N N . LYS A 1 347 ? 20.697 -7.586 -13.233 1.00 77.44 347 LYS A N 1
ATOM 2899 C CA . LYS A 1 347 ? 20.738 -7.265 -14.667 1.00 77.44 347 LYS A CA 1
ATOM 2900 C C . LYS A 1 347 ? 21.924 -6.362 -15.016 1.00 77.44 347 LYS A C 1
ATOM 2902 O O . LYS A 1 347 ? 22.582 -6.605 -16.018 1.00 77.44 347 LYS A O 1
ATOM 2907 N N . LYS A 1 348 ? 22.236 -5.357 -14.189 1.00 76.50 348 LYS A N 1
ATOM 2908 C CA . LYS A 1 348 ? 23.412 -4.490 -14.392 1.00 76.50 348 LYS A CA 1
ATOM 2909 C C . LYS A 1 348 ? 24.726 -5.267 -14.337 1.00 76.50 348 LYS A C 1
ATOM 2911 O O . LYS A 1 348 ? 25.586 -5.020 -15.171 1.00 76.50 348 LYS A O 1
ATOM 2916 N N . LYS A 1 349 ? 24.864 -6.207 -13.394 1.00 73.12 349 LYS A N 1
ATOM 2917 C CA . LYS A 1 349 ? 26.058 -7.061 -13.281 1.00 73.12 349 LYS A CA 1
ATOM 2918 C C . LYS A 1 349 ? 26.249 -7.957 -14.508 1.00 73.12 349 LYS A C 1
ATOM 2920 O O . LYS A 1 349 ? 27.379 -8.209 -14.888 1.00 73.12 349 LYS A O 1
ATOM 2925 N N . PHE A 1 350 ? 25.162 -8.388 -15.148 1.00 69.50 350 PHE A N 1
ATOM 2926 C CA . PHE A 1 350 ? 25.216 -9.260 -16.326 1.00 69.50 350 PHE A CA 1
ATOM 2927 C C . PHE A 1 350 ? 25.404 -8.542 -17.668 1.00 69.50 350 PHE A C 1
ATOM 2929 O O . PHE A 1 350 ? 25.744 -9.187 -18.650 1.00 69.50 350 PHE A O 1
ATOM 2936 N N . VAL A 1 351 ? 25.174 -7.228 -17.743 1.00 63.78 351 VAL A N 1
ATOM 2937 C CA . VAL A 1 351 ? 25.299 -6.452 -18.995 1.00 63.78 351 VAL A CA 1
ATOM 2938 C C . VAL A 1 351 ? 26.756 -6.043 -19.287 1.00 63.78 351 VAL A C 1
ATOM 2940 O O . VAL A 1 351 ? 27.053 -5.560 -20.375 1.00 63.78 351 VAL A O 1
ATOM 2943 N N . ILE A 1 352 ? 27.692 -6.274 -18.362 1.00 56.78 352 ILE A N 1
ATOM 2944 C CA . ILE A 1 352 ? 29.107 -5.925 -18.539 1.00 56.78 352 ILE A CA 1
ATOM 2945 C C . ILE A 1 352 ? 29.867 -7.132 -19.107 1.00 56.78 352 ILE A C 1
ATOM 2947 O O . ILE A 1 352 ? 30.345 -7.961 -18.346 1.00 56.78 352 ILE A O 1
ATOM 2951 N N . GLY A 1 353 ? 29.950 -7.220 -20.439 1.00 56.72 353 GLY A N 1
ATOM 2952 C CA . GLY A 1 353 ? 31.070 -7.787 -21.217 1.00 56.72 353 GLY A CA 1
ATOM 2953 C C . GLY A 1 353 ? 31.525 -9.242 -21.017 1.00 56.72 353 GLY A C 1
ATOM 2954 O O . GLY A 1 353 ? 32.368 -9.692 -21.786 1.00 56.72 353 GLY A O 1
ATOM 2955 N N . GLU A 1 354 ? 31.019 -9.991 -20.040 1.00 54.66 354 GLU A N 1
ATOM 2956 C CA . GLU A 1 354 ? 31.517 -11.339 -19.765 1.00 54.66 354 GLU A CA 1
ATOM 2957 C C . GLU A 1 354 ? 30.828 -12.399 -20.645 1.00 54.66 354 GLU A C 1
ATOM 2959 O O . GLU A 1 354 ? 29.596 -12.486 -20.661 1.00 54.66 354 GLU A O 1
ATOM 2964 N N . PRO A 1 355 ? 31.596 -13.261 -21.343 1.00 56.28 355 PRO A N 1
ATOM 2965 C CA . PRO A 1 355 ? 31.060 -14.233 -22.299 1.00 56.28 355 PRO A CA 1
ATOM 2966 C C . PRO A 1 355 ? 30.217 -15.342 -21.653 1.00 56.28 355 PRO A C 1
ATOM 2968 O O . PRO A 1 355 ? 29.502 -16.053 -22.357 1.00 56.28 355 PRO A O 1
ATOM 2971 N N . ARG A 1 356 ? 30.252 -15.490 -20.321 1.00 59.19 356 ARG A N 1
ATOM 2972 C CA . ARG A 1 356 ? 29.322 -16.333 -19.559 1.00 59.19 356 ARG A CA 1
ATOM 2973 C C . ARG A 1 356 ? 29.075 -15.706 -18.191 1.00 59.19 356 ARG A C 1
ATOM 2975 O O . ARG A 1 356 ? 29.944 -15.819 -17.328 1.00 59.19 356 ARG A O 1
ATOM 2982 N N . PRO A 1 357 ? 27.910 -15.087 -17.951 1.00 59.00 357 PRO A N 1
ATOM 2983 C CA . PRO A 1 357 ? 27.597 -14.583 -16.628 1.00 59.00 357 PRO A CA 1
ATOM 2984 C C . PRO A 1 357 ? 27.572 -15.752 -15.638 1.00 59.00 357 PRO A C 1
ATOM 2986 O O . PRO A 1 357 ? 26.664 -16.584 -15.680 1.00 59.00 357 PRO A O 1
ATOM 2989 N N . ARG A 1 358 ? 28.562 -15.848 -14.740 1.00 65.62 358 ARG A N 1
ATOM 2990 C CA . ARG A 1 358 ? 28.497 -16.818 -13.640 1.00 65.62 358 ARG A CA 1
ATOM 2991 C C . ARG A 1 358 ? 27.262 -16.479 -12.808 1.00 65.62 358 ARG A C 1
ATOM 2993 O O . ARG A 1 358 ? 27.181 -15.410 -12.201 1.00 65.62 358 ARG A O 1
ATOM 3000 N N . LEU A 1 359 ? 26.277 -17.377 -12.809 1.00 72.38 359 LEU A N 1
ATOM 3001 C CA . LEU A 1 359 ? 25.101 -17.288 -11.948 1.00 72.38 359 LEU A CA 1
ATOM 3002 C C . LEU A 1 359 ? 25.581 -17.155 -10.503 1.00 72.38 359 LEU A C 1
ATOM 3004 O O . LEU A 1 359 ? 26.094 -18.104 -9.916 1.00 72.38 359 LEU A O 1
ATOM 3008 N N . THR A 1 360 ? 25.451 -15.956 -9.931 1.00 78.25 360 THR A N 1
ATOM 3009 C CA . THR A 1 360 ? 25.852 -15.753 -8.537 1.00 78.25 360 THR A CA 1
ATOM 3010 C C . THR A 1 360 ? 25.035 -16.692 -7.636 1.00 78.25 360 THR A C 1
ATOM 3012 O O . THR A 1 360 ? 23.824 -16.828 -7.850 1.00 78.25 360 THR A O 1
ATOM 3015 N N . PRO A 1 361 ? 25.626 -17.300 -6.590 1.00 82.94 361 PRO A N 1
ATOM 3016 C CA . PRO A 1 361 ? 24.891 -18.151 -5.649 1.00 82.94 361 PRO A CA 1
ATOM 3017 C C . PRO A 1 361 ? 23.659 -17.464 -5.035 1.00 82.94 361 PRO A C 1
ATOM 3019 O O . PRO A 1 361 ? 22.696 -18.119 -4.644 1.00 82.94 361 PRO A O 1
ATOM 3022 N N . ALA A 1 362 ? 23.665 -16.129 -4.955 1.00 81.25 362 ALA A N 1
ATOM 3023 C CA . ALA A 1 362 ? 22.519 -15.330 -4.530 1.00 81.25 362 ALA A CA 1
ATOM 3024 C C . ALA A 1 362 ? 21.330 -15.415 -5.505 1.00 81.25 362 ALA A C 1
ATOM 3026 O O . ALA A 1 362 ? 20.202 -15.592 -5.055 1.00 81.25 362 ALA A O 1
ATOM 3027 N N . LEU A 1 363 ? 21.572 -15.335 -6.818 1.00 80.56 363 LEU A N 1
ATOM 3028 C CA . LEU A 1 363 ? 20.522 -15.465 -7.833 1.00 80.56 363 LEU A CA 1
ATOM 3029 C C . LEU A 1 363 ? 19.937 -16.881 -7.846 1.00 80.56 363 LEU A C 1
ATOM 3031 O O . LEU A 1 363 ? 18.721 -17.034 -7.861 1.00 80.56 363 LEU A O 1
ATOM 3035 N N . ILE A 1 364 ? 20.788 -17.909 -7.762 1.00 84.75 364 ILE A N 1
ATOM 3036 C CA . ILE A 1 364 ? 20.334 -19.306 -7.688 1.00 84.75 364 ILE A CA 1
ATOM 3037 C C . ILE A 1 364 ? 19.447 -19.513 -6.454 1.00 84.75 364 ILE A C 1
ATOM 3039 O O . ILE A 1 364 ? 18.365 -20.086 -6.568 1.00 84.75 364 ILE A O 1
ATOM 3043 N N . ARG A 1 365 ? 19.867 -19.009 -5.282 1.00 87.38 365 ARG A N 1
ATOM 3044 C CA . ARG A 1 365 ? 19.053 -19.057 -4.057 1.00 87.38 365 ARG A CA 1
ATOM 3045 C C . ARG A 1 365 ? 17.719 -18.334 -4.218 1.00 87.38 365 ARG A C 1
ATOM 3047 O O . ARG A 1 365 ? 16.710 -18.865 -3.776 1.00 87.38 365 ARG A O 1
ATOM 3054 N N . ALA A 1 366 ? 17.695 -17.174 -4.871 1.00 84.00 366 ALA A N 1
ATOM 3055 C CA . ALA A 1 366 ? 16.456 -16.440 -5.115 1.00 84.00 366 ALA A CA 1
ATOM 3056 C C . ALA A 1 366 ? 15.499 -17.197 -6.053 1.00 84.00 366 ALA A C 1
ATOM 3058 O O . ALA A 1 366 ? 14.315 -17.303 -5.750 1.00 84.00 366 ALA A O 1
ATOM 3059 N N . CYS A 1 367 ? 16.004 -17.776 -7.148 1.00 83.75 367 CYS A N 1
ATOM 3060 C CA . CYS A 1 367 ? 15.200 -18.601 -8.053 1.00 83.75 367 CYS A CA 1
ATOM 3061 C C . CYS A 1 367 ? 14.649 -19.847 -7.348 1.00 83.75 367 CYS A C 1
ATOM 3063 O O . CYS A 1 367 ? 13.463 -20.136 -7.471 1.00 83.75 367 CYS A O 1
ATOM 3065 N N . LYS A 1 368 ? 15.479 -20.551 -6.566 1.00 87.94 368 LYS A N 1
ATOM 3066 C CA . LYS A 1 368 ? 15.029 -21.691 -5.753 1.00 87.94 368 LYS A CA 1
ATOM 3067 C C . LYS A 1 368 ? 13.978 -21.268 -4.727 1.00 87.94 368 LYS A C 1
ATOM 3069 O O . LYS A 1 368 ? 12.962 -21.936 -4.604 1.00 87.94 368 LYS A O 1
ATOM 3074 N N . GLY A 1 369 ? 14.194 -20.144 -4.042 1.00 87.81 369 GLY A N 1
ATOM 3075 C CA . GLY A 1 369 ? 13.240 -19.587 -3.086 1.00 87.81 369 GLY A CA 1
ATOM 3076 C C . GLY A 1 369 ? 11.885 -19.273 -3.721 1.00 87.81 369 GLY A C 1
ATOM 3077 O O . GLY A 1 369 ? 10.862 -19.606 -3.139 1.00 87.81 369 GLY A O 1
ATOM 3078 N N . LEU A 1 370 ? 11.870 -18.715 -4.937 1.00 85.56 370 LEU A N 1
ATOM 3079 C CA . LEU A 1 370 ? 10.635 -18.464 -5.683 1.00 85.56 370 LEU A CA 1
ATOM 3080 C C . LEU A 1 370 ? 9.904 -19.766 -6.038 1.00 85.56 370 LEU A C 1
ATOM 3082 O O . LEU A 1 370 ? 8.699 -19.856 -5.845 1.00 85.56 370 LEU A O 1
ATOM 3086 N N . VAL A 1 371 ? 10.627 -20.782 -6.520 1.00 88.25 371 VAL A N 1
ATOM 3087 C CA . VAL A 1 371 ? 10.040 -22.097 -6.831 1.00 88.25 371 VAL A CA 1
ATOM 3088 C C . VAL A 1 371 ? 9.440 -22.733 -5.576 1.00 88.25 371 VAL A C 1
ATOM 3090 O O . VAL A 1 371 ? 8.310 -23.207 -5.617 1.00 88.25 371 VAL A O 1
ATOM 3093 N N . VAL A 1 372 ? 10.157 -22.692 -4.450 1.00 90.50 372 VAL A N 1
ATOM 3094 C CA . VAL A 1 372 ? 9.653 -23.178 -3.155 1.00 90.50 372 VAL A CA 1
ATOM 3095 C C . VAL A 1 372 ? 8.394 -22.416 -2.739 1.00 90.50 372 VAL A C 1
ATOM 3097 O O . VAL A 1 372 ? 7.417 -23.038 -2.343 1.00 90.50 372 VAL A O 1
ATOM 3100 N N . LEU A 1 373 ? 8.380 -21.089 -2.878 1.00 89.38 373 LEU A N 1
ATOM 3101 C CA . LEU A 1 373 ? 7.223 -20.258 -2.546 1.00 89.38 373 LEU A CA 1
ATOM 3102 C C . LEU A 1 373 ? 5.992 -20.610 -3.404 1.00 89.38 373 LEU A C 1
ATOM 3104 O O . LEU A 1 373 ? 4.887 -20.677 -2.875 1.00 89.38 373 LEU A O 1
ATOM 3108 N N . VAL A 1 374 ? 6.175 -20.894 -4.699 1.00 88.38 374 VAL A N 1
ATOM 3109 C CA . VAL A 1 374 ? 5.094 -21.362 -5.588 1.00 88.38 374 VAL A CA 1
ATOM 3110 C C . VAL A 1 374 ? 4.551 -22.718 -5.133 1.00 88.38 374 VAL A C 1
ATOM 3112 O O . VAL A 1 374 ? 3.338 -22.891 -5.063 1.00 88.38 374 VAL A O 1
ATOM 3115 N N . TRP A 1 375 ? 5.420 -23.665 -4.773 1.00 92.06 375 TRP A N 1
ATOM 3116 C CA . TRP A 1 375 ? 4.981 -24.962 -4.248 1.00 92.06 375 TRP A CA 1
ATOM 3117 C C . TRP A 1 375 ? 4.249 -24.839 -2.912 1.00 92.06 375 TRP A C 1
ATOM 3119 O O . TRP A 1 375 ? 3.240 -25.509 -2.715 1.00 92.06 375 TRP A O 1
ATOM 3129 N N . ILE A 1 376 ? 4.705 -23.950 -2.027 1.00 92.19 376 ILE A N 1
ATOM 3130 C CA . ILE A 1 376 ? 4.003 -23.626 -0.780 1.00 92.19 376 ILE A CA 1
ATOM 3131 C C . ILE A 1 376 ? 2.615 -23.044 -1.084 1.00 92.19 376 ILE A C 1
ATOM 3133 O O . ILE A 1 376 ?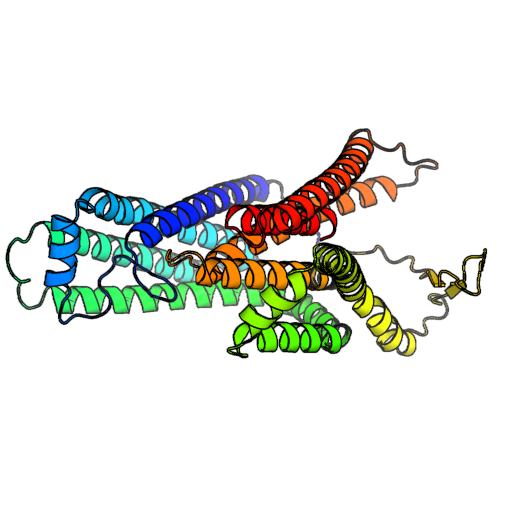 1.644 -23.454 -0.455 1.00 92.19 376 ILE A O 1
ATOM 3137 N N . ALA A 1 377 ? 2.494 -22.143 -2.068 1.00 90.31 377 ALA A N 1
ATOM 3138 C CA . ALA A 1 377 ? 1.205 -21.583 -2.482 1.00 90.31 377 ALA A CA 1
ATOM 3139 C C . ALA A 1 377 ? 0.242 -22.676 -2.974 1.00 90.31 377 ALA A C 1
ATOM 3141 O O . ALA A 1 377 ? -0.910 -22.732 -2.548 1.00 90.31 377 ALA A O 1
ATOM 3142 N N . ILE A 1 378 ? 0.732 -23.583 -3.826 1.00 92.25 378 ILE A N 1
ATOM 3143 C CA . ILE A 1 378 ? -0.044 -24.724 -4.328 1.00 92.25 378 ILE A CA 1
ATOM 3144 C C . ILE A 1 378 ? -0.480 -25.620 -3.165 1.00 92.25 378 ILE A C 1
ATOM 3146 O O . ILE A 1 378 ? -1.660 -25.936 -3.054 1.00 92.25 378 ILE A O 1
ATOM 3150 N N . LEU A 1 379 ? 0.439 -25.979 -2.264 1.00 94.69 379 LEU A N 1
ATOM 3151 C CA . LEU A 1 379 ? 0.141 -26.830 -1.113 1.00 94.69 379 LEU A CA 1
ATOM 3152 C C . LEU A 1 379 ? -0.932 -26.212 -0.208 1.00 94.69 379 LEU A C 1
ATOM 3154 O O . LEU A 1 379 ? -1.896 -26.884 0.141 1.00 94.69 379 LEU A O 1
ATOM 3158 N N . ILE A 1 380 ? -0.805 -24.929 0.136 1.00 92.62 380 ILE A N 1
ATOM 3159 C CA . ILE A 1 380 ? -1.779 -24.235 0.992 1.00 92.62 380 ILE A CA 1
ATOM 3160 C C . ILE A 1 380 ? -3.129 -24.098 0.285 1.00 92.62 380 ILE A C 1
ATOM 3162 O O . ILE A 1 380 ? -4.165 -24.180 0.933 1.00 92.62 380 ILE A O 1
ATOM 3166 N N . THR A 1 381 ? -3.147 -23.970 -1.041 1.00 92.44 381 THR A N 1
ATOM 3167 C CA . THR A 1 381 ? -4.395 -24.001 -1.820 1.00 92.44 381 THR A CA 1
ATOM 3168 C C . THR A 1 381 ? -5.068 -25.353 -1.743 1.00 92.44 381 THR A C 1
ATOM 3170 O O . THR A 1 381 ? -6.260 -25.407 -1.480 1.00 92.44 381 THR A O 1
ATOM 3173 N N . LEU A 1 382 ? -4.320 -26.442 -1.920 1.00 94.50 382 LEU A N 1
ATOM 3174 C CA . LEU A 1 382 ? -4.866 -27.792 -1.794 1.00 94.50 382 LEU A CA 1
ATOM 3175 C C . LEU A 1 382 ? -5.400 -28.040 -0.380 1.00 94.50 382 LEU A C 1
ATOM 3177 O O . LEU A 1 382 ? -6.483 -28.599 -0.233 1.00 94.50 382 LEU A O 1
ATOM 3181 N N . ILE A 1 383 ? -4.697 -27.556 0.649 1.00 93.81 383 ILE A N 1
ATOM 3182 C CA . ILE A 1 383 ? -5.179 -27.584 2.035 1.00 93.81 383 ILE A CA 1
ATOM 3183 C C . ILE A 1 383 ? -6.468 -26.762 2.169 1.00 93.81 383 ILE A C 1
ATOM 3185 O O . ILE A 1 383 ? -7.446 -27.267 2.701 1.00 93.81 383 ILE A O 1
ATOM 3189 N N . SER A 1 384 ? -6.512 -25.530 1.652 1.00 92.88 384 SER A N 1
ATOM 3190 C CA . SER A 1 384 ? -7.704 -24.670 1.673 1.00 92.88 384 SER A CA 1
ATOM 3191 C C . SER A 1 384 ? -8.899 -25.336 0.990 1.00 92.88 384 SER A C 1
ATOM 3193 O O . SER A 1 384 ? -9.962 -25.398 1.593 1.00 92.88 384 SER A O 1
ATOM 3195 N N . VAL A 1 385 ? -8.717 -25.892 -0.210 1.00 92.81 385 VAL A N 1
ATOM 3196 C CA . VAL A 1 385 ? -9.749 -26.632 -0.957 1.00 92.81 385 VAL A CA 1
ATOM 3197 C C . VAL A 1 385 ? -10.229 -27.848 -0.162 1.00 92.81 385 VAL A C 1
ATOM 3199 O O . VAL A 1 385 ? -11.426 -28.100 -0.095 1.00 92.81 385 VAL A O 1
ATOM 3202 N N . THR A 1 386 ? -9.310 -28.581 0.473 1.00 93.75 386 THR A N 1
ATOM 3203 C CA . THR A 1 386 ? -9.650 -29.752 1.296 1.00 93.75 386 THR A CA 1
ATOM 3204 C C . THR A 1 386 ? -10.453 -29.350 2.531 1.00 93.75 386 THR A C 1
ATOM 3206 O O . THR A 1 386 ? -11.435 -30.006 2.847 1.00 93.75 386 THR A O 1
ATOM 3209 N N . ILE A 1 387 ? -10.088 -28.256 3.209 1.00 93.12 387 ILE A N 1
ATOM 3210 C CA . ILE A 1 387 ? -10.845 -27.749 4.364 1.00 93.12 387 ILE A CA 1
ATOM 3211 C C . ILE A 1 387 ? -12.238 -27.292 3.920 1.00 93.12 387 ILE A C 1
ATOM 3213 O O . ILE A 1 387 ? -13.207 -27.661 4.567 1.00 93.12 387 ILE A O 1
ATOM 3217 N N . VAL A 1 388 ? -12.359 -26.563 2.801 1.00 90.50 388 VAL A N 1
ATOM 3218 C CA . VAL A 1 388 ? -13.672 -26.181 2.241 1.00 90.50 388 VAL A CA 1
ATOM 3219 C C . VAL A 1 388 ? -14.510 -27.419 1.921 1.00 90.50 388 VAL A C 1
ATOM 3221 O O . VAL A 1 388 ? -15.704 -27.431 2.178 1.00 90.50 388 VAL A O 1
ATOM 3224 N N . PHE A 1 389 ? -13.899 -28.481 1.396 1.00 91.88 389 PHE A N 1
ATOM 3225 C CA . PHE A 1 389 ? -14.614 -29.721 1.105 1.00 91.88 389 PHE A CA 1
ATOM 3226 C C . PHE A 1 389 ? -15.091 -30.456 2.365 1.00 91.88 389 PHE A C 1
ATOM 3228 O O . PHE A 1 389 ? -16.183 -31.014 2.364 1.00 91.88 389 PHE A O 1
ATOM 3235 N N . LEU A 1 390 ? -14.266 -30.496 3.415 1.00 93.06 390 LEU A N 1
ATOM 3236 C CA . LEU A 1 390 ? -14.551 -31.266 4.628 1.00 93.06 390 LEU A CA 1
ATOM 3237 C C . LEU A 1 390 ? -15.439 -30.520 5.625 1.00 93.06 390 LEU A C 1
ATOM 3239 O O . LEU A 1 390 ? -16.252 -31.145 6.298 1.00 93.06 390 LEU A O 1
ATOM 3243 N N . GLU A 1 391 ? -15.246 -29.211 5.757 1.00 90.00 391 GLU A N 1
ATOM 3244 C CA . GLU A 1 391 ? -15.885 -28.389 6.786 1.00 90.00 391 GLU A CA 1
ATOM 3245 C C . GLU A 1 391 ? -16.823 -27.322 6.210 1.00 90.00 391 GLU A C 1
ATOM 3247 O O . GLU A 1 391 ? -17.429 -26.580 6.976 1.00 90.00 391 GLU A O 1
ATOM 3252 N N . GLU A 1 392 ? -16.953 -27.222 4.884 1.00 89.38 392 GLU A N 1
ATOM 3253 C CA . GLU A 1 392 ? -17.617 -26.102 4.207 1.00 89.38 392 GLU A CA 1
ATOM 3254 C C . GLU A 1 392 ? -16.904 -24.755 4.482 1.00 89.38 392 GLU A C 1
ATOM 3256 O O . GLU A 1 392 ? -15.695 -24.668 4.752 1.00 89.38 392 GLU A O 1
ATOM 3261 N N . TRP A 1 393 ? -17.626 -23.641 4.364 1.00 87.44 393 TRP A N 1
ATOM 3262 C CA . TRP A 1 393 ? -17.082 -22.295 4.555 1.00 87.44 393 TRP A CA 1
ATOM 3263 C C . TRP A 1 393 ? -16.981 -21.899 6.039 1.00 87.44 393 TRP A C 1
ATOM 3265 O O . TRP A 1 393 ? -17.664 -20.985 6.502 1.00 87.44 393 TRP A O 1
ATOM 3275 N N . THR A 1 394 ? -16.096 -22.557 6.797 1.00 88.50 394 THR A N 1
ATOM 3276 C CA . THR A 1 394 ? -15.747 -22.177 8.182 1.00 88.50 394 THR A CA 1
ATOM 3277 C C . THR A 1 394 ? -14.751 -21.011 8.249 1.00 88.50 394 THR A C 1
ATOM 3279 O O . THR A 1 394 ? -14.013 -20.748 7.297 1.00 88.50 394 THR A O 1
ATOM 3282 N N . PRO A 1 395 ? -14.621 -20.320 9.402 1.00 88.19 395 PRO A N 1
ATOM 3283 C CA . PRO A 1 395 ? -13.557 -19.338 9.622 1.00 88.19 395 PRO A CA 1
ATOM 3284 C C . PRO A 1 395 ? -12.150 -19.851 9.265 1.00 88.19 395 PRO A C 1
ATOM 3286 O O . PRO A 1 395 ? -11.325 -19.089 8.761 1.00 88.19 395 PRO A O 1
ATOM 3289 N N . ILE A 1 396 ? -11.882 -21.145 9.480 1.00 89.50 396 ILE A N 1
ATOM 3290 C CA . ILE A 1 396 ? -10.593 -21.774 9.167 1.00 89.50 396 ILE A CA 1
ATOM 3291 C C . ILE A 1 396 ? -10.380 -21.838 7.651 1.00 89.50 396 ILE A C 1
ATOM 3293 O O . ILE A 1 396 ? -9.289 -21.508 7.172 1.00 89.50 396 ILE A O 1
ATOM 3297 N N . SER A 1 397 ? -11.409 -22.208 6.883 1.00 89.56 397 SER A N 1
ATOM 3298 C CA . SER A 1 397 ? -11.318 -22.301 5.424 1.00 89.56 397 SER A CA 1
ATOM 3299 C C . SER A 1 397 ? -11.106 -20.928 4.771 1.00 89.56 397 SER A C 1
ATOM 3301 O O . SER A 1 397 ? -10.236 -20.793 3.903 1.00 89.56 397 SER A O 1
ATOM 3303 N N . TRP A 1 398 ? -11.760 -19.879 5.284 1.00 88.75 398 TRP A N 1
ATOM 3304 C CA . TRP A 1 398 ? -11.516 -18.486 4.883 1.00 88.75 398 TRP A CA 1
ATOM 3305 C C . TRP A 1 398 ? -10.097 -18.013 5.192 1.00 88.75 398 TRP A C 1
ATOM 3307 O O . TRP A 1 398 ? -9.429 -17.462 4.315 1.00 88.75 398 TRP A O 1
ATOM 3317 N N . ILE A 1 399 ? -9.604 -18.237 6.416 1.00 89.94 399 ILE A N 1
ATOM 3318 C CA . ILE A 1 399 ? -8.237 -17.852 6.799 1.00 89.94 399 ILE A CA 1
ATOM 3319 C C . ILE A 1 399 ? -7.220 -18.573 5.909 1.00 89.94 399 ILE A C 1
ATOM 3321 O O . ILE A 1 399 ? -6.285 -17.947 5.409 1.00 89.94 399 ILE A O 1
ATOM 3325 N N . SER A 1 400 ? -7.423 -19.867 5.655 1.00 91.69 400 SER A N 1
ATOM 3326 C CA . SER A 1 400 ? -6.575 -20.658 4.760 1.00 91.69 400 SER A CA 1
ATOM 3327 C C . SER A 1 400 ? -6.585 -20.111 3.324 1.00 91.69 400 SER A C 1
ATOM 3329 O O . SER A 1 400 ? -5.524 -19.944 2.718 1.00 91.69 400 SER A O 1
ATOM 3331 N N . SER A 1 401 ? -7.758 -19.724 2.808 1.00 91.19 401 SER A N 1
ATOM 3332 C CA . SER A 1 401 ? -7.916 -19.102 1.484 1.00 91.19 401 SER A CA 1
ATOM 3333 C C . SER A 1 401 ? -7.210 -17.744 1.376 1.00 91.19 401 SER A C 1
ATOM 3335 O O . SER A 1 401 ? -6.479 -17.483 0.412 1.00 91.19 401 SER A O 1
ATOM 3337 N N . ILE A 1 402 ? -7.352 -16.891 2.396 1.00 92.31 402 ILE A N 1
ATOM 3338 C CA . ILE A 1 402 ? -6.668 -15.593 2.471 1.00 92.31 402 ILE A CA 1
ATOM 3339 C C . ILE A 1 402 ? -5.152 -15.806 2.503 1.00 92.31 402 ILE A C 1
ATOM 3341 O O . ILE A 1 402 ? -4.429 -15.179 1.728 1.00 92.31 402 ILE A O 1
ATOM 3345 N N . CYS A 1 403 ? -4.663 -16.722 3.343 1.00 92.38 403 CYS A N 1
ATOM 3346 C CA . CYS A 1 403 ? -3.247 -17.073 3.428 1.00 92.38 403 CYS A CA 1
ATOM 3347 C C . CYS A 1 403 ? -2.702 -17.581 2.087 1.00 92.38 403 CYS A C 1
ATOM 3349 O O . CYS A 1 403 ? -1.664 -17.094 1.634 1.00 92.38 403 CYS A O 1
ATOM 3351 N N . SER A 1 404 ? -3.414 -18.496 1.419 1.00 92.44 404 SER A N 1
ATOM 3352 C CA . SER A 1 404 ? -3.052 -18.967 0.076 1.00 92.44 404 SER A CA 1
ATOM 3353 C C . SER A 1 404 ? -2.926 -17.797 -0.905 1.00 92.44 404 SER A C 1
ATOM 3355 O O . SER A 1 404 ? -1.895 -17.622 -1.560 1.00 92.44 404 SER A O 1
ATOM 3357 N N . THR A 1 405 ? -3.943 -16.934 -0.949 1.00 93.00 405 THR A N 1
ATOM 3358 C CA . THR A 1 405 ? -3.990 -15.796 -1.870 1.00 93.00 405 THR A CA 1
ATOM 3359 C C . THR A 1 405 ? -2.861 -14.798 -1.608 1.00 93.00 405 THR A C 1
ATOM 3361 O O . THR A 1 405 ? -2.254 -14.294 -2.552 1.00 93.00 405 THR A O 1
ATOM 3364 N N . VAL A 1 406 ? -2.521 -14.533 -0.342 1.00 92.88 406 VAL A N 1
ATOM 3365 C CA . VAL A 1 406 ? -1.382 -13.677 0.025 1.00 92.88 406 VAL A CA 1
ATOM 3366 C C . VAL A 1 406 ? -0.066 -14.277 -0.470 1.00 92.88 406 VAL A C 1
ATOM 3368 O O . VAL A 1 406 ? 0.785 -13.551 -0.980 1.00 92.88 406 VAL A O 1
ATOM 3371 N N . ILE A 1 407 ? 0.113 -15.595 -0.379 1.00 92.12 407 ILE A N 1
ATOM 3372 C CA . ILE A 1 407 ? 1.334 -16.250 -0.861 1.00 92.12 407 ILE A CA 1
ATOM 3373 C C . ILE A 1 407 ? 1.395 -16.213 -2.392 1.00 92.12 407 ILE A C 1
ATOM 3375 O O . ILE A 1 407 ? 2.454 -15.899 -2.935 1.00 92.12 407 ILE A O 1
ATOM 3379 N N . TYR A 1 408 ? 0.276 -16.423 -3.094 1.00 91.12 408 TYR A N 1
ATOM 3380 C CA . TYR A 1 408 ? 0.202 -16.211 -4.545 1.00 91.12 408 TYR A CA 1
ATOM 3381 C C . TYR A 1 408 ? 0.538 -14.773 -4.939 1.00 91.12 408 TYR A C 1
ATOM 3383 O O . TYR A 1 408 ? 1.333 -14.563 -5.855 1.00 91.12 408 TYR A O 1
ATOM 3391 N N . LEU A 1 409 ? 0.005 -13.786 -4.218 1.00 93.00 409 LEU A N 1
ATOM 3392 C CA . LEU A 1 409 ? 0.319 -12.374 -4.424 1.00 93.00 409 LEU A CA 1
ATOM 3393 C C . LEU A 1 409 ? 1.826 -12.104 -4.283 1.00 93.00 409 LEU A C 1
ATOM 3395 O O . LEU A 1 409 ? 2.379 -11.343 -5.071 1.00 93.00 409 LEU A O 1
ATOM 3399 N N . LEU A 1 410 ? 2.502 -12.735 -3.319 1.00 89.25 410 LEU A N 1
ATOM 3400 C CA . LEU A 1 410 ? 3.953 -12.604 -3.136 1.00 89.25 410 LEU A CA 1
ATOM 3401 C C . LEU A 1 410 ? 4.772 -13.390 -4.173 1.00 89.25 410 LEU A C 1
ATOM 3403 O O . LEU A 1 410 ? 5.903 -13.008 -4.472 1.00 89.25 410 LEU A O 1
ATOM 3407 N N . ALA A 1 411 ? 4.228 -14.490 -4.699 1.00 86.94 411 ALA A N 1
ATOM 3408 C CA . ALA A 1 411 ? 4.895 -15.350 -5.672 1.00 86.94 411 ALA A CA 1
ATOM 3409 C C . ALA A 1 411 ? 4.808 -14.816 -7.106 1.00 86.94 411 ALA A C 1
ATOM 3411 O O . ALA A 1 411 ? 5.783 -14.891 -7.855 1.00 86.94 411 ALA A O 1
ATOM 3412 N N . PHE A 1 412 ? 3.642 -14.297 -7.490 1.00 79.81 412 PHE A N 1
ATOM 3413 C CA . PHE A 1 412 ? 3.319 -13.930 -8.870 1.00 79.81 412 PHE A CA 1
ATOM 3414 C C . PHE A 1 412 ? 3.184 -12.419 -9.101 1.00 79.81 412 PHE A C 1
ATOM 3416 O O . PHE A 1 412 ? 3.226 -11.992 -10.261 1.00 79.81 412 PHE A O 1
ATOM 3423 N N . GLY A 1 413 ? 3.053 -11.617 -8.036 1.00 68.75 413 GLY A N 1
ATOM 3424 C CA . GLY A 1 413 ? 3.103 -10.149 -8.085 1.00 68.75 413 GLY A CA 1
ATOM 3425 C C . GLY A 1 413 ? 4.502 -9.616 -8.359 1.00 68.75 413 GLY A C 1
ATOM 3426 O O . GLY A 1 413 ? 4.677 -8.887 -9.370 1.00 68.75 413 GLY A O 1
#

Foldseek 3Di:
DPPPPPPVVCVVLVVLLVVLVVLLLVLVVVLLVLQLVLVAPDLRRDLQDDDDPCNVVSLVCCVVVVVVVSNLVNLVSVLVNLVSVLVSLLSVLLVLLPPPPPSVVLSVLLVVLSVLLSVLSNVLSVLVVVSNVDPDPDPPPSVVVSVVSVVSSVVSVVVSVVSSVVSVCVRPVVQQVVLVVLLCQLQVVLVVVLVVLLCLLPPVPCNLVCVQVQPLALVSVVVVVVVLLVVLVCQLCRSVVSSCVVCVVVDPPVQFDWDWDFDDDCDVNDTDTDIDGSDPDDPDDGVSNLVSNLSSLSSLLSVLLSLLVSLCVVDVRPDSSVVVSVSLSVVLSVLVVVVVVVVVVVVVQVVPDDPDPDCPPVNVVVVVVLVVLVVVLVVLSVVLSVCCNPPNPDPVSSVSVSVSSSSSSNNRD

pLDDT: mean 81.0, std 13.56, range [33.44, 97.69]

Radius of gyration: 26.06 Å; chains: 1; bounding box: 58×60×78 Å

Sequence (413 aa):
MAGMHYTKDNLPSVTLANVLLTAFLILTILLAWIISSFRINDVVPVPQFDLFPQAFEKLQLIVTSGKLNLYKWFFRIDSLWAPIGVTTLLIFGKIFCRKLSFRKVYYFVFMSLGLLALIFDWWENRLYINLLQYKQPFPDGILDNLISIQNIKYALYCAFLLQFLYFLYMRYAETYLKQIKVFFRSAWLNIIFVGILVFILTKVDQGTTIIIDLFQSPVDYLVFIILLNTIALIFSHYPIYLQIWQHGLDYPSKDNKIVWKLNKPQWLGIGIVSFQANVKHSTKFSATQFLRRALGMSVYLAWIYALLACYRTLDRNQLPVFLMTASIAVFAFWSYRRLLRQKNDWKKKFVIGEPRPRLTPALIRACKGLVVLVWIAILITLISVTIVFLEEWTPISWISSICSTVIYLLAFG